Protein AF-0000000078821076 (afdb_homodimer)

Nearest PDB structures (foldseek):
  8dqh-assembly1_D  TM=4.931E-01  e=3.077E+00  Methanomethylophilus alvi
  8dqi-assembly1_D  TM=4.908E-01  e=4.251E+00  Methanomethylophilus alvi
  8dqh-assembly1_D  TM=4.932E-01  e=3.364E+00  Methanomethylophilus alvi
  8dqi-assembly1_D  TM=4.909E-01  e=4.639E+00  Methanomethylophilus alvi
  8wko-assembly1_A  TM=3.991E-01  e=3.364E+00  Lactiplantibacillus plantarum JDM1

Organism: Methanosarcina acetivorans (strain ATCC 35395 / DSM 2834 / JCM 12185 / C2A) (NCBI:txid188937)

InterPro domains:
  IPR003748 Protein of unknown function DUF169 [PF02596] (22-231)
  IPR003748 Protein of unknown function DUF169 [PTHR37954] (4-239)

Foldseek 3Di:
DPEPPFDDPVRLQVQLVLQVLLCVLLVAPWFWKFKAFAFPPYDDDPPAAADDAAEAPLAVRQCCRHVQDKHKYACVSHPDNCLCQQSQRAHHDPCQQQLNCCCPVVVVDPDSVVSNVQSVPFQGDHHNRGGMMIIGGSNNDPGQGQKIKDKDAPVSVVLLQQLLCVPPHDGADEDDDLPSQCRGQQHRVCSPPVGKGWAQHHPVSVVNHPRDNRIIMMMHGSVCSVSSSVSSCVRRVPPPPD/DPEPPFDDPVRLQVQLVLQVLLCVLLVDPWFWKFKAFAFPPYDDDPPAAADDAAEAPLAVRQCCRHVQDKHKYACVSHPDNCLCQQSQRAHHDPCQQQLNCCCPPVVVDPDSVVSNVQSVPFQGDHHNRGGMMIIGGSNNDPGQGQKIKDKDAPVSVVLLQQLLCVPPHDGADEDDDLPSQCRGQQHRVCSPPVGKGWAQHHPVSVVNHPRDNRIIMMMHGSVCSVSSSVSSCVRRNPDPPD

Solvent-accessible surface area (backbone atoms only — not comparable to full-atom values): 23347 Å² total; per-residue (Å²): 109,61,68,65,80,75,65,49,72,67,56,36,52,51,48,16,50,50,32,48,47,50,35,62,69,59,61,49,91,50,43,44,26,25,29,28,69,39,41,59,62,40,78,77,65,84,90,58,45,67,58,89,68,71,38,34,64,50,35,51,53,47,47,21,21,71,69,58,46,64,28,28,43,40,59,91,35,37,68,35,47,58,46,37,10,15,51,3,38,30,65,58,45,67,50,56,61,58,7,45,42,47,23,70,72,67,40,50,24,76,34,52,67,14,25,24,48,26,52,72,64,52,46,58,36,60,60,55,43,15,58,32,40,37,42,16,18,27,54,69,33,93,63,69,47,48,25,34,35,40,73,41,30,24,43,50,47,20,50,49,42,33,8,60,29,10,71,65,27,43,66,48,62,31,54,40,41,34,49,64,18,65,34,13,26,23,37,21,34,6,61,74,69,66,39,58,12,38,31,43,33,20,69,65,49,48,72,65,34,82,63,48,55,38,27,31,37,36,5,35,23,42,90,48,43,68,57,30,52,54,17,36,41,50,64,57,59,53,68,72,84,117,111,60,67,65,81,73,66,47,71,67,57,37,53,51,48,16,51,50,32,48,47,50,34,61,70,58,63,50,93,50,44,44,26,26,30,27,68,40,39,58,62,39,77,78,64,84,91,59,45,67,58,90,68,70,38,33,64,49,36,50,54,47,46,20,21,71,70,58,45,65,29,27,41,39,57,89,34,37,67,35,48,59,45,37,10,15,52,3,39,30,65,58,47,66,51,54,61,58,8,46,41,48,23,72,73,66,40,51,24,75,34,52,67,13,25,24,48,26,52,73,64,52,46,59,35,61,61,53,42,16,61,34,40,36,42,17,19,26,53,70,34,91,61,70,47,48,24,35,37,40,75,40,30,25,44,49,48,21,50,50,42,34,8,61,28,10,70,67,28,43,65,50,63,31,54,39,42,34,49,64,19,65,34,13,25,24,38,20,34,7,61,73,69,66,38,57,11,38,32,42,34,18,69,64,50,49,72,64,33,84,62,49,55,37,28,30,36,36,4,35,23,42,91,48,44,67,59,31,51,56,17,36,40,48,64,60,63,68,50,68,89,121

Sequence (484 aa):
MITMEKASPRQIKEINEYGKEIIELLKLETSPVAVALVPKGAEIPEGIQRIKEKMKHCQMMDRVRRTKEEFYAVLEDQTCKGGAAAMGLGHMPPKLASGEFYFDKLKHFKTLEASKKTLDRVPMVEAESTVATLYAPLESASFMPDVIVIIGTPEQLMLLTQAALYNEGGRIEAEFAGKQSLCSDAVAEPYLTGKMGITVGCTGSRAYTEIQESELTVGIPAKTLKDLVEGLRAIVGKAPAHMITMEKASPRQIKEINEYGKEIIELLKLETSPVAVALVPKGAEIPEGIQRIKEKMKHCQMMDRVRRTKEEFYAVLEDQTCKGGAAAMGLGHMPPKLASGEFYFDKLKHFKTLEASKKTLDRVPMVEAESTVATLYAPLESASFMPDVIVIIGTPEQLMLLTQAALYNEGGRIEAEFAGKQSLCSDAVAEPYLTGKMGITVGCTGSRAYTEIQESELTVGIPAKTLKDLVEGLRAIVGKAPAH

pLDDT: mean 94.94, std 11.8, range [25.14, 99.0]

Structure (mmCIF, N/CA/C/O backbone):
data_AF-0000000078821076-model_v1
#
loop_
_entity.id
_entity.type
_entity.pdbx_description
1 polymer 'DUF169 domain-containing protein'
#
loop_
_atom_site.group_PDB
_atom_site.id
_atom_site.type_symbol
_atom_site.label_atom_id
_atom_site.label_alt_id
_atom_site.label_comp_id
_atom_site.label_asym_id
_atom_site.label_entity_id
_atom_site.label_seq_id
_atom_site.pdbx_PDB_ins_code
_atom_site.Cartn_x
_atom_site.Cartn_y
_atom_site.Cartn_z
_atom_site.occupancy
_atom_site.B_iso_or_equiv
_atom_site.auth_seq_id
_atom_site.auth_comp_id
_atom_site.auth_asym_id
_atom_site.auth_atom_id
_atom_site.pdbx_PDB_model_num
ATOM 1 N N . MET A 1 1 ? 3.275 -27.422 -29.875 1 32.31 1 MET A N 1
ATOM 2 C CA . MET A 1 1 ? 3.617 -27.359 -28.453 1 32.31 1 MET A CA 1
ATOM 3 C C . MET A 1 1 ? 4.434 -26.125 -28.125 1 32.31 1 MET A C 1
ATOM 5 O O . MET A 1 1 ? 5.48 -25.891 -28.734 1 32.31 1 MET A O 1
ATOM 9 N N . ILE A 1 2 ? 3.869 -24.922 -27.969 1 41.19 2 ILE A N 1
ATOM 10 C CA . ILE A 1 2 ? 4.621 -23.703 -27.719 1 41.19 2 ILE A CA 1
ATOM 11 C C . ILE A 1 2 ? 5.613 -23.922 -26.578 1 41.19 2 ILE A C 1
ATOM 13 O O . ILE A 1 2 ? 5.219 -24.266 -25.469 1 41.19 2 ILE A O 1
ATOM 17 N N . THR A 1 3 ? 6.715 -24.453 -26.969 1 43.16 3 THR A N 1
ATOM 18 C CA . THR A 1 3 ? 7.77 -24.766 -26 1 43.16 3 THR A CA 1
ATOM 19 C C . THR A 1 3 ? 8.164 -23.5 -25.219 1 43.16 3 THR A C 1
ATOM 21 O O . THR A 1 3 ? 8.422 -22.453 -25.812 1 43.16 3 THR A O 1
ATOM 24 N N . MET A 1 4 ? 7.582 -23.375 -24.031 1 51.78 4 MET A N 1
ATOM 25 C CA . MET A 1 4 ? 8.125 -22.328 -23.172 1 51.78 4 MET A CA 1
ATOM 26 C C . MET A 1 4 ? 9.648 -22.359 -23.188 1 51.78 4 MET A C 1
ATOM 28 O O . MET A 1 4 ? 10.25 -23.422 -23.219 1 51.78 4 MET A O 1
ATOM 32 N N . GLU A 1 5 ? 10.227 -21.406 -23.672 1 55.16 5 GLU A N 1
ATOM 33 C CA . GLU A 1 5 ? 11.688 -21.344 -23.625 1 55.16 5 GLU A CA 1
ATOM 34 C C . GLU A 1 5 ? 12.219 -21.844 -22.281 1 55.16 5 GLU A C 1
ATOM 36 O O . GLU A 1 5 ? 11.766 -21.406 -21.234 1 55.16 5 GLU A O 1
ATOM 41 N N . LYS A 1 6 ? 12.727 -23.031 -22.297 1 67.38 6 LYS A N 1
ATOM 42 C CA . LYS A 1 6 ? 13.352 -23.625 -21.109 1 67.38 6 LYS A CA 1
ATOM 43 C C . LYS A 1 6 ? 14.5 -22.75 -20.609 1 67.38 6 LYS A C 1
ATOM 45 O O . LYS A 1 6 ? 15.367 -22.344 -21.375 1 67.38 6 LYS A O 1
ATOM 50 N N . ALA A 1 7 ? 14.281 -22.281 -19.406 1 79 7 ALA A N 1
ATOM 51 C CA . ALA A 1 7 ? 15.359 -21.516 -18.781 1 79 7 ALA A CA 1
ATOM 52 C C . ALA A 1 7 ? 16.641 -22.328 -18.719 1 79 7 ALA A C 1
ATOM 54 O O . ALA A 1 7 ? 16.625 -23.531 -18.438 1 79 7 ALA A O 1
ATOM 55 N N . SER A 1 8 ? 17.781 -21.734 -19.125 1 88.31 8 SER A N 1
ATOM 56 C CA . SE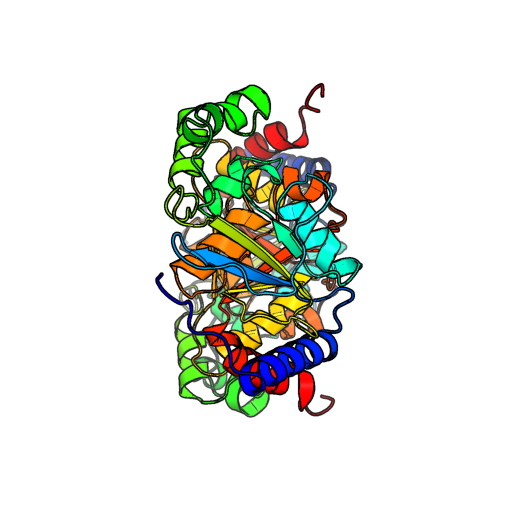R A 1 8 ? 19.094 -22.375 -19.016 1 88.31 8 SER A CA 1
ATOM 57 C C . SER A 1 8 ? 19.5 -22.562 -17.562 1 88.31 8 SER A C 1
ATOM 59 O O . SER A 1 8 ? 19 -21.844 -16.688 1 88.31 8 SER A O 1
ATOM 61 N N . PRO A 1 9 ? 20.281 -23.531 -17.328 1 91.88 9 PRO A N 1
ATOM 62 C CA . PRO A 1 9 ? 20.812 -23.703 -15.969 1 91.88 9 PRO A CA 1
ATOM 63 C C . PRO A 1 9 ? 21.453 -22.422 -15.422 1 91.88 9 PRO A C 1
ATOM 65 O O . PRO A 1 9 ? 21.359 -22.141 -14.227 1 91.88 9 PRO A O 1
ATOM 68 N N . ARG A 1 10 ? 22.078 -21.703 -16.25 1 93.69 10 ARG A N 1
ATOM 69 C CA . ARG A 1 10 ? 22.719 -20.453 -15.836 1 93.69 10 ARG A CA 1
ATOM 70 C C . ARG A 1 10 ? 21.672 -19.438 -15.391 1 93.69 10 ARG A C 1
ATOM 72 O O . ARG A 1 10 ? 21.875 -18.734 -14.391 1 93.69 10 ARG A O 1
ATOM 79 N N . GLN A 1 11 ? 20.609 -19.312 -16.094 1 95.06 11 GLN A N 1
ATOM 80 C CA . GLN A 1 11 ? 19.547 -18.375 -15.742 1 95.06 11 GLN A CA 1
ATOM 81 C C . GLN A 1 11 ? 18.906 -18.766 -14.406 1 95.06 11 GLN A C 1
ATOM 83 O O . GLN A 1 11 ? 18.609 -17.891 -13.586 1 95.06 11 GLN A O 1
ATOM 88 N N . ILE A 1 12 ? 18.719 -20.047 -14.227 1 96.56 12 ILE A N 1
ATOM 89 C CA . ILE A 1 12 ? 18.125 -20.547 -12.992 1 96.56 12 ILE A CA 1
ATOM 90 C C . ILE A 1 12 ? 19.047 -20.234 -11.812 1 96.56 12 ILE A C 1
ATOM 92 O O . ILE A 1 12 ? 18.578 -19.781 -10.766 1 96.56 12 ILE A O 1
ATOM 96 N N . LYS A 1 13 ? 20.312 -20.469 -11.984 1 97.31 13 LYS A N 1
ATOM 97 C CA . LYS A 1 13 ? 21.281 -20.156 -10.938 1 97.31 13 LYS A CA 1
ATOM 98 C C . LYS A 1 13 ? 21.266 -18.672 -10.594 1 97.31 13 LYS A C 1
ATOM 100 O O . LYS A 1 13 ? 21.359 -18.297 -9.422 1 97.31 13 LYS A O 1
ATOM 105 N N . GLU A 1 14 ? 21.188 -17.891 -11.562 1 97.75 14 GLU A N 1
ATOM 106 C CA . GLU A 1 14 ? 21.172 -16.453 -11.367 1 97.75 14 GLU A CA 1
ATOM 107 C C . GLU A 1 14 ? 19.953 -16.016 -10.555 1 97.75 14 GLU A C 1
ATOM 109 O O . GLU A 1 14 ? 20.078 -15.219 -9.617 1 97.75 14 GLU A O 1
ATOM 114 N N . ILE A 1 15 ? 18.781 -16.516 -10.844 1 97.88 15 ILE A N 1
ATOM 115 C CA . ILE A 1 15 ? 17.578 -16.094 -10.141 1 97.88 15 ILE A CA 1
ATOM 116 C C . ILE A 1 15 ? 17.609 -16.625 -8.703 1 97.88 15 ILE A C 1
ATOM 118 O O . ILE A 1 15 ? 17.125 -15.961 -7.781 1 97.88 15 ILE A O 1
ATOM 122 N N . ASN A 1 16 ? 18.188 -17.812 -8.57 1 98.81 16 ASN A N 1
ATOM 123 C CA . ASN A 1 16 ? 18.344 -18.344 -7.223 1 98.81 16 ASN A CA 1
ATOM 124 C C . ASN A 1 16 ? 19.25 -17.453 -6.371 1 98.81 16 ASN A C 1
ATOM 126 O O . ASN A 1 16 ? 18.969 -17.234 -5.191 1 98.81 16 ASN A O 1
ATOM 130 N N . GLU A 1 17 ? 20.266 -16.969 -6.977 1 98.62 17 GLU A N 1
ATOM 131 C CA . GLU A 1 17 ? 21.172 -16.047 -6.273 1 98.62 17 GLU A CA 1
ATOM 132 C C . GLU A 1 17 ? 20.469 -14.75 -5.914 1 98.62 17 GLU A C 1
ATOM 134 O O . GLU A 1 17 ? 20.672 -14.211 -4.82 1 98.62 17 GLU A O 1
ATOM 139 N N . TYR A 1 18 ? 19.641 -14.273 -6.832 1 98.69 18 TYR A N 1
ATOM 140 C CA . TYR A 1 18 ? 18.844 -13.094 -6.512 1 98.69 18 TYR A CA 1
ATOM 141 C C . TYR A 1 18 ? 17.938 -13.367 -5.316 1 98.69 18 TYR A C 1
ATOM 143 O O . TYR A 1 18 ? 17.781 -12.516 -4.441 1 98.69 18 TYR A O 1
ATOM 151 N N . GLY A 1 19 ? 17.312 -14.547 -5.324 1 98.81 19 GLY A N 1
ATOM 152 C CA . GLY A 1 19 ? 16.469 -14.922 -4.199 1 98.81 19 GLY A CA 1
ATOM 153 C C . GLY A 1 19 ? 17.203 -14.883 -2.871 1 98.81 19 GLY A C 1
ATOM 154 O O . GLY A 1 19 ? 16.703 -14.344 -1.888 1 98.81 19 GLY A O 1
ATOM 155 N N . LYS A 1 20 ? 18.438 -15.43 -2.855 1 98.75 20 LYS A N 1
ATOM 156 C CA . LYS A 1 20 ? 19.25 -15.43 -1.646 1 98.75 20 LYS A CA 1
ATOM 157 C C . LYS A 1 20 ? 19.578 -14.008 -1.209 1 98.75 20 LYS A C 1
ATOM 159 O O . LYS A 1 20 ? 19.516 -13.688 -0.021 1 98.75 20 LYS A O 1
ATOM 164 N N . GLU A 1 21 ? 19.922 -13.203 -2.111 1 98.31 21 GLU A N 1
ATOM 165 C CA . GLU A 1 21 ? 20.281 -11.82 -1.806 1 98.31 21 GLU A CA 1
ATOM 166 C C . GLU A 1 21 ? 19.078 -11.047 -1.259 1 98.31 21 GLU A C 1
ATOM 168 O O . GLU A 1 21 ? 19.219 -10.266 -0.315 1 98.31 21 GLU A O 1
ATOM 173 N N . ILE A 1 22 ? 17.938 -11.219 -1.861 1 98.81 22 ILE A N 1
ATOM 174 C CA . ILE A 1 22 ? 16.734 -10.531 -1.419 1 98.81 22 ILE A CA 1
ATOM 175 C C . ILE A 1 22 ? 16.422 -10.906 0.032 1 98.81 22 ILE A C 1
ATOM 177 O O . ILE A 1 22 ? 16.125 -10.031 0.851 1 98.81 22 ILE A O 1
ATOM 181 N N . ILE A 1 23 ? 16.516 -12.18 0.327 1 98.81 23 ILE A N 1
ATOM 182 C CA . ILE A 1 23 ? 16.281 -12.656 1.685 1 98.81 23 ILE A CA 1
ATOM 183 C C . ILE A 1 23 ? 17.234 -11.969 2.652 1 98.81 23 ILE A C 1
ATOM 185 O O . ILE A 1 23 ? 16.828 -11.484 3.709 1 98.81 23 ILE A O 1
ATOM 189 N N . GLU A 1 24 ? 18.469 -11.922 2.268 1 98.38 24 GLU A N 1
ATOM 190 C CA . GLU A 1 24 ? 19.5 -11.352 3.123 1 98.38 24 GLU A CA 1
ATOM 191 C C . GLU A 1 24 ? 19.328 -9.844 3.279 1 98.38 24 GLU A C 1
ATOM 193 O O . GLU A 1 24 ? 19.297 -9.328 4.398 1 98.38 24 GLU A O 1
ATOM 198 N N . LEU A 1 25 ? 19.156 -9.133 2.178 1 98.44 25 LEU A N 1
ATOM 199 C CA . LEU A 1 25 ? 19.109 -7.672 2.18 1 98.44 25 LEU A CA 1
ATOM 200 C C . LEU A 1 25 ? 17.844 -7.172 2.887 1 98.44 25 LEU A C 1
ATOM 202 O O . LEU A 1 25 ? 17.891 -6.164 3.596 1 98.44 25 LEU A O 1
ATOM 206 N N . LEU A 1 26 ? 16.766 -7.887 2.77 1 98.62 26 LEU A N 1
ATOM 207 C CA . LEU A 1 26 ? 15.508 -7.445 3.363 1 98.62 26 LEU A CA 1
ATOM 208 C C . LEU A 1 26 ? 15.281 -8.117 4.711 1 98.62 26 LEU A C 1
ATOM 210 O O . LEU A 1 26 ? 14.297 -7.816 5.398 1 98.62 26 LEU A O 1
ATOM 214 N N . LYS A 1 27 ? 16.172 -9.055 5.051 1 98.38 27 LYS A N 1
ATOM 215 C CA . LYS A 1 27 ? 16.016 -9.82 6.285 1 98.38 27 LYS A CA 1
ATOM 216 C C . LYS A 1 27 ? 14.641 -10.477 6.359 1 98.38 27 LYS A C 1
ATOM 218 O O . LYS A 1 27 ? 13.945 -10.359 7.371 1 98.38 27 LYS A O 1
ATOM 223 N N . LEU A 1 28 ? 14.312 -11.133 5.305 1 98.69 28 LEU A N 1
ATOM 224 C CA . LEU A 1 28 ? 13.016 -11.789 5.238 1 98.69 28 LEU A CA 1
ATOM 225 C C . LEU A 1 28 ? 12.969 -13.008 6.156 1 98.69 28 LEU A C 1
ATOM 227 O O . LEU A 1 28 ? 13.945 -13.758 6.246 1 98.69 28 LEU A O 1
ATOM 231 N N . GLU A 1 29 ? 11.82 -13.203 6.82 1 97.94 29 GLU A N 1
ATOM 232 C CA . GLU A 1 29 ? 11.633 -14.375 7.672 1 97.94 29 GLU A CA 1
ATOM 233 C C . GLU A 1 29 ? 11.203 -15.594 6.855 1 97.94 29 GLU A C 1
ATOM 235 O O . GLU A 1 29 ? 11.445 -16.734 7.258 1 97.94 29 GLU A O 1
ATOM 240 N N . THR A 1 30 ? 10.539 -15.391 5.758 1 98.62 30 THR A N 1
ATOM 241 C CA . THR A 1 30 ? 10.094 -16.453 4.859 1 98.62 30 THR A CA 1
ATOM 242 C C . THR A 1 30 ? 10.586 -16.188 3.438 1 98.62 30 THR A C 1
ATOM 244 O O . THR A 1 30 ? 11.016 -15.078 3.113 1 98.62 30 THR A O 1
ATOM 247 N N . SER A 1 31 ? 10.531 -17.125 2.592 1 98.94 31 SER A N 1
ATOM 248 C CA . SER A 1 31 ? 11.117 -17.062 1.259 1 98.94 31 SER A CA 1
ATOM 249 C C . SER A 1 31 ? 10.266 -16.219 0.313 1 98.94 31 SER A C 1
ATOM 251 O O . SER A 1 31 ? 9.039 -16.281 0.362 1 98.94 31 SER A O 1
ATOM 253 N N . PRO A 1 32 ? 10.93 -15.398 -0.557 1 98.94 32 PRO A N 1
ATOM 254 C CA . PRO A 1 32 ? 10.188 -15.016 -1.762 1 98.94 32 PRO A CA 1
ATOM 255 C C . PRO A 1 32 ? 9.727 -16.219 -2.58 1 98.94 32 PRO A C 1
ATOM 257 O O . PRO A 1 32 ? 10.445 -17.219 -2.666 1 98.94 32 PRO A O 1
ATOM 26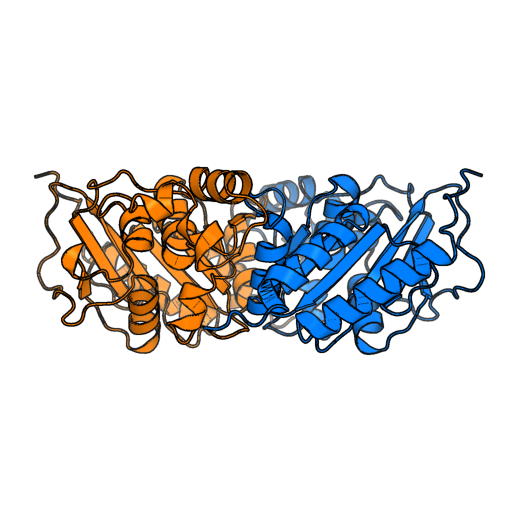0 N N . VAL A 1 33 ? 8.586 -16.156 -3.156 1 99 33 VAL A N 1
ATOM 261 C CA . VAL A 1 33 ? 8.039 -17.312 -3.861 1 99 33 VAL A CA 1
ATOM 262 C C . VAL A 1 33 ? 8.055 -17.047 -5.367 1 99 33 VAL A C 1
ATOM 264 O O . VAL A 1 33 ? 7.531 -16.031 -5.832 1 99 33 VAL A O 1
ATOM 267 N N . ALA A 1 34 ? 8.688 -17.906 -6.121 1 98.88 34 ALA A N 1
ATOM 268 C CA . ALA A 1 34 ? 8.625 -17.938 -7.582 1 98.88 34 ALA A CA 1
ATOM 269 C C . ALA A 1 34 ? 7.312 -18.547 -8.062 1 98.88 34 ALA A C 1
ATOM 271 O O . ALA A 1 34 ? 6.949 -19.656 -7.668 1 98.88 34 ALA A O 1
ATOM 272 N N . VAL A 1 35 ? 6.613 -17.859 -8.898 1 98.94 35 VAL A N 1
ATOM 273 C CA . VAL A 1 35 ? 5.359 -18.344 -9.477 1 98.94 35 VAL A CA 1
ATOM 274 C C . VAL A 1 35 ? 5.453 -18.312 -11 1 98.94 35 VAL A C 1
ATOM 276 O O . VAL A 1 35 ? 5.906 -17.328 -11.586 1 98.94 35 VAL A O 1
ATOM 279 N N . ALA A 1 36 ? 5.094 -19.344 -11.633 1 98.81 36 ALA A N 1
ATOM 280 C CA . ALA A 1 36 ? 4.973 -19.375 -13.094 1 98.81 36 ALA A CA 1
ATOM 281 C C . ALA A 1 36 ? 3.586 -19.859 -13.508 1 98.81 36 ALA A C 1
ATOM 283 O O . ALA A 1 36 ? 3.021 -20.766 -12.898 1 98.81 36 ALA A O 1
ATOM 284 N N . LEU A 1 37 ? 3.008 -19.234 -14.492 1 98.81 37 LEU A N 1
ATOM 285 C CA . LEU A 1 37 ? 1.773 -19.656 -15.141 1 98.81 37 LEU A CA 1
ATOM 286 C C . LEU A 1 37 ? 2.07 -20.406 -16.438 1 98.81 37 LEU A C 1
ATOM 288 O O . LEU A 1 37 ? 2.449 -19.797 -17.438 1 98.81 37 LEU A O 1
ATOM 292 N N . VAL A 1 38 ? 1.886 -21.703 -16.438 1 98.5 38 VAL A N 1
ATOM 293 C CA . VAL A 1 38 ? 2.176 -22.5 -17.609 1 98.5 38 VAL A CA 1
ATOM 294 C C . VAL A 1 38 ? 1.095 -22.281 -18.672 1 98.5 38 VAL A C 1
ATOM 296 O O . VAL A 1 38 ? -0.073 -22.609 -18.453 1 98.5 38 VAL A O 1
ATOM 299 N N . PRO A 1 39 ? 1.432 -21.766 -19.797 1 97.94 39 PRO A N 1
ATOM 300 C CA . PRO A 1 39 ? 0.399 -21.453 -20.781 1 97.94 39 PRO A CA 1
ATOM 301 C C . PRO A 1 39 ? -0.178 -22.703 -21.453 1 97.94 39 PRO A C 1
ATOM 303 O O . PRO A 1 39 ? 0.487 -23.734 -21.5 1 97.94 39 PRO A O 1
ATOM 306 N N . LYS A 1 40 ? -1.387 -22.531 -21.891 1 96.81 40 LYS A N 1
ATOM 307 C CA . LYS A 1 40 ? -2.025 -23.594 -22.672 1 96.81 40 LYS A CA 1
ATOM 308 C C . LYS A 1 40 ? -1.129 -24.047 -23.828 1 96.81 40 LYS A C 1
ATOM 310 O O . LYS A 1 40 ? -0.574 -23.219 -24.547 1 96.81 40 LYS A O 1
ATOM 315 N N . GLY A 1 41 ? -0.962 -25.359 -23.922 1 95.31 41 GLY A N 1
ATOM 316 C CA . GLY A 1 41 ? -0.131 -25.922 -24.984 1 95.31 41 GLY A CA 1
ATOM 317 C C . GLY A 1 41 ? 1.3 -26.172 -24.547 1 95.31 41 GLY A C 1
ATOM 318 O O . GLY A 1 41 ? 2.051 -26.875 -25.219 1 95.31 41 GLY A O 1
ATOM 319 N N . ALA A 1 42 ? 1.706 -25.625 -23.391 1 95.44 42 ALA A N 1
ATOM 320 C CA . ALA A 1 42 ? 3.057 -25.844 -22.875 1 95.44 42 ALA A CA 1
ATOM 321 C C . ALA A 1 42 ? 3.096 -27.047 -21.922 1 95.44 42 ALA A C 1
ATOM 323 O O . ALA A 1 42 ? 2.066 -27.438 -21.375 1 95.44 42 ALA A O 1
ATOM 324 N N . GLU A 1 43 ? 4.289 -27.578 -21.828 1 94.19 43 GLU A N 1
ATOM 325 C CA . GLU A 1 43 ? 4.477 -28.703 -20.906 1 94.19 43 GLU A CA 1
ATOM 326 C C . GLU A 1 43 ? 4.934 -28.219 -19.531 1 94.19 43 GLU A C 1
ATOM 328 O O . GLU A 1 43 ? 5.688 -27.25 -19.422 1 94.19 43 GLU A O 1
ATOM 333 N N . ILE A 1 44 ? 4.484 -28.875 -18.562 1 95.12 44 ILE A N 1
ATOM 334 C CA . ILE A 1 44 ? 4.988 -28.656 -17.219 1 95.12 44 ILE A CA 1
ATOM 335 C C . ILE A 1 44 ? 6.418 -29.188 -17.109 1 95.12 44 ILE A C 1
ATOM 337 O O . ILE A 1 44 ? 6.707 -30.312 -17.531 1 95.12 44 ILE A O 1
ATOM 341 N N . PRO A 1 45 ? 7.277 -28.406 -16.594 1 93 45 PRO A N 1
ATOM 342 C CA . PRO A 1 45 ? 8.664 -28.875 -16.5 1 93 45 PRO A CA 1
ATOM 343 C C . PRO A 1 45 ? 8.789 -30.203 -15.766 1 93 45 PRO A C 1
ATOM 345 O O . PRO A 1 45 ? 8.078 -30.453 -14.789 1 93 45 PRO A O 1
ATOM 348 N N . GLU A 1 46 ? 9.734 -30.984 -16.266 1 91.75 46 GLU A N 1
ATOM 349 C CA . GLU A 1 46 ? 9.961 -32.281 -15.672 1 91.75 46 GLU A CA 1
ATOM 350 C C . GLU A 1 46 ? 10.531 -32.156 -14.258 1 91.75 46 GLU A C 1
ATOM 352 O O . GLU A 1 46 ? 11.25 -31.203 -13.961 1 91.75 46 GLU A O 1
ATOM 357 N N . GLY A 1 47 ? 10.156 -33.062 -13.391 1 94.38 47 GLY A N 1
ATOM 358 C CA . GLY A 1 47 ? 10.773 -33.125 -12.07 1 94.38 47 GLY A CA 1
ATOM 359 C C . GLY A 1 47 ? 9.953 -32.406 -11.008 1 94.38 47 GLY A C 1
ATOM 360 O O . GLY A 1 47 ? 10.18 -32.625 -9.812 1 94.38 47 GLY A O 1
ATOM 361 N N . ILE A 1 48 ? 9.086 -31.516 -11.43 1 97.06 48 ILE A N 1
ATOM 362 C CA . ILE A 1 48 ? 8.227 -30.844 -10.461 1 97.06 48 ILE A CA 1
ATOM 363 C C . ILE A 1 48 ? 6.984 -31.688 -10.195 1 97.06 48 ILE A C 1
ATOM 365 O O . ILE A 1 48 ? 6.277 -32.062 -11.133 1 97.06 48 ILE A O 1
ATOM 369 N N . GLN A 1 49 ? 6.703 -31.969 -9 1 98.06 49 GLN A N 1
ATOM 370 C CA . GLN A 1 49 ? 5.582 -32.844 -8.641 1 98.06 49 GLN A CA 1
ATOM 371 C C . GLN A 1 49 ? 4.301 -32.031 -8.477 1 98.06 49 GLN A C 1
ATOM 373 O O . GLN A 1 49 ? 4.332 -30.875 -8.008 1 98.06 49 GLN A O 1
ATOM 378 N N . ARG A 1 50 ? 3.238 -32.625 -8.797 1 98.62 50 ARG A N 1
ATOM 379 C CA . ARG A 1 50 ? 1.929 -32.031 -8.539 1 98.62 50 ARG A CA 1
ATOM 380 C C . ARG A 1 50 ? 1.628 -32 -7.047 1 98.62 50 ARG A C 1
ATOM 382 O O . ARG A 1 50 ? 1.975 -32.938 -6.316 1 98.62 50 ARG A O 1
ATOM 389 N N . ILE A 1 51 ? 1.033 -30.969 -6.59 1 98.69 51 ILE A N 1
ATOM 390 C CA . ILE A 1 51 ? 0.65 -30.875 -5.188 1 98.69 51 ILE A CA 1
ATOM 391 C C . ILE A 1 51 ? -0.264 -32.062 -4.824 1 98.69 51 ILE A C 1
ATOM 393 O O . ILE A 1 51 ? -1.085 -32.469 -5.637 1 98.69 51 ILE A O 1
ATOM 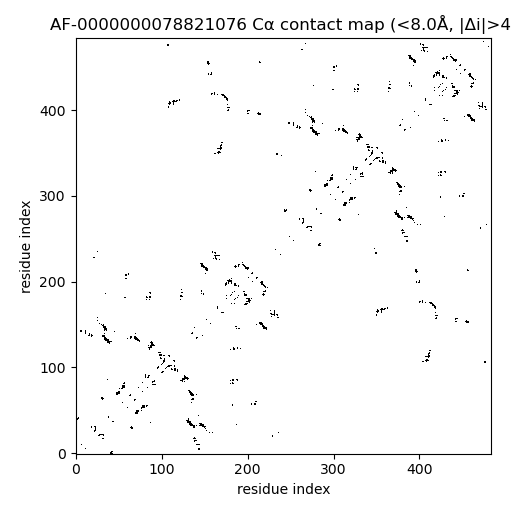397 N N . LYS A 1 52 ? -0.171 -32.5 -3.641 1 97.44 52 LYS A N 1
ATOM 398 C CA . LYS A 1 52 ? -0.929 -33.656 -3.227 1 97.44 52 LYS A CA 1
ATOM 399 C C . LYS A 1 52 ? -2.277 -33.281 -2.631 1 97.44 52 LYS A C 1
ATOM 401 O O . LYS A 1 52 ? -3.252 -34 -2.738 1 97.44 52 LYS A O 1
ATOM 406 N N . GLU A 1 53 ? -2.309 -32.156 -1.961 1 97.81 53 GLU A N 1
ATOM 407 C CA . GLU A 1 53 ? -3.527 -31.672 -1.31 1 97.81 53 GLU A CA 1
ATOM 408 C C . GLU A 1 53 ? -4.145 -30.5 -2.068 1 97.81 53 GLU A C 1
ATOM 410 O O . GLU A 1 53 ? -3.426 -29.656 -2.611 1 97.81 53 GLU A O 1
ATOM 415 N N . LYS A 1 54 ? -5.469 -30.5 -2.109 1 98.56 54 LYS A N 1
ATOM 416 C CA . LYS A 1 54 ? -6.164 -29.344 -2.674 1 98.56 54 LYS A CA 1
ATOM 417 C C . LYS A 1 54 ? -6.117 -28.156 -1.718 1 98.56 54 LYS A C 1
ATOM 419 O O . LYS A 1 54 ? -6.25 -28.312 -0.503 1 98.56 54 LYS A O 1
ATOM 424 N N . MET A 1 55 ? -5.867 -27.016 -2.277 1 98.19 55 MET A N 1
ATOM 425 C CA . MET A 1 55 ? -5.828 -25.797 -1.457 1 98.19 55 MET A CA 1
ATOM 426 C C . MET A 1 55 ? -6.016 -24.562 -2.314 1 98.19 55 MET A C 1
ATOM 428 O O . MET A 1 55 ? -6.062 -24.641 -3.541 1 98.19 55 MET A O 1
ATOM 432 N N . LYS A 1 56 ? -6.223 -23.438 -1.654 1 98.75 56 LYS A N 1
ATOM 433 C CA . LYS A 1 56 ? -6.297 -22.141 -2.33 1 98.75 56 LYS A CA 1
ATOM 434 C C . LYS A 1 56 ? -4.922 -21.688 -2.805 1 98.75 56 LYS A C 1
ATOM 436 O O . LYS A 1 56 ? -3.908 -22 -2.18 1 98.75 56 LYS A O 1
ATOM 441 N N . HIS A 1 57 ? -4.852 -20.938 -3.881 1 98.88 57 HIS A N 1
ATOM 442 C CA . HIS A 1 57 ? -3.602 -20.344 -4.348 1 98.88 57 HIS A CA 1
ATOM 443 C C . HIS A 1 57 ? -2.859 -19.656 -3.213 1 98.88 57 HIS A C 1
ATOM 445 O O . HIS A 1 57 ? -1.65 -19.844 -3.053 1 98.88 57 HIS A O 1
ATOM 451 N N . CYS A 1 58 ? -3.607 -18.812 -2.418 1 98.88 58 CYS A N 1
ATOM 452 C CA . CYS A 1 58 ? -2.943 -18.062 -1.354 1 98.88 58 CYS A CA 1
ATOM 453 C C . CYS A 1 58 ? -2.367 -19 -0.304 1 98.88 58 CYS A C 1
ATOM 455 O O . CYS A 1 58 ? -1.337 -18.703 0.303 1 98.88 58 CYS A O 1
ATOM 457 N N . GLN A 1 59 ? -2.984 -20.125 -0.07 1 98.88 59 GLN A N 1
ATOM 458 C CA . GLN A 1 59 ? -2.441 -21.141 0.83 1 98.88 59 GLN A CA 1
ATOM 459 C C . GLN A 1 59 ? -1.178 -21.766 0.251 1 98.88 59 GLN A C 1
ATOM 461 O O . GLN A 1 59 ? -0.23 -22.062 0.984 1 98.88 59 GLN A O 1
ATOM 466 N N . MET A 1 60 ? -1.199 -22.016 -1.043 1 98.88 60 MET A N 1
ATOM 467 C CA . MET A 1 60 ? -0.014 -22.578 -1.686 1 98.88 60 MET A CA 1
ATOM 468 C C . MET A 1 60 ? 1.17 -21.625 -1.57 1 98.88 60 MET A C 1
ATOM 470 O O . MET A 1 60 ? 2.283 -22.047 -1.252 1 98.88 60 MET A O 1
ATOM 474 N N . MET A 1 61 ? 0.874 -20.344 -1.827 1 98.75 61 MET A N 1
ATOM 475 C CA . MET A 1 61 ? 1.899 -19.312 -1.672 1 98.75 61 MET A CA 1
ATOM 476 C C . MET A 1 61 ? 2.459 -19.312 -0.253 1 98.75 61 MET A C 1
ATOM 478 O O . MET A 1 61 ? 3.676 -19.297 -0.062 1 98.75 61 MET A O 1
ATOM 482 N N . ASP A 1 62 ? 1.549 -19.328 0.729 1 98.81 62 ASP A N 1
ATOM 483 C CA . ASP A 1 62 ? 1.929 -19.312 2.139 1 98.81 62 ASP A CA 1
ATOM 484 C C . ASP A 1 62 ? 2.727 -20.547 2.514 1 98.81 62 ASP A C 1
ATOM 486 O O . ASP A 1 62 ? 3.713 -20.469 3.246 1 98.81 62 ASP A O 1
ATOM 490 N N . ARG A 1 63 ? 2.295 -21.672 2.043 1 98.69 63 ARG A N 1
ATOM 491 C CA . ARG A 1 63 ? 2.994 -22.922 2.307 1 98.69 63 ARG A CA 1
ATOM 492 C C . ARG A 1 63 ? 4.422 -22.891 1.773 1 98.69 63 ARG A C 1
ATOM 494 O O . ARG A 1 63 ? 5.371 -23.172 2.502 1 98.69 63 ARG A O 1
ATOM 501 N N . VAL A 1 64 ? 4.609 -22.484 0.572 1 98.88 64 VAL A N 1
ATOM 502 C CA . VAL A 1 64 ? 5.914 -22.484 -0.084 1 98.88 64 VAL A CA 1
ATOM 503 C C . VAL A 1 64 ? 6.859 -21.531 0.632 1 98.88 64 VAL A C 1
ATOM 505 O O . VAL A 1 64 ? 8.016 -21.859 0.893 1 98.88 64 VAL A O 1
ATOM 508 N N . ARG A 1 65 ? 6.34 -20.297 0.968 1 98.88 65 ARG A N 1
ATOM 509 C CA . ARG A 1 65 ? 7.23 -19.328 1.583 1 98.88 65 ARG A CA 1
ATOM 510 C C . ARG A 1 65 ? 7.746 -19.828 2.928 1 98.88 65 ARG A C 1
ATOM 512 O O . ARG A 1 65 ? 8.828 -19.422 3.369 1 98.88 65 ARG A O 1
ATOM 519 N N . ARG A 1 66 ? 7.008 -20.703 3.598 1 98.69 66 ARG A N 1
ATOM 520 C CA . ARG A 1 66 ? 7.348 -21.156 4.941 1 98.69 66 ARG A CA 1
ATOM 521 C C . ARG A 1 66 ? 8.109 -22.484 4.895 1 98.69 66 ARG A C 1
ATOM 523 O O . ARG A 1 66 ? 9.031 -22.703 5.68 1 98.69 66 ARG A O 1
ATOM 530 N N . THR A 1 67 ? 7.73 -23.375 3.982 1 98.5 67 THR A N 1
ATOM 531 C CA . THR A 1 67 ? 8.242 -24.734 4.02 1 98.5 67 THR A CA 1
ATOM 532 C C . THR A 1 67 ? 9.312 -24.938 2.949 1 98.5 67 THR A C 1
ATOM 534 O O . THR A 1 67 ? 10.039 -25.938 2.975 1 98.5 67 THR A O 1
ATOM 537 N N . LYS A 1 68 ? 9.344 -24.125 1.928 1 98.62 68 LYS A N 1
ATOM 538 C CA . LYS A 1 68 ? 10.336 -24.125 0.854 1 98.62 68 LYS A CA 1
ATOM 539 C C . LYS A 1 68 ? 10.125 -25.312 -0.083 1 98.62 68 LYS A C 1
ATOM 541 O O . LYS A 1 68 ? 11.086 -25.828 -0.658 1 98.62 68 LYS A O 1
ATOM 546 N N . GLU A 1 69 ? 8.891 -25.75 -0.161 1 98.56 69 GLU A N 1
ATOM 547 C CA . GLU A 1 69 ? 8.531 -26.812 -1.103 1 98.56 69 GLU A CA 1
ATOM 548 C C . GLU A 1 69 ? 8.414 -26.266 -2.523 1 98.56 69 GLU A C 1
ATOM 550 O O . GLU A 1 69 ? 8.281 -25.047 -2.721 1 98.56 69 GLU A O 1
ATOM 555 N N . GLU A 1 70 ? 8.547 -27.109 -3.447 1 98.69 70 GLU A N 1
ATOM 556 C CA . GLU A 1 70 ? 8.297 -26.844 -4.859 1 98.69 70 GLU A CA 1
ATOM 557 C C . GLU A 1 70 ? 7.242 -2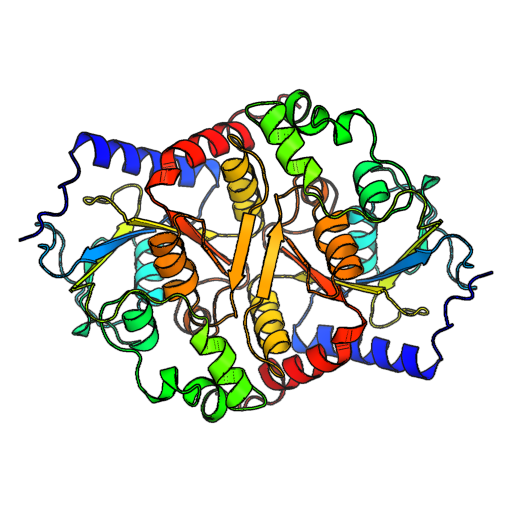7.797 -5.43 1 98.69 70 GLU A C 1
ATOM 559 O O . GLU A 1 70 ? 7.301 -29 -5.199 1 98.69 70 GLU A O 1
ATOM 564 N N . PHE A 1 71 ? 6.254 -27.297 -6.137 1 98.88 71 PHE A N 1
ATOM 565 C CA . PHE A 1 71 ? 5.227 -28.125 -6.758 1 98.88 71 PHE A CA 1
ATOM 566 C C . PHE A 1 71 ? 4.453 -27.344 -7.805 1 98.88 71 PHE A C 1
ATOM 568 O O . PHE A 1 71 ? 4.648 -26.125 -7.941 1 98.88 71 PHE A O 1
ATOM 575 N N . TYR A 1 72 ? 3.684 -28.016 -8.57 1 98.75 72 TYR A N 1
ATOM 576 C CA . TYR A 1 72 ? 2.713 -27.359 -9.438 1 98.75 72 TYR A CA 1
ATOM 577 C C . TYR A 1 72 ? 1.289 -27.75 -9.062 1 98.75 72 TYR A C 1
ATOM 579 O O . TYR A 1 72 ? 1.078 -28.719 -8.328 1 98.75 72 TYR A O 1
ATOM 587 N N . ALA A 1 73 ? 0.365 -26.969 -9.469 1 98.88 73 ALA A N 1
ATOM 588 C CA . ALA A 1 73 ? -1.061 -27.219 -9.266 1 98.88 73 ALA A CA 1
ATOM 589 C C . ALA A 1 73 ? -1.852 -26.938 -10.547 1 98.88 73 ALA A C 1
ATOM 591 O O . ALA A 1 73 ? -1.499 -26.047 -11.32 1 98.88 73 ALA A O 1
ATOM 592 N N . VAL A 1 74 ? -2.883 -27.719 -10.797 1 98.62 74 VAL A N 1
ATOM 593 C CA . VAL A 1 74 ? -3.824 -27.5 -11.891 1 98.62 74 VAL A CA 1
ATOM 594 C C . VAL A 1 74 ? -5.172 -27.062 -11.336 1 98.62 74 VAL A C 1
ATOM 596 O O . VAL A 1 74 ? -5.336 -26.922 -10.117 1 98.62 74 VAL A O 1
ATOM 599 N N . LEU A 1 75 ? -6.086 -26.734 -12.203 1 98.75 75 LEU A N 1
ATOM 600 C CA . LEU A 1 75 ? -7.379 -26.203 -11.805 1 98.75 75 LEU A CA 1
ATOM 601 C C . LEU A 1 75 ? -8.039 -27.078 -10.75 1 98.75 75 LEU A C 1
ATOM 603 O O . LEU A 1 75 ? -8.594 -26.578 -9.766 1 98.75 75 LEU A O 1
ATOM 607 N N . GLU A 1 76 ? -7.957 -28.406 -10.906 1 98.5 76 GLU A N 1
ATOM 608 C CA . GLU A 1 76 ? -8.609 -29.359 -10.023 1 98.5 76 GLU A CA 1
ATOM 609 C C . GLU A 1 76 ? -8.055 -29.266 -8.602 1 98.5 76 GLU A C 1
ATOM 611 O O . GLU A 1 76 ? -8.734 -29.641 -7.641 1 98.5 76 GLU A O 1
ATOM 616 N N . ASP A 1 77 ? -6.84 -28.812 -8.445 1 98.81 77 ASP A N 1
ATOM 617 C CA . ASP A 1 77 ? -6.18 -28.734 -7.145 1 98.81 77 ASP A CA 1
ATOM 618 C C . ASP A 1 77 ? -6.555 -27.453 -6.41 1 98.81 77 ASP A C 1
ATOM 620 O O . ASP A 1 77 ? -6.293 -27.312 -5.215 1 98.81 77 ASP A O 1
ATOM 624 N N . GLN A 1 78 ? -7.125 -26.5 -7.137 1 98.75 78 GLN A N 1
ATOM 625 C CA . GLN A 1 78 ? -7.461 -25.188 -6.578 1 98.75 78 GLN A CA 1
ATOM 626 C C . GLN A 1 78 ? -8.844 -25.203 -5.934 1 98.75 78 GLN A C 1
ATOM 628 O O . GLN A 1 78 ? -9.852 -25.391 -6.617 1 98.75 78 GLN A O 1
ATOM 633 N N . THR A 1 79 ? -8.852 -24.875 -4.629 1 98.62 79 THR A N 1
ATOM 634 C CA . THR A 1 79 ? -10.141 -24.891 -3.941 1 98.62 79 THR A CA 1
ATOM 635 C C . THR A 1 79 ? -10.828 -23.531 -4.027 1 98.62 79 THR A C 1
ATOM 637 O O . THR A 1 79 ? -12.031 -23.438 -3.793 1 98.62 79 THR A O 1
ATOM 640 N N . CYS A 1 80 ? -10.125 -22.5 -4.277 1 98.25 80 CYS A N 1
ATOM 641 C CA . CYS A 1 80 ? -10.711 -21.203 -4.598 1 98.25 80 CYS A CA 1
ATOM 642 C C . CYS A 1 80 ? -10.742 -20.969 -6.105 1 98.25 80 CYS A C 1
ATOM 644 O O . CYS A 1 80 ? -9.711 -20.672 -6.711 1 98.25 80 CYS A O 1
ATOM 646 N N . LYS A 1 81 ? -11.945 -21.031 -6.66 1 97.88 81 LYS A N 1
ATOM 647 C CA . LYS A 1 81 ? -12.07 -20.953 -8.109 1 97.88 81 LYS A CA 1
ATOM 648 C C . LYS A 1 81 ? -11.953 -19.516 -8.594 1 97.88 81 LYS A C 1
ATOM 650 O O . LYS A 1 81 ? -11.562 -19.266 -9.742 1 97.88 81 LYS A O 1
ATOM 655 N N . GLY A 1 82 ? -12.312 -18.531 -7.711 1 97.38 82 GLY A N 1
ATOM 656 C CA . GLY A 1 82 ? -12.055 -17.141 -8.062 1 97.38 82 GLY A CA 1
ATOM 657 C C . GLY A 1 82 ? -10.578 -16.844 -8.258 1 97.38 82 GLY A C 1
ATOM 658 O O . GLY A 1 82 ? -10.195 -16.219 -9.242 1 97.38 82 GLY A O 1
ATOM 659 N N . GLY A 1 83 ? -9.758 -17.312 -7.281 1 98.38 83 GLY A N 1
ATOM 660 C CA . GLY A 1 83 ? -8.32 -17.156 -7.41 1 98.38 83 GLY A CA 1
ATOM 661 C C . GLY A 1 83 ? -7.742 -17.875 -8.609 1 98.38 83 GLY A C 1
ATOM 662 O O . GLY A 1 83 ? -6.879 -17.344 -9.312 1 98.38 83 GLY A O 1
ATOM 663 N N . ALA A 1 84 ? -8.203 -19.094 -8.859 1 98.75 84 ALA A N 1
ATOM 664 C CA . ALA A 1 84 ? -7.758 -19.875 -10.016 1 98.75 84 ALA A CA 1
ATOM 665 C C . ALA A 1 84 ? -8.086 -19.141 -11.32 1 98.75 84 ALA A C 1
ATOM 667 O O . ALA A 1 84 ? -7.262 -19.078 -12.227 1 98.75 84 ALA A O 1
ATOM 668 N N . ALA A 1 85 ? -9.281 -18.594 -11.367 1 98.69 85 ALA A N 1
ATOM 669 C CA . ALA A 1 85 ? -9.719 -17.859 -12.555 1 98.69 85 ALA A CA 1
ATOM 670 C C . ALA A 1 85 ? -8.852 -16.625 -12.789 1 98.69 85 ALA A C 1
ATOM 672 O O . ALA A 1 85 ? -8.508 -16.312 -13.93 1 98.69 85 ALA A O 1
ATOM 673 N N . ALA A 1 86 ? -8.508 -15.922 -11.719 1 98.69 86 ALA A N 1
ATOM 674 C CA . ALA A 1 86 ? -7.672 -14.727 -11.844 1 98.69 86 ALA A CA 1
ATOM 675 C C . ALA A 1 86 ? -6.348 -15.047 -12.523 1 98.69 86 ALA A C 1
ATOM 677 O O . ALA A 1 86 ? -5.77 -14.195 -13.211 1 98.69 86 ALA A O 1
ATOM 678 N N . MET A 1 87 ? -5.891 -16.328 -12.367 1 98.88 87 MET A N 1
ATOM 679 C CA . MET A 1 87 ? -4.59 -16.734 -12.898 1 98.88 87 MET A CA 1
ATOM 680 C C . MET A 1 87 ? -4.758 -17.5 -14.211 1 98.88 87 MET A C 1
ATOM 682 O O . MET A 1 87 ? -3.812 -18.125 -14.688 1 98.88 87 MET A O 1
ATOM 686 N N . GLY A 1 88 ? -5.949 -17.547 -14.727 1 98.81 88 GLY A N 1
ATOM 687 C CA . GLY A 1 88 ? -6.199 -18.031 -16.078 1 98.81 88 GLY A CA 1
ATOM 688 C C . GLY A 1 88 ? -6.434 -19.531 -16.125 1 98.81 88 GLY A C 1
ATOM 689 O O . GLY A 1 88 ? -6.484 -20.109 -17.219 1 98.81 88 GLY A O 1
ATOM 690 N N . LEU A 1 89 ? -6.551 -20.188 -15.008 1 98.75 89 LEU A N 1
ATOM 691 C CA . LEU A 1 89 ? -6.711 -21.641 -14.992 1 98.75 89 LEU A CA 1
ATOM 692 C C . LEU A 1 89 ? -8.117 -22.031 -15.43 1 98.75 89 LEU A C 1
ATOM 694 O O . LEU A 1 89 ? -8.328 -23.125 -15.945 1 98.75 89 LEU A O 1
ATOM 698 N N . GLY A 1 90 ? -9.047 -21.156 -15.242 1 98.31 90 GLY A N 1
ATOM 699 C CA . GLY A 1 90 ? -10.445 -21.422 -15.562 1 98.31 90 GLY A CA 1
ATOM 700 C C . GLY A 1 90 ? -11.281 -20.156 -15.594 1 98.31 90 GLY A C 1
ATOM 701 O O . GLY A 1 90 ? -10.75 -19.047 -15.641 1 98.31 90 GLY A O 1
ATOM 702 N N . HIS A 1 91 ? -12.609 -20.375 -15.609 1 97.62 91 HIS A N 1
ATOM 703 C CA . HIS A 1 91 ? -13.547 -19.25 -15.633 1 97.62 91 HIS A CA 1
ATOM 704 C C . HIS A 1 91 ? -13.93 -18.812 -14.227 1 97.62 91 HIS A C 1
ATOM 706 O O . HIS A 1 91 ? -14.039 -19.656 -13.32 1 97.62 91 HIS A O 1
ATOM 712 N N . MET A 1 92 ? -14.125 -17.5 -14.109 1 96.12 92 MET A N 1
ATOM 713 C CA . MET A 1 92 ? -14.68 -17 -12.844 1 96.12 92 MET A CA 1
ATOM 714 C C . MET A 1 92 ? -16.062 -17.594 -12.594 1 96.12 92 MET A C 1
ATOM 716 O O . MET A 1 92 ? -16.922 -17.578 -13.477 1 96.12 92 MET A O 1
ATOM 720 N N . PRO A 1 93 ? -16.266 -18.172 -11.414 1 95.75 93 PRO A N 1
ATOM 721 C CA . PRO A 1 93 ? -17.609 -18.641 -11.109 1 95.75 93 PRO A CA 1
ATOM 722 C C . PRO A 1 93 ? -18.672 -17.562 -11.289 1 95.75 93 PRO A C 1
ATOM 724 O O . PRO A 1 93 ? -18.438 -16.406 -10.961 1 95.75 93 PRO A O 1
ATOM 727 N N . PRO A 1 94 ? -19.859 -17.891 -11.727 1 94.75 94 PRO A N 1
ATOM 728 C CA . PRO A 1 94 ? -20.875 -16.891 -12.055 1 94.75 94 PRO A CA 1
ATOM 729 C C . PRO A 1 94 ? -21.234 -16 -10.875 1 94.75 94 PRO A C 1
ATOM 731 O O . PRO A 1 94 ? -21.375 -14.781 -11.047 1 94.75 94 PRO A O 1
ATOM 734 N N . LYS A 1 95 ? -21.344 -16.531 -9.672 1 92.94 95 LYS A N 1
ATOM 735 C CA . LYS A 1 95 ? -21.734 -15.734 -8.508 1 92.94 95 LYS A CA 1
ATOM 736 C C . LYS A 1 95 ? -20.641 -14.734 -8.141 1 92.94 95 LYS A C 1
ATOM 738 O O . LYS A 1 95 ? -20.922 -13.656 -7.613 1 92.94 95 LYS A O 1
ATOM 743 N N . LEU A 1 96 ? -19.422 -15.102 -8.406 1 92.62 96 LEU A N 1
ATOM 744 C CA . LEU A 1 96 ? -18.312 -14.172 -8.203 1 92.62 96 LEU A CA 1
ATOM 745 C C . LEU A 1 96 ? -18.297 -13.102 -9.289 1 92.62 96 LEU A C 1
ATOM 747 O O . LEU A 1 96 ? -18.156 -11.914 -9 1 92.62 96 LEU A O 1
ATOM 751 N N . ALA A 1 97 ? -18.5 -13.516 -10.484 1 92.75 97 ALA A N 1
ATOM 752 C CA . ALA A 1 97 ? -18.438 -12.625 -11.641 1 92.75 97 ALA A CA 1
ATOM 753 C C . ALA A 1 97 ? -19.531 -11.57 -11.57 1 92.75 97 ALA A C 1
ATOM 755 O O . ALA A 1 97 ? -19.328 -10.422 -11.977 1 92.75 97 ALA A O 1
ATOM 756 N N . SER A 1 98 ? -20.641 -11.922 -11.047 1 93.56 98 SER A N 1
ATOM 757 C CA . SER A 1 98 ? -21.781 -11.008 -11 1 93.56 98 SER A CA 1
ATOM 758 C C . SER A 1 98 ? -21.688 -10.07 -9.797 1 93.56 98 SER A C 1
ATOM 760 O O . SER A 1 98 ? -22.453 -9.102 -9.703 1 93.56 98 SER A O 1
ATOM 762 N N . GLY A 1 99 ? -20.766 -10.391 -8.859 1 94.31 99 GLY A N 1
ATOM 763 C CA . GLY A 1 99 ? -20.641 -9.609 -7.637 1 94.31 99 GLY A CA 1
ATOM 764 C C . GLY A 1 99 ? -21.516 -10.133 -6.512 1 94.31 99 GLY A C 1
ATOM 765 O O . GLY A 1 99 ? -21.422 -9.664 -5.375 1 94.31 99 GLY A O 1
ATOM 766 N N . GLU A 1 100 ? -22.328 -11.148 -6.754 1 94.31 100 GLU A N 1
ATOM 767 C CA . GLU A 1 100 ? -23.297 -11.641 -5.785 1 94.31 100 GLU A CA 1
ATOM 768 C C . GLU A 1 100 ? -22.609 -12.234 -4.559 1 94.31 100 GLU A C 1
ATOM 770 O O . GLU A 1 100 ? -23.109 -12.117 -3.441 1 94.31 100 GLU A O 1
ATOM 775 N N . PHE A 1 101 ? -21.562 -12.859 -4.77 1 91.62 101 PHE A N 1
ATOM 776 C CA . PHE A 1 101 ? -20.859 -13.484 -3.652 1 91.62 101 PHE A CA 1
ATOM 777 C C . PHE A 1 101 ? -20.453 -12.438 -2.619 1 91.62 101 PHE A C 1
ATOM 779 O O . PHE A 1 101 ? -20.766 -12.578 -1.433 1 91.62 101 PHE A O 1
ATOM 786 N N . TYR A 1 102 ? -19.844 -11.344 -2.99 1 91.56 102 TYR A N 1
ATOM 787 C CA . TYR A 1 102 ? -19.328 -10.336 -2.074 1 91.56 102 TYR A CA 1
ATOM 788 C C . TYR A 1 102 ? -20.453 -9.477 -1.514 1 91.56 102 TYR A C 1
ATOM 790 O O . TYR A 1 102 ? -20.359 -8.961 -0.398 1 91.56 102 TYR A O 1
ATOM 798 N N . PHE A 1 103 ? -21.547 -9.336 -2.285 1 93.69 103 PHE A N 1
ATOM 799 C CA . PHE A 1 103 ? -22.688 -8.523 -1.858 1 93.69 103 PHE A CA 1
ATOM 800 C C . PHE A 1 103 ? -23.594 -9.305 -0.913 1 93.69 103 PHE A C 1
ATOM 802 O O . PHE A 1 103 ? -23.875 -8.852 0.2 1 93.69 103 PHE A O 1
ATOM 809 N N . ASP A 1 104 ? -23.922 -10.539 -1.246 1 89.5 104 ASP A N 1
ATOM 810 C CA . ASP A 1 104 ? -24.953 -11.305 -0.536 1 89.5 104 ASP A CA 1
ATOM 811 C C . ASP A 1 104 ? -24.328 -12.18 0.549 1 89.5 104 ASP A C 1
ATOM 813 O O . ASP A 1 104 ? -24.875 -12.297 1.648 1 89.5 104 ASP A O 1
ATOM 817 N N . LYS A 1 105 ? -23.266 -12.773 0.223 1 85.44 105 LYS A N 1
ATOM 818 C CA . LYS A 1 105 ? -22.672 -13.719 1.162 1 85.44 105 LYS A CA 1
ATOM 819 C C . LYS A 1 105 ? -21.781 -13.016 2.174 1 85.44 105 LYS A C 1
ATOM 821 O O . LYS A 1 105 ? -21.984 -13.133 3.383 1 85.44 105 LYS A O 1
ATOM 826 N N . LEU A 1 106 ? -20.875 -12.117 1.712 1 87.88 106 LEU A N 1
ATOM 827 C CA . LEU A 1 106 ? -19.922 -11.5 2.621 1 87.88 106 LEU A CA 1
ATOM 828 C C . LEU A 1 106 ? -20.422 -10.156 3.119 1 87.88 106 LEU A C 1
ATOM 830 O O . LEU A 1 106 ? -19.922 -9.617 4.105 1 87.88 106 LEU A O 1
ATOM 834 N N . LYS A 1 107 ? -21.391 -9.539 2.385 1 92.5 107 LYS A N 1
ATOM 835 C CA . LYS A 1 107 ? -21.984 -8.242 2.723 1 92.5 107 LYS A CA 1
ATOM 836 C C . LYS A 1 107 ? -20.906 -7.156 2.793 1 92.5 107 LYS A C 1
ATOM 838 O O . LYS A 1 107 ? -20.922 -6.324 3.699 1 92.5 107 LYS A O 1
ATOM 843 N N . HIS A 1 108 ? -20.031 -7.223 1.805 1 95.19 108 HIS A N 1
ATOM 844 C CA . HIS A 1 108 ? -18.906 -6.297 1.779 1 95.19 108 HIS A CA 1
ATOM 845 C C . HIS A 1 108 ? -19.219 -5.062 0.945 1 95.19 108 HIS A C 1
ATOM 847 O O . HIS A 1 108 ? -18.391 -4.164 0.803 1 95.19 108 HIS A O 1
ATOM 853 N N . PHE A 1 109 ? -20.469 -5.051 0.392 1 97.94 109 PHE A N 1
ATOM 854 C CA . PHE A 1 109 ? -20.875 -3.9 -0.409 1 97.94 109 PHE A CA 1
ATOM 855 C C . PHE A 1 109 ? -22.312 -3.504 -0.099 1 97.94 109 PHE A C 1
ATOM 857 O O . PHE A 1 109 ? -23.141 -4.359 0.212 1 97.94 109 PHE A O 1
ATOM 864 N N . LYS A 1 110 ? -22.531 -2.252 -0.261 1 97.12 110 LYS A N 1
ATOM 865 C CA . LYS A 1 110 ? -23.859 -1.714 -0.002 1 97.12 110 LYS A CA 1
ATOM 866 C C . LYS A 1 110 ? -24.844 -2.127 -1.097 1 97.12 110 LYS A C 1
ATOM 868 O O . LYS A 1 110 ? -26.047 -2.287 -0.839 1 97.12 110 LYS A O 1
ATOM 873 N N . THR A 1 111 ? -24.375 -2.289 -2.359 1 97.5 111 THR A N 1
ATOM 874 C CA . THR A 1 111 ? -25.219 -2.654 -3.49 1 97.5 111 THR A CA 1
ATOM 875 C C . THR A 1 111 ? -24.516 -3.682 -4.375 1 97.5 111 THR A C 1
ATOM 877 O O . THR A 1 111 ? -23.297 -3.803 -4.348 1 97.5 111 THR A O 1
ATOM 880 N N . LEU A 1 112 ? -25.297 -4.359 -5.137 1 97.44 112 LEU A N 1
ATOM 881 C CA . LEU A 1 112 ? -24.766 -5.297 -6.121 1 97.44 112 LEU A CA 1
ATOM 882 C C . LEU A 1 112 ? -23.938 -4.566 -7.18 1 97.44 112 LEU A C 1
ATOM 884 O O . LEU A 1 112 ? -22.922 -5.086 -7.652 1 97.44 112 LEU A O 1
ATOM 888 N N . GLU A 1 113 ? -24.406 -3.396 -7.543 1 97.69 113 GLU A N 1
ATOM 889 C CA . GLU A 1 113 ? -23.703 -2.586 -8.531 1 97.69 113 GLU A CA 1
ATOM 890 C C . GLU A 1 113 ? -22.281 -2.25 -8.062 1 97.69 113 GLU A C 1
ATOM 892 O O . GLU A 1 113 ? -21.328 -2.324 -8.844 1 97.69 113 GLU A O 1
ATOM 897 N N . ALA A 1 114 ? -22.094 -1.863 -6.789 1 97.88 114 ALA A N 1
ATOM 898 C CA . ALA A 1 114 ? -20.781 -1.578 -6.223 1 97.88 114 ALA A CA 1
ATOM 899 C C . ALA A 1 114 ? -19.891 -2.814 -6.258 1 97.88 114 ALA A C 1
ATOM 901 O O . ALA A 1 114 ? -18.703 -2.727 -6.609 1 97.88 114 ALA A O 1
ATOM 902 N N . SER A 1 115 ? -20.484 -3.906 -5.902 1 97.5 115 SER A N 1
ATOM 903 C CA . SER A 1 115 ? -19.75 -5.172 -5.934 1 97.5 115 SER A CA 1
ATOM 904 C C . SER A 1 115 ? -19.281 -5.508 -7.348 1 97.5 115 SER A C 1
ATOM 906 O O . SER A 1 115 ? -18.109 -5.816 -7.562 1 97.5 115 SER A O 1
ATOM 908 N N . LYS A 1 116 ? -20.156 -5.418 -8.297 1 97.31 116 LYS A N 1
ATOM 909 C CA . LYS A 1 116 ? -19.844 -5.73 -9.688 1 97.31 116 LYS A CA 1
ATOM 910 C C . LYS A 1 116 ? -18.766 -4.789 -10.234 1 97.31 116 LYS A C 1
ATOM 912 O O . LYS A 1 116 ? -17.875 -5.219 -10.969 1 97.31 116 LYS A O 1
ATOM 917 N N . LYS A 1 117 ? -18.906 -3.541 -9.93 1 97.56 117 LYS A N 1
ATOM 918 C CA . LYS A 1 117 ? -17.922 -2.553 -10.352 1 97.56 117 LYS A CA 1
ATOM 919 C C . LYS A 1 117 ? -16.516 -2.951 -9.898 1 97.56 117 LYS A C 1
ATOM 921 O O . LYS A 1 117 ? -15.539 -2.764 -10.625 1 97.56 117 LYS A O 1
ATOM 926 N N . THR A 1 118 ? -16.375 -3.467 -8.672 1 97.69 118 THR A N 1
ATOM 927 C CA . THR A 1 118 ? -15.102 -3.914 -8.109 1 97.69 118 THR A CA 1
ATOM 928 C C . THR A 1 118 ? -14.578 -5.137 -8.859 1 97.69 118 THR A C 1
ATOM 930 O O . THR A 1 118 ? -13.422 -5.176 -9.273 1 97.69 118 THR A O 1
ATOM 933 N N . LEU A 1 119 ? -15.445 -6.074 -9.109 1 95.88 119 LEU A N 1
ATOM 934 C CA . LEU A 1 119 ? -15.039 -7.336 -9.719 1 95.88 119 LEU A CA 1
ATOM 935 C C . LEU A 1 119 ? -14.695 -7.145 -11.195 1 95.88 119 LEU A C 1
ATOM 937 O O . LEU A 1 119 ? -13.812 -7.82 -11.727 1 95.88 119 LEU A O 1
ATOM 941 N N . ASP A 1 120 ? -15.375 -6.172 -11.852 1 96.12 120 ASP A N 1
ATOM 942 C CA . ASP A 1 120 ? -15.109 -5.871 -13.258 1 96.12 120 ASP A CA 1
ATOM 943 C C . ASP A 1 120 ? -13.695 -5.332 -13.453 1 96.12 120 ASP A C 1
ATOM 945 O O . ASP A 1 120 ? -13.164 -5.355 -14.562 1 96.12 120 ASP A O 1
ATOM 949 N N . ARG A 1 121 ? -13.102 -4.891 -12.383 1 96.69 121 ARG A N 1
ATOM 950 C CA . ARG A 1 121 ? -11.805 -4.227 -12.508 1 96.69 121 ARG A CA 1
ATOM 951 C C . ARG A 1 121 ? -10.68 -5.117 -11.977 1 96.69 121 ARG A C 1
ATOM 953 O O . ARG A 1 121 ? -9.516 -4.711 -11.969 1 96.69 121 ARG A O 1
ATOM 960 N N . VAL A 1 122 ? -11.023 -6.27 -11.562 1 96.56 122 VAL A N 1
ATOM 961 C CA . VAL A 1 122 ? -10.023 -7.203 -11.07 1 96.56 122 VAL A CA 1
ATOM 962 C C . VAL A 1 122 ? -9.141 -7.672 -12.219 1 96.56 122 VAL A C 1
ATOM 964 O O . VAL A 1 122 ? -9.641 -8.117 -13.258 1 96.56 122 VAL A O 1
ATOM 967 N N . PRO A 1 123 ? -7.766 -7.52 -12.109 1 98 123 PRO A N 1
ATOM 968 C CA . PRO A 1 123 ? -6.906 -8.109 -13.133 1 98 123 PRO A CA 1
ATOM 969 C C . PRO A 1 123 ? -7.141 -9.609 -13.312 1 98 123 PRO A C 1
ATOM 971 O O . PRO A 1 123 ? -7.148 -10.359 -12.328 1 98 123 PRO A O 1
ATOM 974 N N . MET A 1 124 ? -7.352 -9.977 -14.484 1 98.31 124 MET A N 1
ATOM 975 C CA . MET A 1 124 ? -7.668 -11.367 -14.797 1 98.31 124 MET A CA 1
ATOM 976 C C . MET A 1 124 ? -6.891 -11.844 -16.016 1 98.31 124 MET A C 1
ATOM 978 O O . MET A 1 124 ? -6.953 -11.211 -17.078 1 98.31 124 MET A O 1
ATOM 982 N N . VAL A 1 125 ? -6.188 -12.938 -15.805 1 98.81 125 VAL A N 1
ATOM 983 C CA . VAL A 1 125 ? -5.594 -13.602 -16.953 1 98.81 125 VAL A CA 1
ATOM 984 C C . VAL A 1 125 ? -6.68 -14.312 -17.766 1 98.81 125 VAL A C 1
ATOM 986 O O . VAL A 1 125 ? -7.664 -14.797 -17.203 1 98.81 125 VAL A O 1
ATOM 989 N N . GLU A 1 126 ? -6.504 -14.383 -19.094 1 98.62 126 GLU A N 1
ATOM 990 C CA . GLU A 1 126 ? -7.523 -14.977 -19.953 1 98.62 126 GLU A CA 1
ATOM 991 C C . GLU A 1 126 ? -7.879 -16.391 -19.5 1 98.62 126 GLU A C 1
ATOM 993 O O . GLU A 1 126 ? -6.992 -17.219 -19.266 1 98.62 126 GLU A O 1
ATOM 998 N N . ALA A 1 127 ? -9.172 -16.641 -19.406 1 98.62 127 ALA A N 1
ATOM 999 C CA . ALA A 1 127 ? -9.648 -17.922 -18.922 1 98.62 127 ALA A CA 1
ATOM 1000 C C . ALA A 1 127 ? -9.109 -19.078 -19.766 1 98.62 127 ALA A C 1
ATOM 1002 O O . ALA A 1 127 ? -9.07 -18.969 -21 1 98.62 127 ALA A O 1
ATOM 1003 N N . GLU A 1 128 ? -8.633 -20.094 -19.109 1 98.5 128 GLU A N 1
ATOM 1004 C CA . GLU A 1 128 ? -8.18 -21.359 -19.688 1 98.5 128 GLU A CA 1
ATOM 1005 C C . GLU A 1 128 ? -6.918 -21.156 -20.531 1 98.5 128 GLU A C 1
ATOM 1007 O O . GLU A 1 128 ? -6.586 -21.984 -21.375 1 98.5 128 GLU A O 1
ATOM 1012 N N . SER A 1 129 ? -6.277 -20.047 -20.344 1 98.75 129 SER A N 1
ATOM 1013 C CA . SER A 1 129 ? -5.012 -19.812 -21.031 1 98.75 129 SER A CA 1
ATOM 1014 C C . SER A 1 129 ? -3.84 -20.375 -20.234 1 98.75 129 SER A C 1
ATOM 1016 O O . SER A 1 129 ? -2.73 -20.5 -20.766 1 98.75 129 SER A O 1
ATOM 1018 N N . THR A 1 130 ? -4.035 -20.766 -18.984 1 98.69 130 THR A N 1
ATOM 1019 C CA . THR A 1 130 ? -3.055 -21.375 -18.094 1 98.69 130 THR A CA 1
ATOM 1020 C C . THR A 1 130 ? -3.447 -22.812 -17.75 1 98.69 130 THR A C 1
ATOM 1022 O O . THR A 1 130 ? -4.602 -23.078 -17.406 1 98.69 130 THR A O 1
ATOM 1025 N N . VAL A 1 131 ? -2.514 -23.734 -17.828 1 98.38 131 VAL A N 1
ATOM 1026 C CA . VAL A 1 131 ? -2.883 -25.125 -17.594 1 98.38 131 VAL A CA 1
ATOM 1027 C C . VAL A 1 131 ? -2.371 -25.562 -16.219 1 98.38 131 VAL A C 1
ATOM 1029 O O . VAL A 1 131 ? -2.828 -26.578 -15.672 1 98.38 131 VAL A O 1
ATOM 1032 N N . ALA A 1 132 ? -1.361 -24.797 -15.688 1 98.75 132 ALA A N 1
ATOM 1033 C CA . ALA A 1 132 ? -0.816 -25.094 -14.367 1 98.75 132 ALA A CA 1
ATOM 1034 C C . ALA A 1 132 ? -0.106 -23.875 -13.781 1 98.75 132 ALA A C 1
ATOM 1036 O O . ALA A 1 132 ? 0.366 -23.016 -14.516 1 98.75 132 ALA A O 1
ATOM 1037 N N . THR A 1 133 ? -0.118 -23.797 -12.461 1 98.88 133 THR A N 1
ATOM 1038 C CA . THR A 1 133 ? 0.717 -22.859 -11.727 1 98.88 133 THR A CA 1
ATOM 1039 C C . THR A 1 133 ? 1.871 -23.578 -11.039 1 98.88 133 THR A C 1
ATOM 1041 O O . THR A 1 133 ? 1.688 -24.656 -10.484 1 98.88 133 THR A O 1
ATOM 1044 N N . LEU A 1 134 ? 3.025 -23.031 -11.141 1 98.88 134 LEU A N 1
ATOM 1045 C CA . LEU A 1 134 ? 4.203 -23.562 -10.461 1 98.88 134 LEU A CA 1
ATOM 1046 C C . LEU A 1 134 ? 4.59 -22.672 -9.273 1 98.88 134 LEU A C 1
ATOM 1048 O O . LEU A 1 134 ? 4.5 -21.453 -9.359 1 98.88 134 LEU A O 1
ATOM 1052 N N . TYR A 1 135 ? 5.016 -23.328 -8.188 1 98.88 135 TYR A N 1
ATOM 1053 C CA . TYR A 1 135 ? 5.441 -22.625 -6.977 1 98.88 135 TYR A CA 1
ATOM 1054 C C . TYR A 1 135 ? 6.773 -23.172 -6.473 1 98.88 135 TYR A C 1
ATOM 1056 O O . TYR A 1 135 ? 6.988 -24.391 -6.453 1 98.88 135 TYR A O 1
ATOM 1064 N N . ALA A 1 136 ? 7.637 -22.281 -6.051 1 98.94 136 ALA A N 1
ATOM 1065 C CA . ALA A 1 136 ? 8.898 -22.641 -5.406 1 98.94 136 ALA A CA 1
ATOM 1066 C C . ALA A 1 136 ? 9.484 -21.453 -4.648 1 98.94 136 ALA A C 1
ATOM 1068 O O . ALA A 1 136 ? 9.203 -20.297 -4.973 1 98.94 136 ALA A O 1
ATOM 1069 N N . PRO A 1 137 ? 10.25 -21.734 -3.582 1 98.94 137 PRO A N 1
ATOM 1070 C CA . PRO A 1 137 ? 11.078 -20.625 -3.104 1 98.94 137 PRO A CA 1
ATOM 1071 C C . PRO A 1 137 ? 12.031 -20.094 -4.172 1 98.94 137 PRO A C 1
ATOM 1073 O O . PRO A 1 137 ? 12.633 -20.891 -4.91 1 98.94 137 PRO A O 1
ATOM 1076 N N . LEU A 1 138 ? 12.156 -18.797 -4.25 1 98.94 138 LEU A N 1
ATOM 1077 C CA . LEU A 1 138 ? 12.969 -18.203 -5.305 1 98.94 138 LEU A CA 1
ATOM 1078 C C . LEU A 1 138 ? 14.414 -18.672 -5.219 1 98.94 138 LEU A C 1
ATOM 1080 O O . LEU A 1 138 ? 15.07 -18.875 -6.242 1 98.94 138 LEU A O 1
ATOM 1084 N N . GLU A 1 139 ? 14.914 -18.844 -4.016 1 98.88 139 GLU A N 1
ATOM 1085 C CA . GLU A 1 139 ? 16.328 -19.125 -3.787 1 98.88 139 GLU A CA 1
ATOM 1086 C C . GLU A 1 139 ? 16.672 -20.562 -4.184 1 98.88 139 GLU A C 1
ATOM 1088 O O . GLU A 1 139 ? 17.828 -20.953 -4.18 1 98.88 139 GLU A O 1
ATOM 1093 N N . SER A 1 140 ? 15.656 -21.375 -4.617 1 98.62 140 SER A N 1
ATOM 1094 C CA . SER A 1 140 ? 15.938 -22.75 -5.004 1 98.62 140 SER A CA 1
ATOM 1095 C C . SER A 1 140 ? 14.984 -23.234 -6.09 1 98.62 140 SER A C 1
ATOM 1097 O O . SER A 1 140 ? 14.812 -24.438 -6.293 1 98.62 140 SER A O 1
ATOM 1099 N N . ALA A 1 141 ? 14.32 -22.359 -6.766 1 98.44 141 ALA A N 1
ATOM 1100 C CA . ALA A 1 141 ? 13.383 -22.719 -7.832 1 98.44 141 ALA A CA 1
ATOM 1101 C C . ALA A 1 141 ? 14.102 -23.422 -8.969 1 98.44 141 ALA A C 1
ATOM 1103 O O . ALA A 1 141 ? 15.211 -23.047 -9.344 1 98.44 141 ALA A O 1
ATOM 1104 N N . SER A 1 142 ? 13.477 -24.406 -9.594 1 97.69 142 SER A N 1
ATOM 1105 C CA . SER A 1 142 ? 14.062 -25.141 -10.711 1 97.69 142 SER A CA 1
ATOM 1106 C C . SER A 1 142 ? 13.469 -24.703 -12.039 1 97.69 142 SER A C 1
ATOM 1108 O O . SER A 1 142 ? 13.703 -25.328 -13.07 1 97.69 142 SER A O 1
ATOM 1110 N N . PHE A 1 143 ? 12.648 -23.75 -12.078 1 97.19 143 PHE A N 1
ATOM 1111 C CA . PHE A 1 143 ? 12.008 -23.188 -13.266 1 97.19 143 PHE A CA 1
ATOM 1112 C C . PHE A 1 143 ? 12.148 -21.672 -13.289 1 97.19 143 PHE A C 1
ATOM 1114 O O . PHE A 1 143 ? 12.492 -21.062 -12.273 1 97.19 143 PHE A O 1
ATOM 1121 N N . MET A 1 144 ? 11.945 -21.094 -14.477 1 97.38 144 MET A N 1
ATOM 1122 C CA . MET A 1 144 ? 11.914 -19.625 -14.586 1 97.38 144 MET A CA 1
ATOM 1123 C C . MET A 1 144 ? 10.547 -19.078 -14.18 1 97.38 144 MET A C 1
ATOM 1125 O O . MET A 1 144 ? 9.531 -19.453 -14.773 1 97.38 144 MET A O 1
ATOM 1129 N N . PRO A 1 145 ? 10.547 -18.266 -13.195 1 98.56 145 PRO A N 1
ATOM 1130 C CA . PRO A 1 145 ? 9.266 -17.688 -12.797 1 98.56 145 PRO A CA 1
ATOM 1131 C C . PRO A 1 145 ? 8.797 -16.578 -13.742 1 98.56 145 PRO A C 1
ATOM 1133 O O . PRO A 1 145 ? 9.602 -16 -14.477 1 98.56 145 PRO A O 1
ATOM 1136 N N . ASP A 1 146 ? 7.48 -16.344 -13.734 1 98.62 146 ASP A N 1
ATOM 1137 C CA . ASP A 1 146 ? 6.898 -15.164 -14.359 1 98.62 146 ASP A CA 1
ATOM 1138 C C . ASP A 1 146 ? 6.832 -14 -13.367 1 98.62 146 ASP A C 1
ATOM 1140 O O . ASP A 1 146 ? 7.043 -12.844 -13.75 1 98.62 146 ASP A O 1
ATOM 1144 N N . VAL A 1 147 ? 6.516 -14.328 -12.117 1 98.88 147 VAL A N 1
ATOM 1145 C CA . VAL A 1 147 ? 6.312 -13.359 -11.039 1 98.88 147 VAL A CA 1
ATOM 1146 C C . VAL A 1 147 ? 6.973 -13.859 -9.758 1 98.88 147 VAL A C 1
ATOM 1148 O O . VAL A 1 147 ? 6.965 -15.062 -9.477 1 98.88 147 VAL A O 1
ATOM 1151 N N . ILE A 1 148 ? 7.578 -12.984 -9 1 98.94 148 ILE A N 1
ATOM 1152 C CA . ILE A 1 148 ? 8.07 -13.25 -7.648 1 98.94 148 ILE A CA 1
ATOM 1153 C C . ILE A 1 148 ? 7.16 -12.57 -6.625 1 98.94 148 ILE A C 1
ATOM 1155 O O . ILE A 1 148 ? 6.867 -11.375 -6.738 1 98.94 148 ILE A O 1
ATOM 1159 N N . VAL A 1 149 ? 6.691 -13.32 -5.664 1 98.94 149 VAL A N 1
ATOM 1160 C CA . VAL A 1 149 ? 5.809 -12.766 -4.641 1 98.94 149 VAL A CA 1
ATOM 1161 C C . VAL A 1 149 ? 6.535 -12.719 -3.299 1 98.94 149 VAL A C 1
ATOM 1163 O O . VAL A 1 149 ? 7.094 -13.727 -2.85 1 98.94 149 VAL A O 1
ATOM 1166 N N . ILE A 1 150 ? 6.574 -11.562 -2.709 1 98.94 150 ILE A N 1
ATOM 1167 C CA . ILE A 1 150 ? 7.16 -11.367 -1.386 1 98.94 150 ILE A CA 1
ATOM 1168 C C . ILE A 1 150 ? 6.074 -10.922 -0.406 1 98.94 150 ILE A C 1
ATOM 1170 O O . ILE A 1 150 ? 5.273 -10.039 -0.714 1 98.94 150 ILE A O 1
ATOM 1174 N N . ILE A 1 151 ? 5.953 -11.594 0.662 1 98.88 151 ILE A N 1
ATOM 1175 C CA . ILE A 1 151 ? 5.121 -11.195 1.792 1 98.88 151 ILE A CA 1
ATOM 1176 C C . ILE A 1 151 ? 6 -10.688 2.93 1 98.88 151 ILE A C 1
ATOM 1178 O O . ILE A 1 151 ? 6.859 -11.414 3.436 1 98.88 151 ILE A O 1
ATOM 1182 N N . GLY A 1 152 ? 5.887 -9.438 3.277 1 98.69 152 GLY A N 1
ATOM 1183 C CA . GLY A 1 152 ? 6.754 -8.828 4.27 1 98.69 152 GLY A CA 1
ATOM 1184 C C . GLY A 1 152 ? 6.152 -7.582 4.898 1 98.69 152 GLY A C 1
ATOM 1185 O O . GLY A 1 152 ? 4.973 -7.289 4.703 1 98.69 152 GLY A O 1
ATOM 1186 N N . THR A 1 153 ? 6.914 -6.867 5.707 1 98.81 153 THR A N 1
ATOM 1187 C CA . THR A 1 153 ? 6.457 -5.703 6.453 1 98.81 153 THR A CA 1
ATOM 1188 C C . THR A 1 153 ? 6.453 -4.461 5.57 1 98.81 153 THR A C 1
ATOM 1190 O O . THR A 1 153 ? 7.137 -4.418 4.547 1 98.81 153 THR A O 1
ATOM 1193 N N . PRO A 1 154 ? 5.719 -3.43 5.996 1 98.75 154 PRO A N 1
ATOM 1194 C CA . PRO A 1 154 ? 5.75 -2.143 5.297 1 98.75 154 PRO A CA 1
ATOM 1195 C C . PRO A 1 154 ? 7.156 -1.562 5.191 1 98.75 154 PRO A C 1
ATOM 1197 O O . PRO A 1 154 ? 7.504 -0.954 4.176 1 98.75 154 PRO A O 1
ATOM 1200 N N . GLU A 1 155 ? 7.984 -1.746 6.184 1 98.75 155 GLU A N 1
ATOM 1201 C CA . GLU A 1 155 ? 9.352 -1.252 6.086 1 98.75 155 GLU A CA 1
ATOM 1202 C C . GLU A 1 155 ? 10.117 -1.962 4.973 1 98.75 155 GLU A C 1
ATOM 1204 O O . GLU A 1 155 ? 10.844 -1.324 4.207 1 98.75 155 GLU A O 1
ATOM 1209 N N . GLN A 1 156 ? 9.992 -3.268 4.898 1 98.75 156 GLN A N 1
ATOM 1210 C CA . GLN A 1 156 ? 10.633 -4.023 3.828 1 98.75 156 GLN A CA 1
ATOM 1211 C C . GLN A 1 156 ? 10.133 -3.578 2.459 1 98.75 156 GLN A C 1
ATOM 1213 O O . GLN A 1 156 ? 10.906 -3.486 1.505 1 98.75 156 GLN A O 1
ATOM 1218 N N . LEU A 1 157 ? 8.844 -3.283 2.373 1 98.62 157 LEU A N 1
ATOM 1219 C CA . LEU A 1 157 ? 8.289 -2.805 1.113 1 98.62 157 LEU A CA 1
ATOM 1220 C C . LEU A 1 157 ? 8.805 -1.407 0.788 1 98.62 157 LEU A C 1
ATOM 1222 O O . LEU A 1 157 ? 8.969 -1.059 -0.384 1 98.62 157 LEU A O 1
ATOM 1226 N N . MET A 1 158 ? 8.984 -0.579 1.817 1 98.56 158 MET A N 1
ATOM 1227 C CA . MET A 1 158 ? 9.617 0.715 1.563 1 98.56 158 MET A CA 1
ATOM 1228 C C . MET A 1 158 ? 10.961 0.539 0.871 1 98.56 158 MET A C 1
ATOM 1230 O O . MET A 1 158 ? 11.234 1.189 -0.139 1 98.56 158 MET A O 1
ATOM 1234 N N . LEU A 1 159 ? 11.773 -0.377 1.37 1 98.44 159 LEU A N 1
ATOM 1235 C CA . LEU A 1 159 ? 13.078 -0.638 0.78 1 98.44 159 LEU A CA 1
ATOM 1236 C C . LEU A 1 159 ? 12.938 -1.177 -0.64 1 98.44 159 LEU A C 1
ATOM 1238 O O . LEU A 1 159 ? 13.68 -0.772 -1.538 1 98.44 159 LEU A O 1
ATOM 1242 N N . LEU A 1 160 ? 11.969 -2.043 -0.857 1 98.62 160 LEU A N 1
ATOM 1243 C CA . LEU A 1 160 ? 11.695 -2.574 -2.189 1 98.62 160 LEU A CA 1
ATOM 1244 C C . LEU A 1 160 ? 11.289 -1.461 -3.146 1 98.62 160 LEU A C 1
ATOM 1246 O O . LEU A 1 160 ? 11.719 -1.439 -4.301 1 98.62 160 LEU A O 1
ATOM 1250 N N . THR A 1 161 ? 10.422 -0.58 -2.645 1 98.44 161 THR A N 1
ATOM 1251 C CA . THR A 1 161 ? 9.961 0.554 -3.438 1 98.44 161 THR A CA 1
ATOM 1252 C C . THR A 1 161 ? 11.133 1.436 -3.859 1 98.44 161 THR A C 1
ATOM 1254 O O . THR A 1 161 ? 11.273 1.771 -5.035 1 98.44 161 THR A O 1
ATOM 1257 N N . GLN A 1 162 ? 11.977 1.773 -2.906 1 98.25 162 GLN A N 1
ATOM 1258 C CA . GLN A 1 162 ? 13.141 2.604 -3.188 1 98.25 162 GLN A CA 1
ATOM 1259 C C . GLN A 1 162 ? 14.102 1.899 -4.145 1 98.25 162 GLN A C 1
ATOM 1261 O O . GLN A 1 162 ? 14.648 2.525 -5.055 1 98.25 162 GLN A O 1
ATOM 1266 N N . ALA A 1 163 ? 14.258 0.606 -3.98 1 98.44 163 ALA A N 1
ATOM 1267 C CA . ALA A 1 163 ? 15.109 -0.186 -4.867 1 98.44 163 ALA A CA 1
ATOM 1268 C C . ALA A 1 163 ? 14.562 -0.198 -6.289 1 98.44 163 ALA A C 1
ATOM 1270 O O . ALA A 1 163 ? 15.312 -0.046 -7.254 1 98.44 163 ALA A O 1
ATOM 1271 N N . ALA A 1 164 ? 13.266 -0.357 -6.406 1 98.56 164 ALA A N 1
ATOM 1272 C CA . ALA A 1 164 ? 12.625 -0.443 -7.715 1 98.56 164 ALA A CA 1
ATOM 1273 C C . ALA A 1 164 ? 12.766 0.867 -8.484 1 98.56 164 ALA A C 1
ATOM 1275 O O . ALA A 1 164 ? 12.781 0.872 -9.719 1 98.56 164 ALA A O 1
ATOM 1276 N N . LEU A 1 165 ? 12.891 1.964 -7.781 1 98.38 165 LEU A N 1
ATOM 1277 C CA . LEU A 1 165 ? 12.938 3.279 -8.406 1 98.38 165 LEU A CA 1
ATOM 1278 C C . LEU A 1 165 ? 14.375 3.756 -8.578 1 98.38 165 LEU A C 1
ATOM 1280 O O . LEU A 1 165 ? 14.617 4.828 -9.133 1 98.38 165 LEU A O 1
ATOM 1284 N N . TYR A 1 166 ? 15.328 2.955 -8.133 1 98.38 166 TYR A N 1
ATOM 1285 C CA . TYR A 1 166 ? 16.734 3.336 -8.086 1 98.38 166 TYR A CA 1
ATOM 1286 C C . TYR A 1 166 ? 17.25 3.695 -9.477 1 98.38 166 TYR A C 1
ATOM 1288 O O . TYR A 1 166 ? 17.922 4.719 -9.656 1 98.38 166 TYR A O 1
ATOM 1296 N N . ASN A 1 167 ? 16.906 2.9 -10.461 1 98 167 ASN A N 1
ATOM 1297 C CA . ASN A 1 167 ? 17.5 3.047 -11.789 1 98 167 ASN A CA 1
ATOM 1298 C C . ASN A 1 167 ? 16.797 4.129 -12.602 1 98 167 ASN A C 1
ATOM 1300 O O . ASN A 1 167 ? 17.453 4.973 -13.219 1 98 167 ASN A O 1
ATOM 1304 N N . GLU A 1 168 ? 15.453 4.152 -12.539 1 97.69 168 GLU A N 1
ATOM 1305 C CA . GLU A 1 168 ? 14.742 4.98 -13.508 1 97.69 168 GLU A CA 1
ATOM 1306 C C . GLU A 1 168 ? 13.93 6.07 -12.812 1 97.69 168 GLU A C 1
ATOM 1308 O O . GLU A 1 168 ? 13.43 6.992 -13.469 1 97.69 168 GLU A O 1
ATOM 1313 N N . GLY A 1 169 ? 13.82 6.02 -11.586 1 98.12 169 GLY A N 1
ATOM 1314 C CA . GLY A 1 169 ? 13.008 6.98 -10.859 1 98.12 169 GLY A CA 1
ATOM 1315 C C . GLY A 1 169 ? 11.523 6.824 -11.125 1 98.12 169 GLY A C 1
ATOM 1316 O O . GLY A 1 169 ? 11.078 5.781 -11.609 1 98.12 169 GLY A O 1
ATOM 1317 N N . GLY A 1 170 ? 10.781 7.828 -10.664 1 97.75 170 GLY A N 1
ATOM 1318 C CA . GLY A 1 170 ? 9.336 7.801 -10.797 1 97.75 170 GLY A CA 1
ATOM 1319 C C . GLY A 1 170 ? 8.625 7.488 -9.5 1 97.75 170 GLY A C 1
ATOM 1320 O O . GLY A 1 170 ? 9.055 7.918 -8.43 1 97.75 170 GLY A O 1
ATOM 1321 N N . ARG A 1 171 ? 7.484 6.895 -9.609 1 98 171 ARG A N 1
ATOM 1322 C CA . ARG A 1 171 ? 6.676 6.457 -8.477 1 98 171 ARG A CA 1
ATOM 1323 C C . ARG A 1 171 ? 6.133 5.051 -8.703 1 98 171 ARG A C 1
ATOM 1325 O O . ARG A 1 171 ? 5.957 4.621 -9.844 1 98 171 ARG A O 1
ATOM 1332 N N . ILE A 1 172 ? 5.902 4.293 -7.641 1 98.31 172 ILE A N 1
ATOM 1333 C CA . ILE A 1 172 ? 5.184 3.027 -7.707 1 98.31 172 ILE A CA 1
ATOM 1334 C C . ILE A 1 172 ? 3.68 3.285 -7.691 1 98.31 172 ILE A C 1
ATOM 1336 O O . ILE A 1 172 ? 3.184 4.051 -6.863 1 98.31 172 ILE A O 1
ATOM 1340 N N . GLU A 1 173 ? 3.014 2.697 -8.641 1 97.62 173 GLU A N 1
ATOM 1341 C CA . GLU A 1 173 ? 1.555 2.732 -8.68 1 97.62 173 GLU A CA 1
ATOM 1342 C C . GLU A 1 173 ? 0.958 1.392 -8.266 1 97.62 173 GLU A C 1
ATOM 1344 O O . GLU A 1 173 ? 1.337 0.345 -8.797 1 97.62 173 GLU A O 1
ATOM 1349 N N . ALA A 1 174 ? 0.139 1.437 -7.32 1 97.25 174 ALA A N 1
ATOM 1350 C CA . ALA A 1 174 ? -0.535 0.236 -6.832 1 97.25 174 ALA A CA 1
ATOM 1351 C C . ALA A 1 174 ? -2.051 0.392 -6.898 1 97.25 174 ALA A C 1
ATOM 1353 O O . ALA A 1 174 ? -2.572 1.504 -6.777 1 97.25 174 ALA A O 1
ATOM 1354 N N . GLU A 1 175 ? -2.729 -0.688 -7.16 1 97.62 175 GLU A N 1
ATOM 1355 C CA . GLU A 1 175 ? -4.188 -0.736 -7.156 1 97.62 175 GLU A CA 1
ATOM 1356 C C . GLU A 1 175 ? -4.699 -2.021 -6.512 1 97.62 175 GLU A C 1
ATOM 1358 O O . GLU A 1 175 ? -4.242 -3.115 -6.852 1 97.62 175 GLU A O 1
ATOM 1363 N N . PHE A 1 176 ? -5.602 -1.883 -5.605 1 98.38 176 PHE A N 1
ATOM 1364 C CA . PHE A 1 176 ? -6.129 -3.051 -4.91 1 98.38 176 PHE A CA 1
ATOM 1365 C C . PHE A 1 176 ? -7.504 -2.758 -4.32 1 98.38 176 PHE A C 1
ATOM 1367 O O . PHE A 1 176 ? -7.91 -1.598 -4.23 1 98.38 176 PHE A O 1
ATOM 1374 N N . ALA A 1 177 ? -8.227 -3.814 -3.889 1 98.12 177 ALA A N 1
ATOM 1375 C CA . ALA A 1 177 ? -9.57 -3.658 -3.326 1 98.12 177 ALA A CA 1
ATOM 1376 C C . ALA A 1 177 ? -9.695 -4.406 -2.002 1 98.12 177 ALA A C 1
ATOM 1378 O O . ALA A 1 177 ? -10.766 -4.418 -1.389 1 98.12 177 ALA A O 1
ATOM 1379 N N . GLY A 1 178 ? -8.594 -4.98 -1.563 1 97.19 178 GLY A N 1
ATOM 1380 C CA . GLY A 1 178 ? -8.727 -5.863 -0.418 1 97.19 178 GLY A CA 1
ATOM 1381 C C . GLY A 1 178 ? -9.492 -7.137 -0.733 1 97.19 178 GLY A C 1
ATOM 1382 O O . GLY A 1 178 ? -10.164 -7.695 0.138 1 97.19 178 GLY A O 1
ATOM 1383 N N . LYS A 1 179 ? -9.602 -7.441 -1.914 1 96.06 179 LYS A N 1
ATOM 1384 C CA . LYS A 1 179 ? -10.234 -8.617 -2.51 1 96.06 179 LYS A CA 1
ATOM 1385 C C . LYS A 1 179 ? -9.367 -9.195 -3.627 1 96.06 179 LYS A C 1
ATOM 1387 O O . LYS A 1 179 ? -8.703 -8.453 -4.352 1 96.06 179 LYS A O 1
ATOM 1392 N N . GLN A 1 180 ? -9.383 -10.523 -3.76 1 96.12 180 GLN A N 1
ATOM 1393 C CA . GLN A 1 180 ? -8.594 -11.172 -4.805 1 96.12 180 GLN A CA 1
ATOM 1394 C C . GLN A 1 180 ? -7.168 -10.633 -4.824 1 96.12 180 GLN A C 1
ATOM 1396 O O . GLN A 1 180 ? -6.68 -10.18 -5.863 1 96.12 180 GLN A O 1
ATOM 1401 N N . SER A 1 181 ? -6.52 -10.789 -3.678 1 97.88 181 SER A N 1
ATOM 1402 C CA . SER A 1 181 ? -5.273 -10.07 -3.438 1 97.88 181 SER A CA 1
ATOM 1403 C C . SER A 1 181 ? -4.07 -10.875 -3.918 1 97.88 181 SER A C 1
ATOM 1405 O O . SER A 1 181 ? -3.477 -10.562 -4.949 1 97.88 181 SER A O 1
ATOM 1407 N N . LEU A 1 182 ? -3.789 -12.023 -3.355 1 98.75 182 LEU A N 1
ATOM 1408 C CA . LEU A 1 182 ? -2.568 -12.75 -3.688 1 98.75 182 LEU A CA 1
ATOM 1409 C C . LEU A 1 182 ? -2.633 -13.305 -5.105 1 98.75 182 LEU A C 1
ATOM 1411 O O . LEU A 1 182 ? -1.601 -13.477 -5.758 1 98.75 182 LEU A O 1
ATOM 1415 N N . CYS A 1 183 ? -3.854 -13.594 -5.586 1 98.88 183 CYS A N 1
ATOM 1416 C CA . CYS A 1 183 ? -4.016 -14.188 -6.906 1 98.88 183 CYS A CA 1
ATOM 1417 C C . CYS A 1 183 ? -4.035 -13.117 -7.992 1 98.88 183 CYS A C 1
ATOM 1419 O O . CYS A 1 183 ? -3.252 -13.18 -8.945 1 98.88 183 CYS A O 1
ATOM 1421 N N . SER A 1 184 ? -4.883 -12.125 -7.828 1 98.69 184 SER A N 1
ATOM 1422 C CA . SER A 1 184 ? -5.035 -11.117 -8.867 1 98.69 184 SER A CA 1
ATOM 1423 C C . SER A 1 184 ? -4.004 -10 -8.711 1 98.69 184 SER A C 1
ATOM 1425 O O . SER A 1 184 ? -3.17 -9.789 -9.594 1 98.69 184 SER A O 1
ATOM 1427 N N . ASP A 1 185 ? -3.982 -9.375 -7.586 1 98.75 185 ASP A N 1
ATOM 1428 C CA . ASP A 1 185 ? -3.129 -8.211 -7.402 1 98.75 185 ASP A CA 1
ATOM 1429 C C . ASP A 1 185 ? -1.651 -8.594 -7.449 1 98.75 185 ASP A C 1
ATOM 1431 O O . ASP A 1 185 ? -0.835 -7.879 -8.031 1 98.75 185 ASP A O 1
ATOM 1435 N N . ALA A 1 186 ? -1.31 -9.742 -6.867 1 98.88 186 ALA A N 1
ATOM 1436 C CA . ALA A 1 186 ? 0.104 -10.055 -6.672 1 98.88 186 ALA A CA 1
ATOM 1437 C C . ALA A 1 186 ? 0.635 -10.93 -7.805 1 98.88 186 ALA A C 1
ATOM 1439 O O . ALA A 1 186 ? 1.849 -11.031 -7.996 1 98.88 186 ALA A O 1
ATOM 1440 N N . VAL A 1 187 ? -0.281 -11.609 -8.562 1 98.94 187 VAL A N 1
ATOM 1441 C CA . VAL A 1 187 ? 0.232 -12.492 -9.602 1 98.94 187 VAL A CA 1
ATOM 1442 C C . VAL A 1 187 ? -0.293 -12.047 -10.961 1 98.94 187 VAL A C 1
ATOM 1444 O O . VAL A 1 187 ? 0.488 -11.727 -11.859 1 98.94 187 VAL A O 1
ATOM 1447 N N . ALA A 1 188 ? -1.609 -11.945 -11.109 1 98.94 188 ALA A N 1
ATOM 1448 C CA . ALA A 1 188 ? -2.172 -11.625 -12.422 1 98.94 188 ALA A CA 1
ATOM 1449 C C . ALA A 1 188 ? -1.729 -10.234 -12.883 1 98.94 188 ALA A C 1
ATOM 1451 O O . ALA A 1 188 ? -1.317 -10.062 -14.031 1 98.94 188 ALA A O 1
ATOM 1452 N N . GLU A 1 189 ? -1.774 -9.25 -12.016 1 98.81 189 GLU A N 1
ATOM 1453 C CA . GLU A 1 189 ? -1.446 -7.875 -12.383 1 98.81 189 GLU A CA 1
ATOM 1454 C C . GLU A 1 189 ? -0.003 -7.758 -12.859 1 98.81 189 GLU A C 1
ATOM 1456 O O . GLU A 1 189 ? 0.248 -7.305 -13.984 1 98.81 189 GLU A O 1
ATOM 1461 N N . PRO A 1 190 ? 0.962 -8.18 -12.055 1 98.81 190 PRO A N 1
ATOM 1462 C CA . PRO A 1 190 ? 2.332 -8.055 -12.562 1 98.81 190 PRO A CA 1
ATOM 1463 C C . PRO A 1 190 ? 2.58 -8.914 -13.797 1 98.81 190 PRO A C 1
ATOM 1465 O O . PRO A 1 190 ? 3.377 -8.547 -14.664 1 98.81 190 PRO 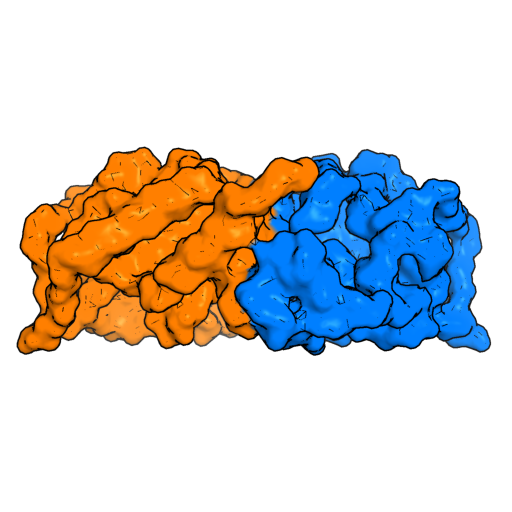A O 1
ATOM 1468 N N . TYR A 1 191 ? 1.939 -10.078 -13.891 1 98.81 191 TYR A N 1
ATOM 1469 C CA . TYR A 1 191 ? 2.057 -10.945 -15.062 1 98.81 191 TYR A CA 1
ATOM 1470 C C . TYR A 1 191 ? 1.579 -10.227 -16.312 1 98.81 191 TYR A C 1
ATOM 1472 O O . TYR A 1 191 ? 2.227 -10.305 -17.359 1 98.81 191 TYR A O 1
ATOM 1480 N N . LEU A 1 192 ? 0.482 -9.492 -16.219 1 98.75 192 LEU A N 1
ATOM 1481 C CA . LEU A 1 192 ? -0.177 -8.859 -17.359 1 98.75 192 LEU A CA 1
ATOM 1482 C C . LEU A 1 192 ? 0.494 -7.539 -17.719 1 98.75 192 LEU A C 1
ATOM 1484 O O . LEU A 1 192 ? 0.615 -7.195 -18.891 1 98.75 192 LEU A O 1
ATOM 1488 N N . THR A 1 193 ? 0.964 -6.789 -16.734 1 98.25 193 THR A N 1
ATOM 1489 C CA . THR A 1 193 ? 1.312 -5.391 -16.984 1 98.25 193 THR A CA 1
ATOM 1490 C C . THR A 1 193 ? 2.828 -5.207 -16.984 1 98.25 193 THR A C 1
ATOM 1492 O O . THR A 1 193 ? 3.332 -4.188 -17.469 1 98.25 193 THR A O 1
ATOM 1495 N N . GLY A 1 194 ? 3.561 -6.152 -16.375 1 98.06 194 GLY A N 1
ATOM 1496 C CA . GLY A 1 194 ? 4.996 -5.977 -16.203 1 98.06 194 GLY A CA 1
ATOM 1497 C C . GLY A 1 194 ? 5.355 -4.969 -15.133 1 98.06 194 GLY A C 1
ATOM 1498 O O . GLY A 1 194 ? 6.5 -4.516 -15.055 1 98.06 194 GLY A O 1
ATOM 1499 N N . LYS A 1 195 ? 4.383 -4.586 -14.336 1 97.81 195 LYS A N 1
ATOM 1500 C CA . LYS A 1 195 ? 4.59 -3.693 -13.203 1 97.81 195 LYS A CA 1
ATOM 1501 C C . LYS A 1 195 ? 4.387 -4.426 -11.883 1 97.81 195 LYS A C 1
ATOM 1503 O O . LYS A 1 195 ? 3.752 -5.484 -11.844 1 97.81 195 LYS A O 1
ATOM 1508 N N . MET A 1 196 ? 4.902 -3.879 -10.852 1 98.25 196 MET A N 1
ATOM 1509 C CA . MET A 1 196 ? 4.719 -4.48 -9.531 1 98.25 196 MET A CA 1
ATOM 1510 C C . MET A 1 196 ? 3.252 -4.438 -9.109 1 98.25 196 MET A C 1
ATOM 1512 O O . MET A 1 196 ? 2.561 -3.447 -9.352 1 98.25 196 MET A O 1
ATOM 1516 N N . GLY A 1 197 ? 2.787 -5.52 -8.539 1 98.56 197 GLY A N 1
ATOM 1517 C CA . GLY A 1 197 ? 1.509 -5.547 -7.844 1 98.56 197 GLY A CA 1
ATOM 1518 C C . GLY A 1 197 ? 1.647 -5.5 -6.336 1 98.56 197 GLY A C 1
ATOM 1519 O O . GLY A 1 197 ? 2.379 -6.301 -5.746 1 98.56 197 GLY A O 1
ATOM 1520 N N . ILE A 1 198 ? 1.034 -4.543 -5.699 1 98.62 198 ILE A N 1
ATOM 1521 C CA . ILE A 1 198 ? 1.087 -4.406 -4.246 1 98.62 198 ILE A CA 1
ATOM 1522 C C . ILE A 1 198 ? -0.322 -4.508 -3.668 1 98.62 198 ILE A C 1
ATOM 1524 O O . ILE A 1 198 ? -1.269 -3.941 -4.219 1 98.62 198 ILE A O 1
ATOM 1528 N N . THR A 1 199 ? -0.446 -5.27 -2.574 1 98.5 199 THR A N 1
ATOM 1529 C CA . THR A 1 199 ? -1.768 -5.434 -1.98 1 98.5 199 THR A CA 1
ATOM 1530 C C . THR A 1 199 ? -1.66 -5.641 -0.472 1 98.5 199 THR A C 1
ATOM 1532 O O . THR A 1 199 ? -0.662 -6.176 0.017 1 98.5 199 THR A O 1
ATOM 1535 N N . VAL A 1 200 ? -2.693 -5.273 0.165 1 98.25 200 VAL A N 1
ATOM 1536 C CA . VAL A 1 200 ? -2.775 -5.387 1.617 1 98.25 200 VAL A CA 1
ATOM 1537 C C . VAL A 1 200 ? -3.439 -6.711 1.994 1 98.25 200 VAL A C 1
ATOM 1539 O O . VAL A 1 200 ? -3.773 -6.934 3.16 1 98.25 200 VAL A O 1
ATOM 1542 N N . GLY A 1 201 ? -3.639 -7.609 1.051 1 97.56 201 GLY A N 1
ATOM 1543 C CA . GLY A 1 201 ? -4.328 -8.867 1.302 1 97.56 201 GLY A CA 1
ATOM 1544 C C . GLY A 1 201 ? -5.836 -8.742 1.203 1 97.56 201 GLY A C 1
ATOM 1545 O O . GLY A 1 201 ? -6.359 -7.684 0.858 1 97.56 201 GLY A O 1
ATOM 1546 N N . CYS A 1 202 ? -6.512 -9.812 1.391 1 97.75 202 CYS A N 1
ATOM 1547 C CA . CYS A 1 202 ? -7.969 -9.859 1.436 1 97.75 202 CYS A CA 1
ATOM 1548 C C . CYS A 1 202 ? -8.453 -10.719 2.596 1 97.75 202 CYS A C 1
ATOM 1550 O O . CYS A 1 202 ? -7.656 -11.398 3.248 1 97.75 202 CYS A O 1
ATOM 1552 N N . THR A 1 203 ? -9.727 -10.641 2.867 1 95.5 203 THR A N 1
ATOM 1553 C CA . THR A 1 203 ? -10.289 -11.391 3.984 1 95.5 203 THR A CA 1
ATOM 1554 C C . THR A 1 203 ? -10 -12.875 3.84 1 95.5 203 THR A C 1
ATOM 1556 O O . THR A 1 203 ? -9.641 -13.547 4.812 1 95.5 203 THR A O 1
ATOM 1559 N N . GLY A 1 204 ? -10.109 -13.406 2.652 1 95.69 204 GLY A N 1
ATOM 1560 C CA . GLY A 1 204 ? -9.836 -14.82 2.41 1 95.69 204 GLY A CA 1
ATOM 1561 C C . GLY A 1 204 ? -8.391 -15.195 2.658 1 95.69 204 GLY A C 1
ATOM 1562 O O . GLY A 1 204 ? -8.109 -16.156 3.385 1 95.69 204 GLY A O 1
ATOM 1563 N N . SER A 1 205 ? -7.453 -14.469 2.039 1 97.19 205 SER A N 1
ATOM 1564 C CA . SER A 1 205 ? -6.047 -14.805 2.227 1 97.19 205 SER A CA 1
ATOM 1565 C C . SER A 1 205 ? -5.645 -14.711 3.695 1 97.19 205 SER A C 1
ATOM 1567 O O . SER A 1 205 ? -4.84 -15.508 4.176 1 97.19 205 SER A O 1
ATOM 1569 N N . ARG A 1 206 ? -6.176 -13.758 4.434 1 97.31 206 ARG A N 1
ATOM 1570 C CA . ARG A 1 206 ? -5.785 -13.625 5.832 1 97.31 206 ARG A CA 1
ATOM 1571 C C . ARG A 1 206 ? -6.477 -14.68 6.695 1 97.31 206 ARG A C 1
ATOM 1573 O O . ARG A 1 206 ? -5.926 -15.125 7.707 1 97.31 206 ARG A O 1
ATOM 1580 N N . ALA A 1 207 ? -7.652 -15.141 6.324 1 97.06 207 ALA A N 1
ATOM 1581 C CA . ALA A 1 207 ? -8.375 -16.156 7.086 1 97.06 207 ALA A CA 1
ATOM 1582 C C . ALA A 1 207 ? -7.738 -17.531 6.906 1 97.06 207 ALA A C 1
ATOM 1584 O O . ALA A 1 207 ? -7.754 -18.359 7.824 1 97.06 207 ALA A O 1
ATOM 1585 N N . TYR A 1 208 ? -7.07 -17.766 5.723 1 98.06 208 TYR A N 1
ATOM 1586 C CA . TYR A 1 208 ? -6.711 -19.141 5.383 1 98.06 208 TYR A CA 1
ATOM 1587 C C . TYR A 1 208 ? -5.199 -19.312 5.34 1 98.06 208 TYR A C 1
ATOM 1589 O O . TYR A 1 208 ? -4.699 -20.375 4.922 1 98.06 208 TYR A O 1
ATOM 1597 N N . THR A 1 209 ? -4.469 -18.328 5.648 1 98.5 209 THR A N 1
ATOM 1598 C CA . THR A 1 209 ? -3.014 -18.406 5.645 1 98.5 209 THR A CA 1
ATOM 1599 C C . THR A 1 209 ? -2.443 -17.906 6.973 1 98.5 209 THR A C 1
ATOM 1601 O O . THR A 1 209 ? -3.195 -17.531 7.875 1 98.5 209 THR A O 1
ATOM 1604 N N . GLU A 1 210 ? -1.141 -17.953 7.105 1 98.44 210 GLU A N 1
ATOM 1605 C CA . GLU A 1 210 ? -0.445 -17.469 8.297 1 98.44 210 GLU A CA 1
ATOM 1606 C C . GLU A 1 210 ? 0.085 -16.062 8.086 1 98.44 210 GLU A C 1
ATOM 1608 O O . GLU A 1 210 ? 0.999 -15.617 8.789 1 98.44 210 GLU A O 1
ATOM 1613 N N . ILE A 1 211 ? -0.442 -15.398 7.047 1 98.31 211 ILE A N 1
ATOM 1614 C CA . ILE A 1 211 ? -0.058 -14.008 6.84 1 98.31 211 ILE A CA 1
ATOM 1615 C C . ILE A 1 211 ? -0.429 -13.18 8.07 1 98.31 211 ILE A C 1
ATOM 1617 O O . ILE A 1 211 ? -1.574 -13.219 8.523 1 98.31 211 ILE A O 1
ATOM 1621 N N . GLN A 1 212 ? 0.542 -12.453 8.602 1 98.38 212 GLN A N 1
ATOM 1622 C CA . GLN A 1 212 ? 0.361 -11.688 9.828 1 98.38 212 GLN A CA 1
ATOM 1623 C C . GLN A 1 212 ? -0.329 -10.352 9.555 1 98.38 212 GLN A C 1
ATOM 1625 O O . GLN A 1 212 ? -0.343 -9.883 8.414 1 98.38 212 GLN A O 1
ATOM 1630 N N . GLU A 1 213 ? -0.891 -9.789 10.617 1 98.31 213 GLU A N 1
ATOM 1631 C CA . GLU A 1 213 ? -1.532 -8.484 10.516 1 98.31 213 GLU A CA 1
ATOM 1632 C C . GLU A 1 213 ? -0.543 -7.418 10.055 1 98.31 213 GLU A C 1
ATOM 1634 O O . GLU A 1 213 ? -0.937 -6.426 9.438 1 98.31 213 GLU A O 1
ATOM 1639 N N . SER A 1 214 ? 0.777 -7.746 10.227 1 98.62 214 SER A N 1
ATOM 1640 C CA . SER A 1 214 ? 1.856 -6.797 9.969 1 98.62 214 SER A CA 1
ATOM 1641 C C . SER A 1 214 ? 2.383 -6.934 8.547 1 98.62 214 SER A C 1
ATOM 1643 O O . SER A 1 214 ? 3.332 -6.246 8.164 1 98.62 214 SER A O 1
ATOM 1645 N N . GLU A 1 215 ? 1.764 -7.797 7.777 1 98.75 215 GLU A N 1
ATOM 1646 C CA . GLU A 1 215 ? 2.369 -8.125 6.492 1 98.75 215 GLU A CA 1
ATOM 1647 C C . GLU A 1 215 ? 1.491 -7.66 5.332 1 98.75 215 GLU A C 1
ATOM 1649 O O . GLU A 1 215 ? 0.262 -7.703 5.422 1 98.75 215 GLU A O 1
ATOM 1654 N N . LEU A 1 216 ? 2.096 -7.172 4.262 1 98.38 216 LEU A N 1
ATOM 1655 C CA . LEU A 1 216 ? 1.458 -6.992 2.963 1 98.38 216 LEU A CA 1
ATOM 1656 C C . LEU A 1 216 ? 2.172 -7.805 1.89 1 98.38 216 LEU A C 1
ATOM 1658 O O . LEU A 1 216 ? 3.139 -8.516 2.182 1 98.38 216 LEU A O 1
ATOM 1662 N N . THR A 1 217 ? 1.639 -7.828 0.678 1 98.75 217 THR A N 1
ATOM 1663 C CA . THR A 1 217 ? 2.143 -8.688 -0.386 1 98.75 217 THR A CA 1
ATOM 1664 C C . THR A 1 217 ? 2.527 -7.863 -1.612 1 98.75 217 THR A C 1
ATOM 1666 O O . THR A 1 217 ? 1.804 -6.945 -1.999 1 98.75 217 THR A O 1
ATOM 1669 N N . VAL A 1 218 ? 3.672 -8.188 -2.225 1 98.81 218 VAL A N 1
ATOM 1670 C CA . VAL A 1 218 ? 4.105 -7.555 -3.467 1 98.81 218 VAL A CA 1
ATOM 1671 C C . VAL A 1 218 ? 4.422 -8.625 -4.508 1 98.81 218 VAL A C 1
ATOM 1673 O O . VAL A 1 218 ? 5.059 -9.633 -4.195 1 98.81 218 VAL A O 1
ATOM 1676 N N . GLY A 1 219 ? 3.877 -8.469 -5.684 1 98.88 219 GLY A N 1
ATOM 1677 C CA . GLY A 1 219 ? 4.25 -9.227 -6.863 1 98.88 219 GLY A CA 1
ATOM 1678 C C . GLY A 1 219 ? 5.219 -8.492 -7.77 1 98.88 219 GLY A C 1
ATOM 1679 O O . GLY A 1 219 ? 4.969 -7.348 -8.148 1 98.88 219 GLY A O 1
ATOM 1680 N N . ILE A 1 220 ? 6.27 -9.133 -8.117 1 98.88 220 ILE A N 1
ATOM 1681 C CA . ILE A 1 220 ? 7.352 -8.539 -8.898 1 98.88 220 ILE A CA 1
ATOM 1682 C C . ILE A 1 220 ? 7.523 -9.297 -10.211 1 98.88 220 ILE A C 1
ATOM 1684 O O . ILE A 1 220 ? 7.77 -10.508 -10.211 1 98.88 220 ILE A O 1
ATOM 1688 N N . PRO A 1 221 ? 7.406 -8.57 -11.359 1 98.75 221 PRO A N 1
ATOM 1689 C CA . PRO A 1 221 ? 7.715 -9.266 -12.617 1 98.75 221 PRO A CA 1
ATOM 1690 C C . PRO A 1 221 ? 9.148 -9.797 -12.656 1 98.75 221 PRO A C 1
ATOM 1692 O O . PRO A 1 221 ? 10.094 -9.055 -12.367 1 98.75 221 PRO A O 1
ATOM 1695 N N . ALA A 1 222 ? 9.289 -11.008 -13.031 1 98.25 222 ALA A N 1
ATOM 1696 C CA . ALA A 1 222 ? 10.602 -11.648 -13.023 1 98.25 222 ALA A CA 1
ATOM 1697 C C . ALA A 1 222 ? 11.594 -10.852 -13.867 1 98.25 222 ALA A C 1
ATOM 1699 O O . ALA A 1 222 ? 12.781 -10.766 -13.523 1 98.25 222 ALA A O 1
ATOM 1700 N N . LYS A 1 223 ? 11.172 -10.234 -14.93 1 97.44 223 LYS A N 1
ATOM 1701 C CA . LYS A 1 223 ? 12.039 -9.516 -15.859 1 97.44 223 LYS A CA 1
ATOM 1702 C C . LYS A 1 223 ? 12.672 -8.297 -15.195 1 97.44 223 LYS A C 1
ATOM 1704 O O . LYS A 1 223 ? 13.648 -7.742 -15.711 1 97.44 223 LYS A O 1
ATOM 1709 N N . THR A 1 224 ? 12.125 -7.859 -14.07 1 98.19 224 THR A N 1
ATOM 1710 C CA . THR A 1 224 ? 12.641 -6.664 -13.414 1 98.19 224 THR A CA 1
ATOM 1711 C C . THR A 1 224 ? 13.531 -7.043 -12.234 1 98.19 224 THR A C 1
ATOM 1713 O O . THR A 1 224 ? 14.078 -6.168 -11.555 1 98.19 224 THR A O 1
ATOM 1716 N N . LEU A 1 225 ? 13.711 -8.281 -12.016 1 98.19 225 LEU A N 1
ATOM 1717 C CA . LEU A 1 225 ? 14.367 -8.781 -10.812 1 98.19 225 LEU A CA 1
ATOM 1718 C C . LEU A 1 225 ? 15.812 -8.289 -10.742 1 98.19 225 LEU A C 1
ATOM 1720 O O . LEU A 1 225 ? 16.281 -7.883 -9.68 1 98.19 225 LEU A O 1
ATOM 1724 N N . LYS A 1 226 ? 16.547 -8.375 -11.836 1 97.75 226 LYS A N 1
ATOM 1725 C CA . LYS A 1 226 ? 17.938 -7.957 -11.867 1 97.75 226 LYS A CA 1
ATOM 1726 C C . LYS A 1 226 ? 18.094 -6.508 -11.406 1 97.75 226 LYS A C 1
ATOM 1728 O O . LYS A 1 226 ? 18.906 -6.207 -10.539 1 97.75 226 LYS A O 1
ATOM 1733 N N . ASP A 1 227 ? 17.281 -5.668 -12.008 1 98.06 227 ASP A N 1
ATOM 1734 C CA . ASP A 1 227 ? 17.328 -4.25 -11.656 1 98.06 227 ASP A CA 1
ATOM 1735 C C . ASP A 1 227 ? 16.922 -4.031 -10.203 1 98.06 227 ASP A C 1
ATOM 1737 O O . ASP A 1 227 ? 17.484 -3.176 -9.516 1 98.06 227 ASP A O 1
ATOM 1741 N N . LEU A 1 228 ? 15.945 -4.773 -9.766 1 98.56 228 LEU A N 1
ATOM 1742 C CA . LEU A 1 228 ? 15.492 -4.652 -8.383 1 98.56 228 LEU A CA 1
ATOM 1743 C C . LEU A 1 228 ? 16.625 -4.988 -7.414 1 98.56 228 LEU A C 1
ATOM 1745 O O . LEU A 1 228 ? 16.844 -4.27 -6.434 1 98.56 228 LEU A O 1
ATOM 1749 N N . VAL A 1 229 ? 17.297 -6.055 -7.668 1 98.38 229 VAL A N 1
ATOM 1750 C CA . VAL A 1 229 ? 18.375 -6.488 -6.777 1 98.38 229 VAL A CA 1
ATOM 1751 C C . VAL A 1 229 ? 19.516 -5.473 -6.801 1 98.38 229 VAL A C 1
ATOM 1753 O O . VAL A 1 229 ? 20.109 -5.172 -5.762 1 98.38 229 VAL A O 1
ATOM 1756 N N . GLU A 1 230 ? 19.844 -4.938 -7.957 1 97.94 230 GLU A N 1
ATOM 1757 C CA . GLU A 1 230 ? 20.812 -3.85 -8.023 1 97.94 230 GLU A CA 1
ATOM 1758 C C . GLU A 1 230 ? 20.406 -2.686 -7.129 1 97.94 230 GLU A C 1
ATOM 1760 O O . GLU A 1 230 ? 21.219 -2.156 -6.375 1 97.94 230 GLU A O 1
ATOM 1765 N N . GLY A 1 231 ? 19.156 -2.316 -7.227 1 98.25 231 GLY A N 1
ATOM 1766 C CA . GLY A 1 231 ? 18.641 -1.26 -6.375 1 98.25 231 GLY A CA 1
ATOM 1767 C C . GLY A 1 231 ? 18.719 -1.594 -4.898 1 98.25 231 GLY A C 1
ATOM 1768 O O . GLY A 1 231 ? 19.094 -0.747 -4.082 1 98.25 231 GLY A O 1
ATOM 1769 N N . LEU A 1 232 ? 18.359 -2.801 -4.559 1 98.38 232 LEU A N 1
ATOM 1770 C CA . LEU A 1 232 ? 18.406 -3.219 -3.162 1 98.38 232 LEU A CA 1
ATOM 1771 C C . LEU A 1 232 ? 19.828 -3.143 -2.611 1 98.38 232 LEU A C 1
ATOM 1773 O O . LEU A 1 232 ? 20.031 -2.725 -1.471 1 98.38 232 LEU A O 1
ATOM 1777 N N . ARG A 1 233 ? 20.812 -3.527 -3.398 1 97.31 233 ARG A N 1
ATOM 1778 C CA . ARG A 1 233 ? 22.219 -3.422 -2.998 1 97.31 233 ARG A CA 1
ATOM 1779 C C . ARG A 1 233 ? 22.594 -1.977 -2.68 1 97.31 233 ARG A C 1
ATOM 1781 O O . ARG A 1 233 ? 23.281 -1.71 -1.691 1 97.31 233 ARG A O 1
ATOM 1788 N N . ALA A 1 234 ? 22.062 -1.14 -3.475 1 96.25 234 ALA A N 1
ATOM 1789 C CA . ALA A 1 234 ? 22.406 0.274 -3.316 1 96.25 234 ALA A CA 1
ATOM 1790 C C . ALA A 1 234 ? 21.688 0.87 -2.104 1 96.25 234 ALA A C 1
ATOM 1792 O O . ALA A 1 234 ? 22.281 1.653 -1.355 1 96.25 234 ALA A O 1
ATOM 1793 N N . ILE A 1 235 ? 20.469 0.491 -1.886 1 96.06 235 ILE A N 1
ATOM 1794 C CA . ILE A 1 235 ? 19.625 1.097 -0.871 1 96.06 235 ILE A CA 1
ATOM 1795 C C . ILE A 1 235 ? 19.969 0.535 0.504 1 96.06 235 ILE A C 1
ATOM 1797 O O . ILE A 1 235 ? 19.984 1.268 1.496 1 96.06 235 ILE A O 1
ATOM 1801 N N . VAL A 1 236 ? 20.188 -0.74 0.585 1 93.12 236 VAL A N 1
ATOM 1802 C CA . VAL A 1 236 ? 20.328 -1.453 1.85 1 93.12 236 VAL A CA 1
ATOM 1803 C C . VAL A 1 236 ? 21.797 -1.808 2.078 1 93.12 236 VAL A C 1
ATOM 1805 O O . VAL A 1 236 ? 22.266 -1.825 3.219 1 93.12 236 VAL A O 1
ATOM 1808 N N . GLY A 1 237 ? 22.344 -2.477 1.052 1 72.12 237 GLY A N 1
ATOM 1809 C CA . GLY A 1 237 ? 23.641 -3.115 1.156 1 72.12 237 GLY A CA 1
ATOM 1810 C C . GLY A 1 237 ? 24.75 -2.17 1.608 1 72.12 237 GLY A C 1
ATOM 1811 O O . GLY A 1 237 ? 25.703 -2.59 2.246 1 72.12 237 GLY A O 1
ATOM 1812 N N . LYS A 1 238 ? 25.047 -1.001 0.734 1 57.16 238 LYS A N 1
ATOM 1813 C CA . LYS A 1 238 ? 26.234 -0.252 1.102 1 57.16 238 LYS A CA 1
ATOM 1814 C C . LYS A 1 238 ? 26.016 0.534 2.393 1 57.16 238 LYS A C 1
ATOM 1816 O O . LYS A 1 238 ? 25.031 1.253 2.527 1 57.16 238 LYS A O 1
ATOM 1821 N N . ALA A 1 239 ? 26.031 -0.063 3.619 1 43.38 239 ALA A N 1
ATOM 1822 C CA . ALA A 1 239 ? 25.938 0.8 4.793 1 43.38 239 ALA A CA 1
ATOM 1823 C C . ALA A 1 239 ? 26.297 2.242 4.445 1 43.38 239 ALA A C 1
ATOM 1825 O O . ALA A 1 239 ? 27.406 2.516 3.975 1 43.38 239 ALA A O 1
ATOM 1826 N N . PRO A 1 240 ? 25.359 3.221 4.109 1 34.72 240 PRO A N 1
ATOM 1827 C CA . PRO A 1 240 ? 25.953 4.555 4.137 1 34.72 240 PRO A CA 1
ATOM 1828 C C . PRO A 1 240 ? 26.812 4.793 5.379 1 34.72 240 PRO A C 1
ATOM 1830 O O . PRO A 1 240 ? 26.562 4.199 6.43 1 34.72 240 PRO A O 1
ATOM 1833 N N . ALA A 1 241 ? 28.141 5.109 5.172 1 30.88 241 ALA A N 1
ATOM 1834 C CA . ALA A 1 241 ? 29 5.734 6.184 1 30.88 241 ALA A CA 1
ATOM 1835 C C . ALA A 1 241 ? 28.25 6.852 6.91 1 30.88 241 ALA A C 1
ATOM 1837 O O . ALA A 1 241 ? 28.031 7.922 6.344 1 30.88 241 ALA A O 1
ATOM 1838 N N . HIS A 1 242 ? 26.766 6.641 7.234 1 27.36 242 HIS A N 1
ATOM 1839 C CA . HIS A 1 242 ? 26.75 7.789 8.133 1 27.36 242 HIS A CA 1
ATOM 1840 C C . HIS A 1 242 ? 27.859 7.691 9.172 1 27.36 242 HIS A C 1
ATOM 1842 O O . HIS A 1 242 ? 28.156 6.602 9.664 1 27.36 242 HIS A O 1
ATOM 1848 N N . MET B 1 1 ? -10.188 38.562 4.227 1 31.8 1 MET B N 1
ATOM 1849 C CA . MET B 1 1 ? -9.867 37.469 5.133 1 31.8 1 MET B CA 1
ATOM 1850 C C . MET B 1 1 ? -10.664 36.219 4.785 1 31.8 1 MET B C 1
ATOM 1852 O O . MET B 1 1 ? -11.898 36.281 4.73 1 31.8 1 MET B O 1
ATOM 1856 N N . ILE B 1 2 ? -10.312 35.438 3.777 1 40.59 2 ILE B N 1
ATOM 1857 C CA . ILE B 1 2 ? -11.086 34.281 3.373 1 40.59 2 ILE B CA 1
ATOM 1858 C C . ILE B 1 2 ? -11.398 33.406 4.594 1 40.59 2 ILE B C 1
ATOM 1860 O O . ILE B 1 2 ? -10.484 32.938 5.277 1 40.59 2 ILE B O 1
ATOM 1864 N N . THR B 1 3 ? -12.414 33.812 5.262 1 42.47 3 THR B N 1
ATOM 1865 C CA . THR B 1 3 ? -12.844 33.125 6.469 1 42.47 3 THR B CA 1
ATOM 1866 C C . THR B 1 3 ? -13.086 31.625 6.184 1 42.47 3 THR B C 1
ATOM 1868 O O . THR B 1 3 ? -13.789 31.281 5.227 1 42.47 3 THR B O 1
ATOM 1871 N N . MET B 1 4 ? -12.078 30.812 6.477 1 51.09 4 MET B N 1
ATOM 1872 C CA . MET B 1 4 ? -12.383 29.391 6.449 1 51.09 4 MET B CA 1
ATOM 1873 C C . MET B 1 4 ? -13.703 29.109 7.145 1 51.09 4 MET B C 1
ATOM 1875 O O . MET B 1 4 ? -14.031 29.734 8.148 1 51.09 4 MET B O 1
ATOM 1879 N N . GLU B 1 5 ? -14.617 28.719 6.457 1 54.78 5 GLU B N 1
ATOM 1880 C CA . GLU B 1 5 ? -15.883 28.344 7.09 1 54.78 5 GLU B CA 1
ATOM 1881 C C . GLU B 1 5 ? -15.648 27.625 8.414 1 54.78 5 GLU B C 1
ATOM 1883 O O . GLU B 1 5 ? -14.875 26.656 8.477 1 54.78 5 GLU B O 1
ATOM 1888 N N . LYS B 1 6 ? -15.797 28.312 9.5 1 66.56 6 LYS B N 1
ATOM 1889 C CA . LYS B 1 6 ? -15.695 27.734 10.844 1 66.56 6 LYS B CA 1
ATOM 1890 C C . LYS B 1 6 ? -16.656 26.562 11.008 1 66.56 6 LYS B C 1
ATOM 1892 O O . LYS B 1 6 ? -17.844 26.672 10.703 1 66.56 6 LYS B O 1
ATOM 1897 N N . ALA B 1 7 ? -16.047 25.453 11.227 1 78.31 7 ALA B N 1
ATOM 1898 C CA . ALA B 1 7 ? -16.875 24.281 11.516 1 78.31 7 ALA B CA 1
ATOM 1899 C C . ALA B 1 7 ? -17.797 24.531 12.703 1 78.31 7 ALA B C 1
ATOM 1901 O O . ALA B 1 7 ? -17.391 25.141 13.695 1 78.31 7 ALA B O 1
ATOM 1902 N N . SER B 1 8 ? -19.094 24.188 12.57 1 87.88 8 SER B N 1
ATOM 1903 C CA . SER B 1 8 ? -20.031 24.281 13.672 1 87.88 8 SER B CA 1
ATOM 1904 C C . SER B 1 8 ? -19.703 23.281 14.781 1 87.88 8 SER B C 1
ATOM 1906 O O . SER B 1 8 ? -19.016 22.297 14.539 1 87.88 8 SER B O 1
ATOM 1908 N N . PRO B 1 9 ? -20.078 23.609 15.945 1 91.56 9 PRO B N 1
ATOM 1909 C CA . PRO B 1 9 ? -19.891 22.656 17.047 1 91.56 9 PRO B CA 1
ATOM 1910 C C . PRO B 1 9 ? -20.469 21.281 16.734 1 91.56 9 PRO B C 1
ATOM 1912 O O . PRO B 1 9 ? -19.906 20.266 17.141 1 91.56 9 PRO B O 1
ATOM 1915 N N . ARG B 1 10 ? -21.547 21.25 16.047 1 93.5 10 ARG B N 1
ATOM 1916 C CA . ARG B 1 10 ? -22.156 19.984 15.68 1 93.5 10 ARG B CA 1
ATOM 1917 C C . ARG B 1 10 ? -21.266 19.188 14.734 1 93.5 10 ARG B C 1
ATOM 1919 O O . ARG B 1 10 ? -21.141 17.969 14.867 1 93.5 10 ARG B O 1
ATOM 1926 N N . GLN B 1 11 ? -20.688 19.812 13.789 1 95 11 GLN B N 1
ATOM 1927 C CA . GLN B 1 11 ? -19.781 19.156 12.844 1 95 11 GLN B CA 1
ATOM 1928 C C . GLN B 1 11 ? -18.562 18.594 13.555 1 95 11 GLN B C 1
ATOM 1930 O O . GLN B 1 11 ? -18.109 17.484 13.25 1 95 11 GLN B O 1
ATOM 1935 N N . ILE B 1 12 ? -18.047 19.375 14.5 1 96.5 12 ILE B N 1
ATOM 1936 C CA . ILE B 1 12 ? -16.875 18.953 15.25 1 96.5 12 ILE B CA 1
ATOM 1937 C C . ILE B 1 12 ? -17.203 17.734 16.094 1 96.5 12 ILE B C 1
ATOM 1939 O O . ILE B 1 12 ? -16.438 16.766 16.125 1 96.5 12 ILE B O 1
ATOM 1943 N N . LYS B 1 13 ? -18.344 17.75 16.734 1 97.19 13 LYS B N 1
ATOM 1944 C CA . LYS B 1 13 ? -18.781 16.594 17.516 1 97.19 13 LYS B CA 1
ATOM 1945 C C . LYS B 1 13 ? -18.922 15.352 16.641 1 97.19 13 LYS B C 1
ATOM 1947 O O . LYS B 1 13 ? -18.562 14.25 17.062 1 97.19 13 LYS B O 1
ATOM 1952 N N . GLU B 1 14 ? -19.453 15.523 15.523 1 97.69 14 GLU B N 1
ATOM 1953 C CA . GLU B 1 14 ? -19.641 14.414 14.602 1 97.69 14 GLU B CA 1
ATOM 1954 C C . GLU B 1 14 ? -18.312 13.789 14.188 1 97.69 14 GLU B C 1
ATOM 1956 O O . GLU B 1 14 ? -18.172 12.57 14.188 1 97.69 14 GLU B O 1
ATOM 1961 N N . ILE B 1 15 ? -17.328 14.578 13.852 1 97.75 15 ILE B N 1
ATOM 1962 C CA . ILE B 1 15 ? -16.047 14.039 13.398 1 97.75 15 ILE B CA 1
ATOM 1963 C C . ILE B 1 15 ? -15.32 13.375 14.57 1 97.75 15 ILE B C 1
ATOM 1965 O O . ILE B 1 15 ? -14.625 12.375 14.391 1 97.75 15 ILE B O 1
ATOM 1969 N N . ASN B 1 16 ? -15.5 13.961 15.758 1 98.81 16 ASN B N 1
ATOM 1970 C CA . ASN B 1 16 ? -14.922 13.336 16.938 1 98.81 16 ASN B CA 1
ATOM 1971 C C . ASN B 1 16 ? -15.516 11.945 17.172 1 98.81 16 ASN B C 1
ATOM 1973 O O . ASN B 1 16 ? -14.789 11.016 17.531 1 98.81 16 ASN B O 1
ATOM 1977 N N . GLU B 1 17 ? -16.781 11.828 16.953 1 98.62 17 GLU B N 1
ATOM 1978 C CA . GLU B 1 17 ? -17.438 10.531 17.094 1 98.62 17 GLU B CA 1
ATOM 1979 C C . GLU B 1 17 ? -16.938 9.539 16.062 1 98.62 17 GLU B C 1
ATOM 1981 O O . GLU B 1 17 ? -16.734 8.359 16.359 1 98.62 17 GLU B O 1
ATOM 1986 N N . TYR B 1 18 ? -16.734 10.031 14.844 1 98.69 18 TYR B N 1
ATOM 1987 C CA . TYR B 1 18 ? -16.141 9.18 13.828 1 98.69 18 TYR B CA 1
ATOM 1988 C C . TYR B 1 18 ? -14.75 8.703 14.266 1 98.69 18 TYR B C 1
ATOM 1990 O O . TYR B 1 18 ? -14.398 7.539 14.078 1 98.69 18 TYR B O 1
ATOM 1998 N N . GLY B 1 19 ? -13.969 9.641 14.82 1 98.81 19 GLY B N 1
ATOM 1999 C CA . GLY B 1 19 ? -12.656 9.266 15.328 1 98.81 19 GLY B CA 1
ATOM 2000 C C . GLY B 1 19 ? -12.711 8.148 16.359 1 98.81 19 GLY B C 1
ATOM 2001 O O . GLY B 1 19 ? -11.938 7.188 16.281 1 98.81 19 GLY B O 1
ATOM 2002 N N . LYS B 1 20 ? -13.664 8.25 17.297 1 98.69 20 LYS B N 1
ATOM 2003 C CA . LYS B 1 20 ? -13.836 7.227 18.328 1 98.69 20 LYS B CA 1
ATOM 2004 C C . LYS B 1 20 ? -14.219 5.887 17.703 1 98.69 20 LYS B C 1
ATOM 2006 O O . LYS B 1 20 ? -13.695 4.84 18.094 1 98.69 20 LYS B O 1
ATOM 2011 N N . GLU B 1 21 ? -15.078 5.906 16.797 1 98.19 21 GLU B N 1
ATOM 2012 C CA . GLU B 1 21 ? -15.539 4.68 16.141 1 98.19 21 GLU B CA 1
ATOM 2013 C C . GLU B 1 21 ? -14.406 4.02 15.352 1 98.19 21 GLU B C 1
ATOM 2015 O O . GLU B 1 21 ? -14.258 2.797 15.375 1 98.19 21 GLU B O 1
ATOM 2020 N N . ILE B 1 22 ? -13.648 4.805 14.641 1 98.75 22 ILE B N 1
ATOM 2021 C CA . ILE B 1 22 ? -12.539 4.281 13.852 1 98.75 22 ILE B CA 1
ATOM 2022 C C . ILE B 1 22 ? -11.547 3.562 14.773 1 98.75 22 ILE B C 1
ATOM 2024 O O . ILE B 1 22 ? -11.094 2.457 14.461 1 98.75 22 ILE B O 1
ATOM 2028 N N . ILE B 1 23 ? -11.227 4.191 15.875 1 98.81 23 ILE B N 1
ATOM 2029 C CA . ILE B 1 23 ? -10.305 3.6 16.844 1 98.81 23 ILE B CA 1
ATOM 2030 C C . ILE B 1 23 ? -10.852 2.256 17.328 1 98.81 23 ILE B C 1
ATOM 2032 O O . ILE B 1 23 ? -10.125 1.263 17.359 1 98.81 23 ILE B O 1
ATOM 2036 N N . GLU B 1 24 ? -12.109 2.25 17.625 1 98.19 24 GLU B N 1
ATOM 2037 C CA . GLU B 1 24 ? -12.75 1.045 18.156 1 98.19 24 GLU B CA 1
ATOM 2038 C C . GLU B 1 24 ? -12.828 -0.045 17.094 1 98.19 24 GLU B C 1
ATOM 2040 O O . GLU B 1 24 ? -12.406 -1.18 17.328 1 98.19 24 GLU B O 1
ATOM 2045 N N . LEU B 1 25 ? -13.32 0.284 15.914 1 98.38 25 LEU B N 1
ATOM 2046 C CA . LEU B 1 25 ? -13.578 -0.692 14.859 1 98.38 25 LEU B CA 1
ATOM 2047 C C . LEU B 1 25 ? -12.266 -1.272 14.328 1 98.38 25 LEU B C 1
ATOM 2049 O O . LEU B 1 25 ? -12.195 -2.465 14.023 1 98.38 25 LEU B O 1
ATOM 2053 N N . LEU B 1 26 ? -11.234 -0.489 14.273 1 98.56 26 LEU B N 1
ATOM 2054 C CA . LEU B 1 26 ? -9.961 -0.946 13.727 1 98.56 26 LEU B CA 1
ATOM 2055 C C . LEU B 1 26 ? -9.023 -1.401 14.836 1 98.56 26 LEU B C 1
ATOM 2057 O O . LEU B 1 26 ? -7.918 -1.886 14.562 1 98.56 26 LEU B O 1
ATOM 2061 N N . LYS B 1 27 ? -9.453 -1.187 16.078 1 98.31 27 LYS B N 1
ATOM 2062 C CA . LYS B 1 27 ? -8.617 -1.514 17.219 1 98.31 27 LYS B CA 1
ATOM 2063 C C . LYS B 1 27 ? -7.254 -0.842 17.125 1 98.31 27 LYS B C 1
ATOM 2065 O O . LYS B 1 27 ? -6.219 -1.495 17.281 1 98.31 27 LYS B O 1
ATOM 2070 N N . LEU B 1 28 ? -7.297 0.408 16.859 1 98.62 28 LEU B N 1
ATOM 2071 C CA . LEU B 1 28 ? -6.059 1.166 16.719 1 98.62 28 LEU B CA 1
ATOM 2072 C C . LEU B 1 28 ? -5.359 1.341 18.062 1 98.62 28 LEU B C 1
ATOM 2074 O O . LEU B 1 28 ? -6.016 1.582 19.078 1 98.62 28 LEU B O 1
ATOM 2078 N N . GLU B 1 29 ? -4.023 1.243 18.047 1 97.88 29 GLU B N 1
ATOM 2079 C CA . GLU B 1 29 ? -3.238 1.469 19.25 1 97.88 29 GLU B CA 1
ATOM 2080 C C . GLU B 1 29 ? -2.99 2.957 19.484 1 97.88 29 GLU B C 1
ATOM 2082 O O . GLU B 1 29 ? -2.789 3.391 20.609 1 97.88 29 GLU B O 1
ATOM 2087 N N . THR B 1 30 ? -2.951 3.73 18.438 1 98.62 30 THR B N 1
ATOM 2088 C CA . THR B 1 30 ? -2.75 5.172 18.5 1 98.62 30 THR B CA 1
ATOM 2089 C C . THR B 1 30 ? -3.863 5.91 17.766 1 98.62 30 THR B C 1
ATOM 2091 O O . THR B 1 30 ? -4.617 5.301 17 1 98.62 30 THR B O 1
ATOM 2094 N N . SER B 1 31 ? -3.996 7.148 17.938 1 98.88 31 SER B N 1
ATOM 2095 C CA . SER B 1 31 ? -5.117 7.934 17.422 1 98.88 31 SER B CA 1
ATOM 2096 C C . SER B 1 31 ? -4.969 8.211 15.938 1 98.88 31 SER B C 1
ATOM 2098 O O . SER B 1 31 ? -3.865 8.461 15.453 1 98.88 31 SER B O 1
ATOM 2100 N N . PRO B 1 32 ? -6.102 8.141 15.172 1 98.94 32 PRO B N 1
ATOM 2101 C CA . PRO B 1 32 ? -6.07 8.891 13.914 1 98.94 32 PRO B CA 1
ATOM 2102 C C . PRO B 1 32 ? -5.793 10.383 14.117 1 98.94 32 PRO B C 1
ATOM 2104 O O . PRO B 1 32 ? -6.25 10.969 15.102 1 98.94 32 PRO B O 1
ATOM 2107 N N . VAL B 1 33 ? -5.066 10.969 13.242 1 99 33 VAL B N 1
ATOM 2108 C CA . VAL B 1 33 ? -4.672 12.367 13.43 1 99 33 VAL B CA 1
ATOM 2109 C C . VAL B 1 33 ? -5.41 13.25 12.43 1 99 33 VAL B C 1
ATOM 2111 O O . VAL B 1 33 ? -5.371 13 11.227 1 99 33 VAL B O 1
ATOM 2114 N N . ALA B 1 34 ? -6.129 14.234 12.906 1 98.88 34 ALA B N 1
ATOM 2115 C CA . ALA B 1 34 ? -6.727 15.305 12.102 1 98.88 34 ALA B CA 1
ATOM 2116 C C . ALA B 1 34 ? -5.672 16.328 11.68 1 98.88 34 ALA B C 1
ATOM 2118 O O . ALA B 1 34 ? -4.949 16.859 12.523 1 98.88 34 ALA B O 1
ATOM 2119 N N . VAL B 1 35 ? -5.574 16.609 10.43 1 98.94 35 VAL B N 1
ATOM 2120 C CA . VAL B 1 35 ? -4.645 17.594 9.891 1 98.94 35 VAL B CA 1
ATOM 2121 C C . VAL B 1 35 ? -5.414 18.641 9.086 1 98.94 35 VAL B C 1
ATOM 2123 O O . VAL B 1 35 ? -6.27 18.297 8.266 1 98.94 35 VAL B O 1
ATOM 2126 N N . ALA B 1 36 ? -5.18 19.844 9.305 1 98.81 36 ALA B N 1
ATOM 2127 C CA . ALA B 1 36 ? -5.719 20.938 8.484 1 98.81 36 ALA B CA 1
ATOM 2128 C C . ALA B 1 36 ? -4.602 21.844 7.973 1 98.81 36 ALA B C 1
ATOM 2130 O O . ALA B 1 36 ? -3.646 22.125 8.695 1 98.81 36 ALA B O 1
ATOM 2131 N N . LEU B 1 37 ? -4.672 22.25 6.746 1 98.81 37 LEU B N 1
ATOM 2132 C CA . LEU B 1 37 ? -3.803 23.25 6.133 1 98.81 37 LEU B CA 1
ATOM 2133 C C . LEU B 1 37 ? -4.492 24.609 6.086 1 98.81 37 LEU B C 1
ATOM 2135 O O . LEU B 1 37 ? -5.398 24.812 5.277 1 98.81 37 LEU B O 1
ATOM 2139 N N . VAL B 1 38 ? -4.066 25.516 6.922 1 98.5 38 VAL B N 1
ATOM 2140 C CA . VAL B 1 38 ? -4.684 26.828 6.977 1 98.5 38 VAL B CA 1
ATOM 2141 C C . VAL B 1 38 ? -4.258 27.656 5.758 1 98.5 38 VAL B C 1
ATOM 2143 O O . VAL B 1 38 ? -3.074 27.953 5.59 1 98.5 38 VAL B O 1
ATOM 2146 N N . PRO B 1 39 ? -5.148 28.031 4.922 1 97.94 39 PRO B N 1
ATOM 2147 C CA . PRO B 1 39 ? -4.758 28.734 3.695 1 97.94 39 PRO B CA 1
ATOM 2148 C C . PRO B 1 39 ? -4.297 30.172 3.957 1 97.94 39 PRO B C 1
ATOM 2150 O O . PRO B 1 39 ? -4.695 30.766 4.957 1 97.94 39 PRO B O 1
ATOM 2153 N N . LYS B 1 40 ? -3.48 30.625 3.057 1 96.81 40 LYS B N 1
ATOM 2154 C CA . LYS B 1 40 ? -3.061 32.031 3.092 1 96.81 40 LYS B CA 1
ATOM 2155 C C . LYS B 1 40 ? -4.262 32.938 3.182 1 96.81 40 LYS B C 1
ATOM 2157 O O . LYS B 1 40 ? -5.234 32.781 2.439 1 96.81 40 LYS B O 1
ATOM 2162 N N . GLY B 1 41 ? -4.191 33.875 4.137 1 95.31 41 GLY B N 1
ATOM 2163 C CA . GLY B 1 41 ? -5.277 34.812 4.328 1 95.31 41 GLY B CA 1
ATOM 2164 C C . GLY B 1 41 ? -6.273 34.375 5.387 1 95.31 41 GLY B C 1
ATOM 2165 O O . GLY B 1 41 ? -7.086 35.188 5.848 1 95.31 41 GLY B O 1
ATOM 2166 N N . ALA B 1 42 ? -6.223 33.125 5.812 1 95.38 42 ALA B N 1
ATOM 2167 C CA . ALA B 1 42 ? -7.121 32.625 6.852 1 95.38 42 ALA B CA 1
ATOM 2168 C C . ALA B 1 42 ? -6.484 32.75 8.234 1 95.38 42 ALA B C 1
ATOM 2170 O O . ALA B 1 42 ? -5.262 32.844 8.352 1 95.38 42 ALA B O 1
ATOM 2171 N N . GLU B 1 43 ? -7.367 32.812 9.211 1 94.19 43 GLU B N 1
ATOM 2172 C CA . GLU B 1 43 ? -6.895 32.875 10.594 1 94.19 43 GLU B CA 1
ATOM 2173 C C . GLU B 1 43 ? -6.766 31.5 11.211 1 94.19 43 GLU B C 1
ATOM 2175 O O . GLU B 1 43 ? -7.57 30.609 10.914 1 94.19 43 GLU B O 1
ATOM 2180 N N . ILE B 1 44 ? -5.809 31.328 11.984 1 95.12 44 ILE B N 1
ATOM 2181 C CA . ILE B 1 44 ? -5.688 30.125 12.805 1 95.12 44 ILE B CA 1
ATOM 2182 C C . ILE B 1 44 ? -6.773 30.109 13.875 1 95.12 44 ILE B C 1
ATOM 2184 O O . ILE B 1 44 ? -6.98 31.109 14.57 1 95.12 44 ILE B O 1
ATOM 2188 N N . PRO B 1 45 ? -7.449 29.062 14 1 93 45 PRO B N 1
ATOM 2189 C CA . PRO B 1 45 ? -8.516 29.016 15 1 93 45 PRO B CA 1
ATOM 2190 C C . PRO B 1 45 ? -8.023 29.375 16.406 1 93 45 PRO B C 1
ATOM 2192 O O . PRO B 1 45 ? -6.918 28.984 16.781 1 93 45 PRO B O 1
ATOM 2195 N N . GLU B 1 46 ? -8.914 30.062 17.109 1 91.69 46 GLU B N 1
ATOM 2196 C CA . GLU B 1 46 ? -8.57 30.484 18.469 1 91.69 46 GLU B CA 1
ATOM 2197 C C . GLU B 1 46 ? -8.469 29.281 19.391 1 91.69 46 GLU B C 1
ATOM 2199 O O . GLU B 1 46 ? -9.148 28.266 19.188 1 91.69 46 GLU B O 1
ATOM 2204 N N . GLY B 1 47 ? -7.562 29.344 20.344 1 94.44 47 GLY B N 1
ATOM 2205 C CA . GLY B 1 47 ? -7.504 28.312 21.375 1 94.44 47 GLY B CA 1
ATOM 2206 C C . GLY B 1 47 ? -6.457 27.25 21.094 1 94.44 47 GLY B C 1
ATOM 2207 O O . GLY B 1 47 ? -6.082 26.484 21.984 1 94.44 47 GLY B O 1
ATOM 2208 N N . ILE B 1 48 ? -6.066 27.109 19.828 1 97.12 48 ILE B N 1
ATOM 2209 C CA . ILE B 1 48 ? -5.023 26.156 19.5 1 97.12 48 ILE B CA 1
ATOM 2210 C C . ILE B 1 48 ? -3.65 26.797 19.688 1 97.12 48 ILE B C 1
ATOM 2212 O O . ILE B 1 48 ? -3.375 27.859 19.125 1 97.12 48 ILE B O 1
ATOM 2216 N N . GLN B 1 49 ? -2.803 26.172 20.406 1 98.06 49 GLN B N 1
ATOM 2217 C CA . GLN B 1 49 ? -1.487 26.734 20.719 1 98.06 49 GLN B CA 1
ATOM 2218 C C . GLN B 1 49 ? -0.465 26.344 19.641 1 98.06 49 GLN B C 1
ATOM 2220 O O . GLN B 1 49 ? -0.524 25.234 19.094 1 98.06 49 GLN B O 1
ATOM 2225 N N . ARG B 1 50 ? 0.431 27.188 19.422 1 98.62 50 ARG B N 1
ATOM 2226 C CA . ARG B 1 50 ? 1.563 26.875 18.547 1 98.62 50 ARG B CA 1
ATOM 2227 C C . ARG B 1 50 ? 2.488 25.859 19.203 1 98.62 50 ARG B C 1
ATOM 2229 O O . ARG B 1 50 ? 2.705 25.891 20.422 1 98.62 50 ARG B O 1
ATOM 2236 N N . ILE B 1 51 ? 2.992 24.969 18.469 1 98.69 51 ILE B N 1
ATOM 2237 C CA . ILE B 1 51 ? 3.938 23.984 19 1 98.69 51 ILE B CA 1
ATOM 2238 C C . ILE B 1 51 ? 5.133 24.703 19.609 1 98.69 51 ILE B C 1
ATOM 2240 O O . ILE B 1 51 ? 5.57 25.75 19.109 1 98.69 51 ILE B O 1
ATOM 2244 N N . LYS B 1 52 ? 5.672 24.156 20.609 1 97.38 52 LYS B N 1
ATOM 2245 C CA . LYS B 1 52 ? 6.758 24.812 21.344 1 97.38 52 LYS B CA 1
ATOM 2246 C C . LYS B 1 52 ? 8.117 24.406 20.781 1 97.38 52 LYS B C 1
ATOM 2248 O O . LYS B 1 52 ? 9.078 25.172 20.828 1 97.38 52 LYS B O 1
ATOM 2253 N N . GLU B 1 53 ? 8.219 23.172 20.328 1 97.75 53 GLU B N 1
ATOM 2254 C CA . GLU B 1 53 ? 9.477 22.641 19.812 1 97.75 53 GLU B CA 1
ATOM 2255 C C . GLU B 1 53 ? 9.43 22.516 18.297 1 97.75 53 GLU B C 1
ATOM 2257 O O . GLU B 1 53 ? 8.398 22.156 17.719 1 97.75 53 GLU B O 1
ATOM 2262 N N . LYS B 1 54 ? 10.562 22.812 17.672 1 98.56 54 LYS B N 1
ATOM 2263 C CA . LYS B 1 54 ? 10.68 22.578 16.234 1 98.56 54 LYS B CA 1
ATOM 2264 C C . LYS B 1 54 ? 10.82 21.094 15.93 1 98.56 54 LYS B C 1
ATOM 2266 O O . LYS B 1 54 ? 11.516 20.359 16.656 1 98.56 54 LYS B O 1
ATOM 2271 N N . MET B 1 55 ? 10.125 20.656 14.93 1 98.19 55 MET B N 1
ATOM 2272 C CA . MET B 1 55 ? 10.211 19.25 14.539 1 98.19 55 MET B CA 1
ATOM 2273 C C . MET B 1 55 ? 9.734 19.062 13.109 1 98.19 55 MET B C 1
ATOM 2275 O O . MET B 1 55 ? 9.234 20 12.477 1 98.19 55 MET B O 1
ATOM 2279 N N . LYS B 1 56 ? 9.969 17.859 12.594 1 98.75 56 LYS B N 1
ATOM 2280 C CA . LYS B 1 56 ? 9.469 17.484 11.273 1 98.75 56 LYS B CA 1
ATOM 2281 C C . LYS B 1 56 ? 7.961 17.234 11.312 1 98.75 56 LYS B C 1
ATOM 2283 O O . LYS B 1 56 ? 7.422 16.797 12.328 1 98.75 56 LYS B O 1
ATOM 2288 N N . HIS B 1 57 ? 7.27 17.469 10.219 1 98.88 57 HIS B N 1
ATOM 2289 C CA . HIS B 1 57 ? 5.852 17.156 10.109 1 98.88 57 HIS B CA 1
ATOM 2290 C C . HIS B 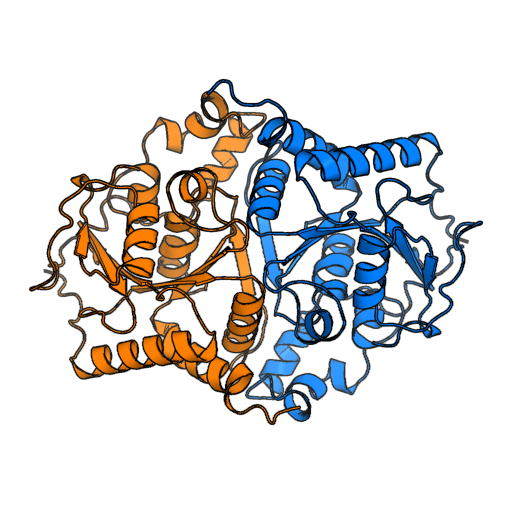1 57 ? 5.574 15.719 10.562 1 98.88 57 HIS B C 1
ATOM 2292 O O . HIS B 1 57 ? 4.625 15.477 11.312 1 98.88 57 HIS B O 1
ATOM 2298 N N . CYS B 1 58 ? 6.402 14.75 10.062 1 98.88 58 CYS B N 1
ATOM 2299 C CA . CYS B 1 58 ? 6.148 13.359 10.414 1 98.88 58 CYS B CA 1
ATOM 2300 C C . CYS B 1 58 ? 6.312 13.133 11.914 1 98.88 58 CYS B C 1
ATOM 2302 O O . CYS B 1 58 ? 5.625 12.297 12.5 1 98.88 58 CYS B O 1
ATOM 2304 N N . GLN B 1 59 ? 7.191 13.844 12.562 1 98.88 59 GLN B N 1
ATOM 2305 C CA . GLN B 1 59 ? 7.328 13.781 14.008 1 98.88 59 GLN B CA 1
ATOM 2306 C C . GLN B 1 59 ? 6.098 14.359 14.703 1 98.88 59 GLN B C 1
ATOM 2308 O O . GLN B 1 59 ? 5.664 13.836 15.734 1 98.88 59 GLN B O 1
ATOM 2313 N N . MET B 1 60 ? 5.582 15.445 14.164 1 98.88 60 MET B N 1
ATOM 2314 C CA . MET B 1 60 ? 4.379 16.031 14.742 1 98.88 60 MET B CA 1
ATOM 2315 C C . MET B 1 60 ? 3.203 15.07 14.656 1 98.88 60 MET B C 1
ATOM 2317 O O . MET B 1 60 ? 2.463 14.898 15.625 1 98.88 60 MET B O 1
ATOM 2321 N N . MET B 1 61 ? 3.084 14.445 13.477 1 98.75 61 MET B N 1
ATOM 2322 C CA . MET B 1 61 ? 2.053 13.43 13.297 1 98.75 61 MET B CA 1
ATOM 2323 C C . MET B 1 61 ? 2.201 12.312 14.32 1 98.75 61 MET B C 1
ATOM 2325 O O . MET B 1 61 ? 1.225 11.914 14.961 1 98.75 61 MET B O 1
ATOM 2329 N N . ASP B 1 62 ? 3.439 11.812 14.453 1 98.81 62 ASP B N 1
ATOM 2330 C CA . ASP B 1 62 ? 3.736 10.719 15.375 1 98.81 62 ASP B CA 1
ATOM 2331 C C . ASP B 1 62 ? 3.467 11.133 16.812 1 98.81 62 ASP B C 1
ATOM 2333 O O . ASP B 1 62 ? 2.918 10.352 17.594 1 98.81 62 ASP B O 1
ATOM 2337 N N . ARG B 1 63 ? 3.861 12.305 17.172 1 98.69 63 ARG B N 1
ATOM 2338 C CA . ARG B 1 63 ? 3.629 12.82 18.531 1 98.69 63 ARG B CA 1
ATOM 2339 C C . ARG B 1 63 ? 2.139 12.875 18.844 1 98.69 63 ARG B C 1
ATOM 2341 O O . ARG B 1 63 ? 1.699 12.367 19.875 1 98.69 63 ARG B O 1
ATOM 2348 N N . VAL B 1 64 ? 1.347 13.414 17.984 1 98.88 64 VAL B N 1
ATOM 2349 C CA . VAL B 1 64 ? -0.08 13.617 18.203 1 98.88 64 VAL B CA 1
ATOM 2350 C C . VAL B 1 64 ? -0.779 12.266 18.344 1 98.88 64 VAL B C 1
ATOM 2352 O O . VAL B 1 64 ? -1.602 12.07 19.234 1 98.88 64 VAL B O 1
ATOM 2355 N N . ARG B 1 65 ? -0.423 11.312 17.422 1 98.88 65 ARG B N 1
ATOM 2356 C CA . ARG B 1 65 ? -1.123 10.031 17.469 1 98.88 65 ARG B CA 1
ATOM 2357 C C . ARG B 1 65 ? -0.866 9.305 18.781 1 98.88 65 ARG B C 1
ATOM 2359 O O . ARG B 1 65 ? -1.688 8.5 19.219 1 98.88 65 ARG B O 1
ATOM 2366 N N . ARG B 1 66 ? 0.255 9.578 19.438 1 98.69 66 ARG B N 1
ATOM 2367 C CA . ARG B 1 66 ? 0.654 8.867 20.656 1 98.69 66 ARG B CA 1
ATOM 2368 C C . ARG B 1 66 ? 0.241 9.641 21.906 1 98.69 66 ARG B C 1
ATOM 2370 O O . ARG B 1 66 ? -0.165 9.039 22.906 1 98.69 66 ARG B O 1
ATOM 2377 N N . THR B 1 67 ? 0.349 10.969 21.875 1 98.44 67 THR B N 1
ATOM 2378 C CA . THR B 1 67 ? 0.199 11.758 23.094 1 98.44 67 THR B CA 1
ATOM 2379 C C . THR B 1 67 ? -1.166 12.438 23.125 1 98.44 67 THR B C 1
ATOM 2381 O O . THR B 1 67 ? -1.584 12.945 24.172 1 98.44 67 THR B O 1
ATOM 2384 N N . LYS B 1 68 ? -1.826 12.594 22 1 98.62 68 LYS B N 1
ATOM 2385 C CA . LYS B 1 68 ? -3.166 13.156 21.859 1 98.62 68 LYS B CA 1
ATOM 2386 C C . LYS B 1 68 ? -3.16 14.664 22.094 1 98.62 68 LYS B C 1
ATOM 2388 O O . LYS B 1 68 ? -4.145 15.227 22.578 1 98.62 68 LYS B O 1
ATOM 2393 N N . GLU B 1 69 ? -2.035 15.273 21.797 1 98.56 69 GLU B N 1
ATOM 2394 C CA . GLU B 1 69 ? -1.927 16.719 21.875 1 98.56 69 GLU B CA 1
ATOM 2395 C C . GLU B 1 69 ? -2.57 17.391 20.656 1 98.56 69 GLU B C 1
ATOM 2397 O O . GLU B 1 69 ? -2.797 16.734 19.641 1 98.56 69 GLU B O 1
ATOM 2402 N N . GLU B 1 70 ? -2.922 18.609 20.812 1 98.69 70 GLU B N 1
ATOM 2403 C CA . GLU B 1 70 ? -3.396 19.469 19.75 1 98.69 70 GLU B CA 1
ATOM 2404 C C . GLU B 1 70 ? -2.539 20.734 19.625 1 98.69 70 GLU B C 1
ATOM 2406 O O . GLU B 1 70 ? -2.234 21.375 20.641 1 98.69 70 GLU B O 1
ATOM 2411 N N . PHE B 1 71 ? -2.084 21.094 18.453 1 98.88 71 PHE B N 1
ATOM 2412 C CA . PHE B 1 71 ? -1.297 22.297 18.234 1 98.88 71 PHE B CA 1
ATOM 2413 C C . PHE B 1 71 ? -1.257 22.672 16.766 1 98.88 71 PHE B C 1
ATOM 2415 O O . PHE B 1 71 ? -1.739 21.906 15.914 1 98.88 71 PHE B O 1
ATOM 2422 N N . TYR B 1 72 ? -0.792 23.828 16.484 1 98.75 72 TYR B N 1
ATOM 2423 C CA . TYR B 1 72 ? -0.476 24.203 15.102 1 98.75 72 TYR B CA 1
ATOM 2424 C C . TYR B 1 72 ? 1.012 24.5 14.945 1 98.75 72 TYR B C 1
ATOM 2426 O O . TYR B 1 72 ? 1.725 24.672 15.938 1 98.75 72 TYR B O 1
ATOM 2434 N N . ALA B 1 73 ? 1.477 24.453 13.766 1 98.88 73 ALA B N 1
ATOM 2435 C CA . ALA B 1 73 ? 2.859 24.766 13.406 1 98.88 73 ALA B CA 1
ATOM 2436 C C . ALA B 1 73 ? 2.92 25.641 12.164 1 98.88 73 ALA B C 1
ATOM 2438 O O . ALA B 1 73 ? 2.08 25.531 11.266 1 98.88 73 ALA B O 1
ATOM 2439 N N . VAL B 1 74 ? 3.85 26.562 12.117 1 98.62 74 VAL B N 1
ATOM 2440 C CA . VAL B 1 74 ? 4.137 27.391 10.945 1 98.62 74 VAL 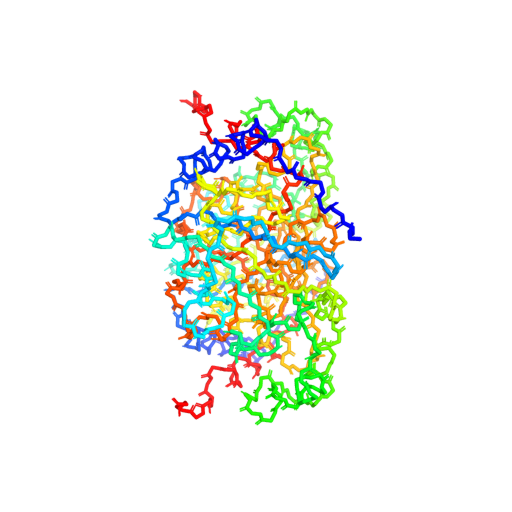B CA 1
ATOM 2441 C C . VAL B 1 74 ? 5.469 26.969 10.328 1 98.62 74 VAL B C 1
ATOM 2443 O O . VAL B 1 74 ? 6.125 26.047 10.82 1 98.62 74 VAL B O 1
ATOM 2446 N N . LEU B 1 75 ? 5.816 27.562 9.211 1 98.75 75 LEU B N 1
ATOM 2447 C CA . LEU B 1 75 ? 7.012 27.172 8.477 1 98.75 75 LEU B CA 1
ATOM 2448 C C . LEU B 1 75 ? 8.234 27.156 9.383 1 98.75 75 LEU B C 1
ATOM 2450 O O . LEU B 1 75 ? 9.055 26.234 9.32 1 98.75 75 LEU B O 1
ATOM 2454 N N . GLU B 1 76 ? 8.367 28.141 10.273 1 98.44 76 GLU B N 1
ATOM 2455 C CA . GLU B 1 76 ? 9.523 28.297 11.148 1 98.44 76 GLU B CA 1
ATOM 2456 C C . GLU B 1 76 ? 9.656 27.125 12.109 1 98.44 76 GLU B C 1
ATOM 2458 O O . GLU B 1 76 ? 10.75 26.828 12.586 1 98.44 76 GLU B O 1
ATOM 2463 N N . ASP B 1 77 ? 8.57 26.438 12.414 1 98.81 77 ASP B N 1
ATOM 2464 C CA . ASP B 1 77 ? 8.555 25.328 13.367 1 98.81 77 ASP B CA 1
ATOM 2465 C C . ASP B 1 77 ? 8.945 24.016 12.688 1 98.81 77 ASP B C 1
ATOM 2467 O O . ASP B 1 77 ? 9.219 23.031 13.367 1 98.81 77 ASP B O 1
ATOM 2471 N N . GLN B 1 78 ? 8.93 24 11.352 1 98.75 78 GLN B N 1
ATOM 2472 C CA . GLN B 1 78 ? 9.203 22.797 10.578 1 98.75 78 GLN B CA 1
ATOM 2473 C C . GLN B 1 78 ? 10.695 22.641 10.328 1 98.75 78 GLN B C 1
ATOM 2475 O O . GLN B 1 78 ? 11.312 23.453 9.641 1 98.75 78 GLN B O 1
ATOM 2480 N N . THR B 1 79 ? 11.234 21.484 10.805 1 98.56 79 THR B N 1
ATOM 2481 C CA . THR B 1 79 ? 12.664 21.281 10.617 1 98.56 79 THR B CA 1
ATOM 2482 C C . THR B 1 79 ? 12.945 20.562 9.297 1 98.56 79 THR B C 1
ATOM 2484 O O . THR B 1 79 ? 14.078 20.578 8.805 1 98.56 79 THR B O 1
ATOM 2487 N N . CYS B 1 80 ? 12 19.891 8.75 1 98.25 80 CYS B N 1
ATOM 2488 C CA . CYS B 1 80 ? 12.102 19.359 7.395 1 98.25 80 CYS B CA 1
ATOM 2489 C C . CYS B 1 80 ? 11.406 20.281 6.398 1 98.25 80 CYS B C 1
ATOM 2491 O O . CYS B 1 80 ? 10.172 20.297 6.312 1 98.25 80 CYS B O 1
ATOM 2493 N N . LYS B 1 81 ? 12.227 20.969 5.602 1 97.88 81 LYS B N 1
ATOM 2494 C CA . LYS B 1 81 ? 11.672 21.953 4.695 1 97.88 81 LYS B CA 1
ATOM 2495 C C . LYS B 1 81 ? 11.047 21.297 3.463 1 97.88 81 LYS B C 1
ATOM 2497 O O . LYS B 1 81 ? 10.156 21.875 2.83 1 97.88 81 LYS B O 1
ATOM 2502 N N . GLY B 1 82 ? 11.555 20.094 3.096 1 97.31 82 GLY B N 1
ATOM 2503 C CA . GLY B 1 82 ? 10.891 19.344 2.037 1 97.31 82 GLY B CA 1
ATOM 2504 C C . GLY B 1 82 ? 9.461 18.984 2.377 1 97.31 82 GLY B C 1
ATOM 2505 O O . GLY B 1 82 ? 8.555 19.188 1.566 1 97.31 82 GLY B O 1
ATOM 2506 N N . GLY B 1 83 ? 9.273 18.438 3.613 1 98.38 83 GLY B N 1
ATOM 2507 C CA . GLY B 1 83 ? 7.926 18.125 4.07 1 98.38 83 GLY B CA 1
ATOM 2508 C C . GLY B 1 83 ? 7.035 19.359 4.188 1 98.38 83 GLY B C 1
ATOM 2509 O O . GLY B 1 83 ? 5.863 19.312 3.811 1 98.38 83 GLY B O 1
ATOM 2510 N N . ALA B 1 84 ? 7.582 20.453 4.707 1 98.75 84 ALA B N 1
ATOM 2511 C CA . ALA B 1 84 ? 6.836 21.703 4.82 1 98.75 84 ALA B CA 1
ATOM 2512 C C . ALA B 1 84 ? 6.391 22.203 3.447 1 98.75 84 ALA B C 1
ATOM 2514 O O . ALA B 1 84 ? 5.25 22.641 3.279 1 98.75 84 ALA B O 1
ATOM 2515 N N . ALA B 1 85 ? 7.301 22.109 2.494 1 98.69 85 ALA B N 1
ATOM 2516 C CA . ALA B 1 85 ? 7 22.547 1.133 1 98.69 85 ALA B CA 1
ATOM 2517 C C . ALA B 1 85 ? 5.883 21.703 0.52 1 98.69 85 ALA B C 1
ATOM 2519 O O . ALA B 1 85 ? 5.008 22.234 -0.171 1 98.69 85 ALA B O 1
ATOM 2520 N N . ALA B 1 86 ? 5.91 20.406 0.756 1 98.69 86 ALA B N 1
ATOM 2521 C CA . ALA B 1 86 ? 4.887 19.516 0.217 1 98.69 86 ALA B CA 1
ATOM 2522 C C . ALA B 1 86 ? 3.492 19.938 0.668 1 98.69 86 ALA B C 1
ATOM 2524 O O . ALA B 1 86 ? 2.51 19.75 -0.05 1 98.69 86 ALA B O 1
ATOM 2525 N N . MET B 1 87 ? 3.422 20.594 1.87 1 98.88 87 MET B N 1
ATOM 2526 C CA . MET B 1 87 ? 2.135 20.969 2.441 1 98.88 87 MET B CA 1
ATOM 2527 C C . MET B 1 87 ? 1.852 22.453 2.199 1 98.88 87 MET B C 1
ATOM 2529 O O . MET B 1 87 ? 0.946 23.031 2.809 1 98.88 87 MET B O 1
ATOM 2533 N N . GLY B 1 88 ? 2.674 23.094 1.414 1 98.81 88 GLY B N 1
ATOM 2534 C CA . GLY B 1 88 ? 2.391 24.438 0.915 1 98.81 88 GLY B CA 1
ATOM 2535 C C . GLY B 1 88 ? 2.879 25.531 1.841 1 98.81 88 GLY B C 1
ATOM 2536 O O . GLY B 1 88 ? 2.562 26.703 1.641 1 98.81 88 GLY B O 1
ATOM 2537 N N . LEU B 1 89 ? 3.617 25.203 2.865 1 98.81 89 LEU B N 1
ATOM 2538 C CA . LEU B 1 89 ? 4.059 26.219 3.83 1 98.81 89 LEU B CA 1
ATOM 2539 C C . LEU B 1 89 ? 5.172 27.078 3.246 1 98.81 89 LEU B C 1
ATOM 2541 O O . LEU B 1 89 ? 5.352 28.219 3.654 1 98.81 89 LEU B O 1
ATOM 2545 N N . GLY B 1 90 ? 5.891 26.547 2.314 1 98.31 90 GLY B N 1
ATOM 2546 C CA . GLY B 1 90 ? 7.02 27.234 1.696 1 98.31 90 GLY B CA 1
ATOM 2547 C C . GLY B 1 90 ? 7.473 26.578 0.403 1 98.31 90 GLY B C 1
ATOM 2548 O O . GLY B 1 90 ? 6.754 25.75 -0.17 1 98.31 90 GLY B O 1
ATOM 2549 N N . HIS B 1 91 ? 8.672 27 -0.038 1 97.62 91 HIS B N 1
ATOM 2550 C CA . HIS B 1 91 ? 9.242 26.453 -1.265 1 97.62 91 HIS B CA 1
ATOM 2551 C C . HIS B 1 91 ? 10.117 25.234 -0.973 1 97.62 91 HIS B C 1
ATOM 2553 O O . HIS B 1 91 ? 10.781 25.172 0.063 1 97.62 91 HIS B O 1
ATOM 2559 N N . MET B 1 92 ? 10.062 24.312 -1.927 1 96.06 92 MET B N 1
ATOM 2560 C CA . MET B 1 92 ? 11.008 23.188 -1.838 1 96.06 92 MET B CA 1
ATOM 2561 C C . MET B 1 92 ? 12.445 23.688 -1.904 1 96.06 92 MET B C 1
ATOM 2563 O O . MET B 1 92 ? 12.789 24.484 -2.777 1 96.06 92 MET B O 1
ATOM 2567 N N . PRO B 1 93 ? 13.273 23.281 -0.943 1 95.69 93 PRO B N 1
ATOM 2568 C CA . PRO B 1 93 ? 14.688 23.672 -1.046 1 95.69 93 PRO B CA 1
ATOM 2569 C C . PRO B 1 93 ? 15.305 23.297 -2.387 1 95.69 93 PRO B C 1
ATOM 2571 O O . PRO B 1 93 ? 15.008 22.219 -2.93 1 95.69 93 PRO B O 1
ATOM 2574 N N . PRO B 1 94 ? 16.203 24.062 -2.906 1 94.75 94 PRO B N 1
ATOM 2575 C CA . PRO B 1 94 ? 16.75 23.844 -4.25 1 94.75 94 PRO B CA 1
ATOM 2576 C C . PRO B 1 94 ? 17.406 22.469 -4.406 1 94.75 94 PRO B C 1
ATOM 2578 O O . PRO B 1 94 ? 17.203 21.797 -5.422 1 94.75 94 PRO B O 1
ATOM 2581 N N . LYS B 1 95 ? 18.156 22 -3.426 1 92.88 95 LYS B N 1
ATOM 2582 C CA . LYS B 1 95 ? 18.844 20.719 -3.525 1 92.88 95 LYS B CA 1
ATOM 2583 C C . LYS B 1 95 ? 17.844 19.562 -3.555 1 92.88 95 LYS B C 1
ATOM 2585 O O . LYS B 1 95 ? 18.109 18.516 -4.16 1 92.88 95 LYS B O 1
ATOM 2590 N N . LEU B 1 96 ? 16.734 19.734 -2.885 1 92.56 96 LEU B N 1
ATOM 2591 C CA . LEU B 1 96 ? 15.68 18.734 -2.945 1 92.56 96 LEU B CA 1
ATOM 2592 C C . LEU B 1 96 ? 14.961 18.781 -4.289 1 92.56 96 LEU B C 1
ATOM 2594 O O . LEU B 1 96 ? 14.727 17.75 -4.91 1 92.56 96 LEU B O 1
ATOM 2598 N N . ALA B 1 97 ? 14.68 19.953 -4.734 1 92.69 97 ALA B N 1
ATOM 2599 C CA . ALA B 1 97 ? 13.93 20.156 -5.973 1 92.69 97 ALA B CA 1
ATOM 2600 C C . ALA B 1 97 ? 14.703 19.625 -7.176 1 92.69 97 ALA B C 1
ATOM 2602 O O . ALA B 1 97 ? 14.109 19.109 -8.117 1 92.69 97 ALA B O 1
ATOM 2603 N N . SER B 1 98 ? 15.977 19.734 -7.133 1 93.56 98 SER B N 1
ATOM 2604 C CA . SER B 1 98 ? 16.812 19.312 -8.258 1 93.56 98 SER B CA 1
ATOM 2605 C C . SER B 1 98 ? 17.062 17.812 -8.234 1 93.56 98 SER B C 1
ATOM 2607 O O . SER B 1 98 ? 17.578 17.25 -9.203 1 93.56 98 SER B O 1
ATOM 2609 N N . GLY B 1 99 ? 16.75 17.172 -7.086 1 94.25 99 GLY B N 1
ATOM 2610 C CA . GLY B 1 99 ? 17.031 15.75 -6.918 1 94.25 99 GLY B CA 1
ATOM 2611 C C . GLY B 1 99 ? 18.391 15.477 -6.32 1 94.25 99 GLY B C 1
ATOM 2612 O O . GLY B 1 99 ? 18.719 14.336 -5.988 1 94.25 99 GLY B O 1
ATOM 2613 N N . GLU B 1 100 ? 19.188 16.5 -6.086 1 94.19 100 GLU B N 1
ATOM 2614 C CA . GLU B 1 100 ? 20.578 16.344 -5.645 1 94.19 100 GLU B CA 1
ATOM 2615 C C . GLU B 1 100 ? 20.641 15.734 -4.246 1 94.19 100 GLU B C 1
ATOM 2617 O O . GLU B 1 100 ? 21.547 14.969 -3.939 1 94.19 100 GLU B O 1
ATOM 2622 N N . PHE B 1 101 ? 19.75 16.078 -3.441 1 91.38 101 PHE B N 1
ATOM 2623 C CA . PHE B 1 101 ? 19.766 15.57 -2.076 1 91.38 101 PHE B CA 1
ATOM 2624 C C . PHE B 1 101 ? 19.656 14.047 -2.07 1 91.38 101 PHE B C 1
ATOM 2626 O O . PHE B 1 101 ? 20.484 13.367 -1.453 1 91.38 101 PHE B O 1
ATOM 2633 N N . TYR B 1 102 ? 18.75 13.453 -2.779 1 91.44 102 TYR B N 1
ATOM 2634 C CA . TYR B 1 102 ? 18.5 12.016 -2.77 1 91.44 102 TYR B CA 1
ATOM 2635 C C . TYR B 1 102 ? 19.578 11.281 -3.572 1 91.44 102 TYR B C 1
ATOM 2637 O O . TYR B 1 102 ? 19.875 10.117 -3.287 1 91.44 102 TYR B O 1
ATOM 2645 N N . PHE B 1 103 ? 20.141 11.961 -4.582 1 93.5 103 PHE B N 1
ATOM 2646 C CA . PHE B 1 103 ? 21.156 11.344 -5.43 1 93.5 103 PHE B CA 1
ATOM 2647 C C . PHE B 1 103 ? 22.531 11.383 -4.762 1 93.5 103 PHE B C 1
ATOM 2649 O O . PHE B 1 103 ? 23.172 10.344 -4.598 1 93.5 103 PHE B O 1
ATOM 2656 N N . ASP B 1 104 ? 22.922 12.531 -4.211 1 89.12 104 ASP B N 1
ATOM 2657 C CA . ASP B 1 104 ? 24.297 12.75 -3.734 1 89.12 104 ASP B CA 1
ATOM 2658 C C . ASP B 1 104 ? 24.406 12.438 -2.242 1 89.12 104 ASP B C 1
ATOM 2660 O O . ASP B 1 104 ? 25.391 11.852 -1.8 1 89.12 104 ASP B O 1
ATOM 2664 N N . LYS B 1 105 ? 23.438 12.836 -1.521 1 85.12 105 LYS B N 1
ATOM 2665 C CA . LYS B 1 105 ? 23.531 12.688 -0.071 1 85.12 105 LYS B CA 1
ATOM 2666 C C . LYS B 1 105 ? 23.062 11.305 0.374 1 85.12 105 LYS B C 1
ATOM 2668 O O . LYS B 1 105 ? 23.797 10.562 1.022 1 85.12 105 LYS B O 1
ATOM 2673 N N . LEU B 1 106 ? 21.906 10.844 -0.114 1 87.88 106 LEU B N 1
ATOM 2674 C CA . LEU B 1 106 ? 21.344 9.586 0.367 1 87.88 106 LEU B CA 1
ATOM 2675 C C . LEU B 1 106 ? 21.734 8.43 -0.554 1 87.88 106 LEU B C 1
ATOM 2677 O O . LEU B 1 106 ? 21.609 7.262 -0.177 1 87.88 106 LEU B O 1
ATOM 2681 N N . LYS B 1 107 ? 22.125 8.734 -1.81 1 92.44 107 LYS B N 1
ATOM 2682 C CA . LYS B 1 107 ? 22.516 7.742 -2.809 1 92.44 107 LYS B CA 1
ATOM 2683 C C . LYS B 1 107 ? 21.406 6.742 -3.068 1 92.44 107 LYS B C 1
ATOM 2685 O O . LYS B 1 107 ? 21.641 5.539 -3.178 1 92.44 107 LYS B O 1
ATOM 2690 N N . HIS B 1 108 ? 20.203 7.305 -3.162 1 95.25 108 HIS B N 1
ATOM 2691 C CA . HIS B 1 108 ? 19.016 6.465 -3.34 1 95.25 108 HIS B CA 1
ATOM 2692 C C . HIS B 1 108 ? 18.688 6.289 -4.816 1 95.25 108 HIS B C 1
ATOM 2694 O O . HIS B 1 108 ? 17.719 5.609 -5.164 1 95.25 108 HIS B O 1
ATOM 2700 N N . PHE B 1 109 ? 19.531 6.93 -5.684 1 97.88 109 PHE B N 1
ATOM 2701 C CA . PHE B 1 109 ? 19.281 6.809 -7.117 1 97.88 109 PHE B CA 1
ATOM 2702 C C . PHE B 1 109 ? 20.594 6.617 -7.871 1 97.88 109 PHE B C 1
ATOM 2704 O O . PHE B 1 109 ? 21.641 7.145 -7.465 1 97.88 109 PHE B O 1
ATOM 2711 N N . LYS B 1 110 ? 20.469 5.938 -8.945 1 97.06 110 LYS B N 1
ATOM 2712 C CA . LYS B 1 110 ? 21.641 5.668 -9.781 1 97.06 110 LYS B CA 1
ATOM 2713 C C . LYS B 1 110 ? 22.078 6.926 -10.523 1 97.06 110 LYS B C 1
ATOM 2715 O O . LYS B 1 110 ? 23.281 7.102 -10.797 1 97.06 110 LYS B O 1
ATOM 2720 N N . THR B 1 111 ? 21.141 7.828 -10.867 1 97.44 111 THR B N 1
ATOM 2721 C CA . THR B 1 111 ? 21.453 9.047 -11.602 1 97.44 111 THR B CA 1
ATOM 2722 C C . THR B 1 111 ? 20.656 10.227 -11.047 1 97.44 111 THR B C 1
ATOM 2724 O O . THR B 1 111 ? 19.625 10.039 -10.398 1 97.44 111 THR B O 1
ATOM 2727 N N . LEU B 1 112 ? 21.125 11.383 -11.336 1 97.38 112 LEU B N 1
ATOM 2728 C CA . LEU B 1 112 ? 20.406 12.602 -10.969 1 97.38 112 LEU B CA 1
ATOM 2729 C C . LEU B 1 112 ? 19.078 12.688 -11.703 1 97.38 112 LEU B C 1
ATOM 2731 O O . LEU B 1 112 ? 18.094 13.172 -11.141 1 97.38 112 LEU B O 1
ATOM 2735 N N . GLU B 1 113 ? 19.078 12.242 -12.93 1 97.69 113 GLU B N 1
ATOM 2736 C CA . GLU B 1 113 ? 17.859 12.258 -13.734 1 97.69 113 GLU B CA 1
ATOM 2737 C C . GLU B 1 113 ? 16.766 11.406 -13.086 1 97.69 113 GLU B C 1
ATOM 2739 O O . GLU B 1 113 ? 15.602 11.812 -13.031 1 97.69 113 GLU B O 1
ATOM 2744 N N . ALA B 1 114 ? 17.094 10.211 -12.578 1 97.88 114 ALA B N 1
ATOM 2745 C CA . ALA B 1 114 ? 16.141 9.344 -11.883 1 97.88 114 ALA B CA 1
ATOM 2746 C C . ALA B 1 114 ? 15.594 10.023 -10.633 1 97.88 114 ALA B C 1
ATOM 2748 O O . ALA B 1 114 ? 14.391 9.969 -10.359 1 97.88 114 ALA B O 1
ATOM 2749 N N . SER B 1 115 ? 16.484 10.633 -9.93 1 97.44 115 SER B N 1
ATOM 2750 C CA . SER B 1 115 ? 16.094 11.359 -8.719 1 97.44 115 SER B CA 1
ATOM 2751 C C . SER B 1 115 ? 15.133 12.492 -9.047 1 97.44 115 SER B C 1
ATOM 2753 O O . SER B 1 115 ? 14.07 12.609 -8.43 1 97.44 115 SER B O 1
ATOM 2755 N N . LYS B 1 116 ? 15.453 13.289 -10.023 1 97.25 116 LYS B N 1
ATOM 2756 C CA . LYS B 1 116 ? 14.617 14.422 -10.422 1 97.25 116 LYS B CA 1
ATOM 2757 C C . LYS B 1 116 ? 13.25 13.953 -10.906 1 97.25 116 LYS B C 1
ATOM 2759 O O . LYS B 1 116 ? 12.234 14.578 -10.609 1 97.25 116 LYS B O 1
ATOM 2764 N N . LYS B 1 117 ? 13.25 12.93 -11.695 1 97.62 117 LYS B N 1
ATOM 2765 C CA . LYS B 1 117 ? 12 12.352 -12.188 1 97.62 117 LYS B CA 1
ATOM 2766 C C . LYS B 1 117 ? 11.062 12.008 -11.039 1 97.62 117 LYS B C 1
ATOM 2768 O O . LYS B 1 117 ? 9.844 12.195 -11.141 1 97.62 117 LYS B O 1
ATOM 2773 N N . THR B 1 118 ? 11.594 11.469 -9.938 1 97.75 118 THR B N 1
ATOM 2774 C CA . THR B 1 118 ? 10.82 11.109 -8.75 1 97.75 118 THR B CA 1
ATOM 2775 C C . THR B 1 118 ? 10.289 12.359 -8.055 1 97.75 118 THR B C 1
ATOM 2777 O O . THR B 1 118 ? 9.094 12.438 -7.742 1 97.75 118 THR B O 1
ATOM 2780 N N . LEU B 1 119 ? 11.117 13.352 -7.906 1 95.81 119 LEU B N 1
ATOM 2781 C CA . LEU B 1 119 ? 10.742 14.547 -7.16 1 95.81 119 LEU B CA 1
ATOM 2782 C C . LEU B 1 119 ? 9.75 15.391 -7.949 1 95.81 119 LEU B C 1
ATOM 2784 O O . LEU B 1 119 ? 8.883 16.047 -7.367 1 95.81 119 LEU B O 1
ATOM 2788 N N . ASP B 1 120 ? 9.836 15.336 -9.305 1 96.19 120 ASP B N 1
ATOM 2789 C CA . ASP B 1 120 ? 8.922 16.078 -10.172 1 96.19 120 ASP B CA 1
ATOM 2790 C C . ASP B 1 120 ? 7.492 15.555 -10.031 1 96.19 120 ASP B C 1
ATOM 2792 O O . ASP B 1 120 ? 6.539 16.25 -10.391 1 96.19 120 ASP B O 1
ATOM 2796 N N . ARG B 1 121 ? 7.355 14.391 -9.484 1 96.69 121 ARG B N 1
ATOM 2797 C CA . ARG B 1 121 ? 6.039 13.766 -9.438 1 96.69 121 ARG B CA 1
ATOM 2798 C C . ARG B 1 121 ? 5.477 13.758 -8.023 1 96.69 121 ARG B C 1
ATOM 2800 O O . ARG B 1 121 ? 4.383 13.25 -7.785 1 96.69 121 ARG B O 1
ATOM 2807 N N . VAL B 1 122 ? 6.203 14.297 -7.129 1 96.62 122 VAL B N 1
ATOM 2808 C CA . VAL B 1 122 ? 5.742 14.367 -5.746 1 96.62 122 VAL B CA 1
ATOM 2809 C C . VAL B 1 122 ? 4.551 15.32 -5.648 1 96.62 122 VAL B C 1
ATOM 2811 O O . VAL B 1 122 ? 4.617 16.453 -6.113 1 96.62 122 VAL B O 1
ATOM 2814 N N . PRO B 1 123 ? 3.387 14.852 -5.086 1 98 123 PRO B N 1
ATOM 2815 C CA . PRO B 1 123 ? 2.299 15.805 -4.84 1 98 123 PRO B CA 1
ATOM 2816 C C . PRO B 1 123 ? 2.734 16.984 -3.979 1 98 123 PRO B C 1
ATOM 2818 O O . PRO B 1 123 ? 3.334 16.797 -2.916 1 98 123 PRO B O 1
ATOM 2821 N N . MET B 1 124 ? 2.465 18.125 -4.445 1 98.31 124 MET B N 1
ATOM 2822 C CA . MET B 1 124 ? 2.885 19.344 -3.766 1 98.31 124 MET B CA 1
ATOM 2823 C C . MET B 1 124 ? 1.76 20.375 -3.75 1 98.31 124 MET B C 1
ATOM 2825 O O . MET B 1 124 ? 1.212 20.719 -4.797 1 98.31 124 MET B O 1
ATOM 2829 N N . VAL B 1 125 ? 1.455 20.812 -2.549 1 98.81 125 VAL B N 1
ATOM 2830 C CA . VAL B 1 125 ? 0.56 21.953 -2.436 1 98.81 125 VAL B CA 1
ATOM 2831 C C . VAL B 1 125 ? 1.292 23.234 -2.861 1 98.81 125 VAL B C 1
ATOM 2833 O O . VAL B 1 125 ? 2.5 23.359 -2.648 1 98.81 125 VAL B O 1
ATOM 2836 N N . GLU B 1 126 ? 0.563 24.188 -3.463 1 98.62 126 GLU B N 1
ATOM 2837 C CA . GLU B 1 126 ? 1.188 25.406 -3.965 1 98.62 126 GLU B CA 1
ATOM 2838 C C . GLU B 1 126 ? 1.993 26.094 -2.873 1 98.62 126 GLU B C 1
ATOM 2840 O O . GLU B 1 126 ? 1.491 26.312 -1.767 1 98.62 126 GLU B O 1
ATOM 2845 N N . ALA B 1 127 ? 3.213 26.453 -3.209 1 98.62 127 ALA B N 1
ATOM 2846 C CA . ALA B 1 127 ? 4.113 27.078 -2.244 1 98.62 127 ALA B CA 1
ATOM 2847 C C . ALA B 1 127 ? 3.492 28.344 -1.656 1 98.62 127 ALA B C 1
ATOM 2849 O O . ALA B 1 127 ? 2.898 29.156 -2.381 1 98.62 127 ALA B O 1
ATOM 2850 N N . GLU B 1 128 ? 3.58 28.469 -0.356 1 98.44 128 GLU B N 1
ATOM 2851 C CA . GLU B 1 128 ? 3.182 29.641 0.421 1 98.44 128 GLU B CA 1
ATOM 2852 C C . GLU B 1 128 ? 1.669 29.844 0.386 1 98.44 128 GLU B C 1
ATOM 2854 O O . GLU B 1 128 ? 1.173 30.938 0.671 1 98.44 128 GLU B O 1
ATOM 2859 N N . SER B 1 129 ? 0.97 28.828 -0.027 1 98.75 129 SER B N 1
ATOM 2860 C CA . SER B 1 129 ? -0.487 28.906 -0.006 1 98.75 129 SER B CA 1
ATOM 2861 C C . SER B 1 129 ? -1.04 28.484 1.354 1 98.75 129 SER B C 1
ATOM 2863 O O . SER B 1 129 ? -2.217 28.703 1.646 1 98.75 129 SER B O 1
ATOM 2865 N N . THR B 1 130 ? -0.228 27.891 2.225 1 98.69 130 THR B N 1
ATOM 2866 C CA . THR B 1 130 ? -0.559 27.469 3.58 1 98.69 130 THR B CA 1
ATOM 2867 C C . THR B 1 130 ? 0.228 28.281 4.605 1 98.69 130 THR B C 1
ATOM 2869 O O . THR B 1 130 ? 1.44 28.453 4.469 1 98.69 130 THR B O 1
ATOM 2872 N N . VAL B 1 131 ? -0.435 28.781 5.621 1 98.38 131 VAL B N 1
ATOM 2873 C CA . VAL B 1 131 ? 0.28 29.625 6.574 1 98.38 131 VAL B CA 1
ATOM 2874 C C . VAL B 1 131 ? 0.536 28.844 7.863 1 98.38 131 VAL B C 1
ATOM 2876 O O . VAL B 1 131 ? 1.384 29.234 8.672 1 98.38 131 VAL B O 1
ATOM 2879 N N . ALA B 1 132 ? -0.256 27.75 8.07 1 98.75 132 ALA B N 1
ATOM 2880 C CA . ALA B 1 132 ? -0.079 26.891 9.25 1 98.75 132 ALA B CA 1
ATOM 2881 C C . ALA B 1 132 ? -0.686 25.516 9.023 1 98.75 132 ALA B C 1
ATOM 2883 O O . ALA B 1 132 ? -1.607 25.359 8.219 1 98.75 132 ALA B O 1
ATOM 2884 N N . THR B 1 133 ? -0.1 24.531 9.672 1 98.88 133 THR B N 1
ATOM 2885 C CA . THR B 1 133 ? -0.691 23.188 9.781 1 98.88 133 THR B CA 1
ATOM 2886 C C . THR B 1 133 ? -1.237 22.953 11.188 1 98.88 133 THR B C 1
ATOM 2888 O O . THR B 1 133 ? -0.607 23.344 12.172 1 98.88 133 THR B O 1
ATOM 2891 N N . LEU B 1 134 ? -2.4 22.422 11.273 1 98.88 134 LEU B N 1
ATOM 2892 C CA . LEU B 1 134 ? -3.012 22.062 12.539 1 98.88 134 LEU B CA 1
ATOM 2893 C C . LEU B 1 134 ? -2.998 20.547 12.734 1 98.88 134 LEU B C 1
ATOM 2895 O O . LEU B 1 134 ? -3.203 19.797 11.781 1 98.88 134 LEU B O 1
ATOM 2899 N N . TYR B 1 135 ? -2.762 20.109 13.977 1 98.88 135 TYR B N 1
ATOM 2900 C CA . TYR B 1 135 ? -2.725 18.703 14.328 1 98.88 135 TYR B CA 1
ATOM 2901 C C . TYR B 1 135 ? -3.547 18.438 15.586 1 98.88 135 TYR B C 1
ATOM 2903 O O . TYR B 1 135 ? -3.477 19.188 16.562 1 98.88 135 TYR B O 1
ATOM 2911 N N . ALA B 1 136 ? -4.293 17.359 15.578 1 98.94 136 ALA B N 1
ATOM 2912 C CA . ALA B 1 136 ? -5.023 16.891 16.75 1 98.94 136 ALA B CA 1
ATOM 2913 C C . ALA B 1 136 ? -5.441 15.43 16.578 1 98.94 136 ALA B C 1
ATOM 2915 O O . ALA B 1 136 ? -5.582 14.938 15.461 1 98.94 136 ALA B O 1
ATOM 2916 N N . PRO B 1 137 ? -5.57 14.695 17.703 1 98.94 137 PRO B N 1
ATOM 2917 C CA . PRO B 1 137 ? -6.305 13.438 17.547 1 98.94 137 PRO B CA 1
ATOM 2918 C C . PRO B 1 137 ? -7.723 13.648 17.016 1 98.94 137 PRO B C 1
ATOM 2920 O O . PRO B 1 137 ? -8.414 14.578 17.438 1 98.94 137 PRO B O 1
ATOM 2923 N N . LEU B 1 138 ? -8.141 12.805 16.125 1 98.94 138 LEU B N 1
ATOM 2924 C CA . LEU B 1 138 ? -9.438 12.977 15.484 1 98.94 138 LEU B CA 1
ATOM 2925 C C . LEU B 1 138 ? -10.562 12.938 16.516 1 98.94 138 LEU B C 1
ATOM 2927 O O . LEU B 1 138 ? -11.555 13.656 16.391 1 98.94 138 LEU B O 1
ATOM 2931 N N . GLU B 1 139 ? -10.422 12.094 17.516 1 98.88 139 GLU B N 1
ATOM 2932 C CA . GLU B 1 139 ? -11.484 11.836 18.469 1 98.88 139 GLU B CA 1
ATOM 2933 C C . GLU B 1 139 ? -11.664 13.016 19.422 1 98.88 139 GLU B C 1
ATOM 2935 O O . GLU B 1 139 ? -12.602 13.039 20.234 1 98.88 139 GLU B O 1
ATOM 2940 N N . SER B 1 140 ? -10.812 14.086 19.312 1 98.56 140 SER B N 1
ATOM 2941 C CA . SER B 1 140 ? -10.945 15.234 20.203 1 98.56 140 SER B CA 1
ATOM 2942 C C . SER B 1 140 ? -10.5 16.516 19.531 1 98.56 140 SER B C 1
ATOM 2944 O O . SER B 1 140 ? -10.203 17.516 20.203 1 98.56 140 SER B O 1
ATOM 2946 N N . ALA B 1 141 ? -10.406 16.547 18.234 1 98.44 141 ALA B N 1
ATOM 2947 C CA . ALA B 1 141 ? -10 17.734 17.5 1 98.44 141 ALA B CA 1
ATOM 2948 C C . ALA B 1 141 ? -10.984 18.875 17.703 1 98.44 141 ALA B C 1
ATOM 2950 O O . ALA B 1 141 ? -12.203 18.672 17.734 1 98.44 141 ALA B O 1
ATOM 2951 N N . SER B 1 142 ? -10.516 20.109 17.781 1 97.62 142 SER B N 1
ATOM 2952 C CA . SER B 1 142 ? -11.375 21.281 17.953 1 97.62 142 SER B CA 1
ATOM 2953 C C . SER B 1 142 ? -11.547 22.047 16.656 1 97.62 142 SER B C 1
ATOM 2955 O O . SER B 1 142 ? -12.094 23.156 16.641 1 97.62 142 SER B O 1
ATOM 2957 N N . PHE B 1 143 ? -11.039 21.594 15.586 1 97.19 143 PHE B N 1
ATOM 2958 C CA . PHE B 1 143 ? -11.133 22.188 14.25 1 97.19 143 PHE B CA 1
ATOM 2959 C C . PHE B 1 143 ? -11.57 21.156 13.227 1 97.19 143 PHE B C 1
ATOM 2961 O O . PHE B 1 143 ? -11.547 19.953 13.5 1 97.19 143 PHE B O 1
ATOM 2968 N N . MET B 1 144 ? -12.055 21.641 12.07 1 97.38 144 MET B N 1
ATOM 2969 C CA . MET B 1 144 ? -12.375 20.75 10.969 1 97.38 144 MET B CA 1
ATOM 2970 C C . MET B 1 144 ? -11.125 20.375 10.188 1 97.38 144 MET B C 1
ATOM 2972 O O . MET B 1 144 ? -10.43 21.25 9.664 1 97.38 144 MET B O 1
ATOM 2976 N N . PRO B 1 145 ? -10.844 19.109 10.148 1 98.5 145 PRO B N 1
ATOM 2977 C CA . PRO B 1 145 ? -9.664 18.688 9.375 1 98.5 145 PRO B CA 1
ATOM 2978 C C . PRO B 1 145 ? -9.914 18.719 7.871 1 98.5 145 PRO B C 1
ATOM 2980 O O . PRO B 1 145 ? -11.062 18.688 7.426 1 98.5 145 PRO B O 1
ATOM 2983 N N . ASP B 1 146 ? -8.812 18.828 7.113 1 98.62 146 ASP B N 1
ATOM 2984 C CA . ASP B 1 146 ? -8.828 18.594 5.676 1 98.62 146 ASP B CA 1
ATOM 2985 C C . ASP B 1 146 ? -8.562 17.125 5.359 1 98.62 146 ASP B C 1
ATOM 2987 O O . ASP B 1 146 ? -9.164 16.562 4.434 1 98.62 146 ASP B O 1
ATOM 2991 N N . VAL B 1 147 ? -7.66 16.516 6.129 1 98.88 147 VAL B N 1
ATOM 2992 C CA . VAL B 1 147 ? -7.199 15.141 5.934 1 98.88 147 VAL B CA 1
ATOM 2993 C C . VAL B 1 147 ? -7.098 14.438 7.285 1 98.88 147 VAL B C 1
ATOM 2995 O O . VAL B 1 147 ? -6.711 15.047 8.281 1 98.88 147 VAL B O 1
ATOM 2998 N N . ILE B 1 148 ? -7.461 13.18 7.355 1 98.94 148 ILE B N 1
ATOM 2999 C CA . ILE B 1 148 ? -7.23 12.305 8.492 1 98.94 148 ILE B CA 1
ATOM 3000 C C . ILE B 1 148 ? -6.121 11.305 8.164 1 98.94 148 ILE B C 1
ATOM 3002 O O . ILE B 1 148 ? -6.16 10.641 7.129 1 98.94 148 ILE B O 1
ATOM 3006 N N . VAL B 1 149 ? -5.133 11.227 9.008 1 98.94 149 VAL B N 1
ATOM 3007 C CA . VAL B 1 149 ? -4.02 10.312 8.781 1 98.94 149 VAL B CA 1
ATOM 3008 C C . VAL B 1 149 ? -4.062 9.18 9.805 1 98.94 149 VAL B C 1
ATOM 3010 O O . VAL B 1 149 ? -4.141 9.422 11.016 1 98.94 149 VAL B O 1
ATOM 3013 N N . ILE B 1 150 ? -4.062 7.973 9.328 1 98.94 150 ILE B N 1
ATOM 3014 C CA . ILE B 1 150 ? -4.02 6.777 10.172 1 98.94 150 ILE B CA 1
ATOM 3015 C C . ILE B 1 150 ? -2.729 6.008 9.898 1 98.94 150 ILE B C 1
ATOM 3017 O O . ILE B 1 150 ? -2.352 5.793 8.75 1 98.94 150 ILE B O 1
ATOM 3021 N N . ILE B 1 151 ? -2.006 5.723 10.906 1 98.88 151 ILE B N 1
ATOM 3022 C CA . ILE B 1 151 ? -0.852 4.828 10.859 1 98.88 151 ILE B CA 1
ATOM 3023 C C . ILE B 1 151 ? -1.208 3.496 11.516 1 98.88 151 ILE B C 1
ATOM 3025 O O . ILE B 1 151 ? -1.577 3.453 12.695 1 98.88 151 ILE B O 1
ATOM 3029 N N . GLY B 1 152 ? -1.208 2.434 10.773 1 98.69 152 GLY B N 1
ATOM 3030 C CA . GLY B 1 152 ? -1.642 1.137 11.266 1 98.69 152 GLY B CA 1
ATOM 3031 C C . GLY B 1 152 ? -1.095 -0.023 10.461 1 98.69 152 GLY B C 1
ATOM 3032 O O . GLY B 1 152 ? -0.218 0.162 9.609 1 98.69 152 GLY B O 1
ATOM 3033 N N . THR B 1 153 ? -1.535 -1.23 10.742 1 98.75 153 THR B N 1
ATOM 3034 C CA . THR B 1 153 ? -1.042 -2.453 10.117 1 98.75 153 THR B CA 1
ATOM 3035 C C . THR B 1 153 ? -1.692 -2.668 8.75 1 98.75 153 THR B C 1
ATOM 3037 O O . THR B 1 153 ? -2.752 -2.104 8.469 1 98.75 153 THR B O 1
ATOM 3040 N N . PRO B 1 154 ? -1.078 -3.516 7.926 1 98.75 154 PRO B N 1
ATOM 3041 C CA . PRO B 1 154 ? -1.682 -3.896 6.648 1 98.75 154 PRO B CA 1
ATOM 3042 C C . PRO B 1 154 ? -3.074 -4.5 6.809 1 98.75 154 PRO B C 1
ATOM 3044 O O . PRO B 1 154 ? -3.955 -4.262 5.977 1 98.75 154 PRO B O 1
ATOM 3047 N N . GLU B 1 155 ? -3.309 -5.242 7.852 1 98.69 155 GLU B N 1
ATOM 3048 C CA . GLU B 1 155 ? -4.645 -5.789 8.062 1 98.69 155 GLU B CA 1
ATOM 3049 C C . GLU B 1 155 ? -5.664 -4.68 8.305 1 98.69 155 GLU B C 1
ATOM 3051 O O . GLU B 1 155 ? -6.77 -4.715 7.754 1 98.69 155 GLU B O 1
ATOM 3056 N N . GLN B 1 156 ? -5.32 -3.715 9.133 1 98.69 156 GLN B N 1
ATOM 3057 C CA . GLN B 1 156 ? -6.203 -2.578 9.375 1 98.69 156 GLN B CA 1
ATOM 3058 C C . GLN B 1 156 ? -6.469 -1.807 8.086 1 98.69 156 GLN B C 1
ATOM 3060 O O . GLN B 1 156 ? -7.59 -1.353 7.848 1 98.69 156 GLN B O 1
ATOM 3065 N N . LEU B 1 157 ? -5.457 -1.688 7.258 1 98.56 157 LEU B N 1
ATOM 3066 C CA . LEU B 1 157 ? -5.633 -1 5.984 1 98.56 157 LEU B CA 1
ATOM 3067 C C . LEU B 1 157 ? -6.512 -1.817 5.039 1 98.56 157 LEU B C 1
ATOM 3069 O O . LEU B 1 157 ? -7.238 -1.256 4.223 1 98.56 157 LEU B O 1
ATOM 3073 N N . MET B 1 158 ? -6.387 -3.139 5.102 1 98.56 158 MET B N 1
ATOM 3074 C CA . MET B 1 158 ? -7.312 -3.961 4.328 1 98.56 158 MET B CA 1
ATOM 3075 C C . MET B 1 158 ? -8.758 -3.627 4.676 1 98.56 158 MET B C 1
ATOM 3077 O O . MET B 1 158 ? -9.586 -3.406 3.785 1 98.56 158 MET B O 1
ATOM 3081 N N . LEU B 1 159 ? -9.055 -3.525 5.949 1 98.38 159 LEU B N 1
ATOM 3082 C CA . LEU B 1 159 ? -10.406 -3.199 6.398 1 98.38 159 LEU B CA 1
ATOM 3083 C C . LEU B 1 159 ? -10.805 -1.801 5.941 1 98.38 159 LEU B C 1
ATOM 3085 O O . LEU B 1 159 ? -11.938 -1.589 5.496 1 98.38 159 LEU B O 1
ATOM 3089 N N . LEU B 1 160 ? -9.875 -0.869 6.008 1 98.56 160 LEU B N 1
ATOM 3090 C CA . LEU B 1 160 ? -10.133 0.489 5.539 1 98.56 160 LEU B CA 1
ATOM 3091 C C . LEU B 1 160 ? -10.422 0.501 4.043 1 98.56 160 LEU B C 1
ATOM 3093 O O . LEU B 1 160 ? -11.32 1.218 3.588 1 98.56 160 LEU B O 1
ATOM 3097 N N . THR B 1 161 ? -9.633 -0.275 3.309 1 98.44 161 THR B N 1
ATOM 3098 C CA . THR B 1 161 ? -9.812 -0.381 1.865 1 98.44 161 THR B CA 1
ATOM 3099 C C . THR B 1 161 ? -11.195 -0.919 1.532 1 98.44 161 THR B C 1
ATOM 3101 O O . THR B 1 161 ? -11.914 -0.338 0.715 1 98.44 161 THR B O 1
ATOM 3104 N N . GLN B 1 162 ? -11.562 -1.993 2.184 1 98.25 162 GLN B N 1
ATOM 3105 C CA . GLN B 1 162 ? -12.875 -2.594 1.96 1 98.25 162 GLN B CA 1
ATOM 3106 C C . GLN B 1 162 ? -13.992 -1.638 2.365 1 98.25 162 GLN B C 1
ATOM 3108 O O . GLN B 1 162 ? -15.008 -1.525 1.669 1 98.25 162 GLN B O 1
ATOM 3113 N N . ALA B 1 163 ? -13.805 -0.911 3.445 1 98.44 163 ALA B N 1
ATOM 3114 C CA . ALA B 1 163 ? -14.781 0.073 3.906 1 98.44 163 ALA B CA 1
ATOM 3115 C C . ALA B 1 163 ? -14.945 1.204 2.895 1 98.44 163 ALA B C 1
ATOM 3117 O O . ALA B 1 163 ? -16.062 1.629 2.6 1 98.44 163 ALA B O 1
ATOM 3118 N N . ALA B 1 164 ? -13.836 1.658 2.367 1 98.56 164 ALA B N 1
ATOM 3119 C CA . ALA B 1 164 ? -13.844 2.777 1.429 1 98.56 164 ALA B CA 1
ATOM 3120 C C . ALA B 1 164 ? -14.578 2.408 0.142 1 98.56 164 ALA B C 1
ATOM 3122 O O . ALA B 1 164 ? -15.141 3.277 -0.528 1 98.56 164 ALA B O 1
ATOM 3123 N N . LEU B 1 165 ? -14.602 1.146 -0.194 1 98.44 165 LEU B N 1
ATOM 3124 C CA . LEU B 1 165 ? -15.195 0.693 -1.451 1 98.44 165 LEU B CA 1
ATOM 3125 C C . LEU B 1 165 ? -16.625 0.197 -1.237 1 98.44 165 LEU B C 1
ATOM 3127 O O . LEU B 1 165 ? -17.297 -0.182 -2.193 1 98.44 165 LEU B O 1
ATOM 3131 N N . TYR B 1 166 ? -17.078 0.23 0.004 1 98.38 166 TYR B N 1
ATOM 3132 C CA . TYR B 1 166 ? -18.375 -0.344 0.385 1 98.38 166 TYR B CA 1
ATOM 3133 C C . TYR B 1 166 ? -19.5 0.297 -0.4 1 98.38 166 TYR B C 1
ATOM 3135 O O . TYR B 1 166 ? -20.375 -0.401 -0.927 1 98.38 166 TYR B O 1
ATOM 3143 N N . ASN B 1 167 ? -19.484 1.594 -0.526 1 98.06 167 ASN B N 1
ATOM 3144 C CA . ASN B 1 167 ? -20.625 2.314 -1.09 1 98.06 167 ASN B CA 1
ATOM 3145 C C . ASN B 1 167 ? -20.594 2.311 -2.615 1 98.06 167 ASN B C 1
ATOM 3147 O O . ASN B 1 167 ? -21.609 2.055 -3.262 1 98.06 167 ASN B O 1
ATOM 3151 N N . GLU B 1 168 ? -19.406 2.521 -3.201 1 97.75 168 GLU B N 1
ATOM 3152 C CA . GLU B 1 168 ? -19.375 2.801 -4.633 1 97.75 168 GLU B CA 1
ATOM 3153 C C . GLU B 1 168 ? -18.594 1.736 -5.391 1 97.75 168 GLU B C 1
ATOM 3155 O O . GLU B 1 168 ? -18.625 1.686 -6.621 1 97.75 168 GLU B O 1
ATOM 3160 N N . GLY B 1 169 ? -17.938 0.916 -4.734 1 98.19 169 GLY B N 1
ATOM 3161 C CA . GLY B 1 169 ? -17.109 -0.083 -5.383 1 98.19 169 GLY B CA 1
ATOM 3162 C C . GLY B 1 169 ? -15.891 0.512 -6.074 1 98.19 169 GLY B C 1
ATOM 3163 O O . GLY B 1 169 ? -15.5 1.645 -5.785 1 98.19 169 GLY B O 1
ATOM 3164 N N . GLY B 1 170 ? -15.25 -0.342 -6.867 1 97.75 170 GLY B N 1
ATOM 3165 C CA . GLY B 1 170 ? -14.047 0.072 -7.566 1 97.75 170 GLY B CA 1
ATOM 3166 C C . GLY B 1 170 ? -12.781 -0.491 -6.953 1 97.75 170 GLY B C 1
ATOM 3167 O O . GLY B 1 170 ? -12.766 -1.63 -6.48 1 97.75 170 GLY B O 1
ATOM 3168 N N . ARG B 1 171 ? -11.719 0.216 -7.102 1 98 171 ARG B N 1
ATOM 3169 C CA . ARG B 1 171 ? -10.422 -0.124 -6.531 1 98 171 ARG B CA 1
ATOM 3170 C C . ARG B 1 171 ? -9.758 1.098 -5.902 1 98 171 ARG B C 1
ATOM 3172 O O . ARG B 1 171 ? -10.031 2.232 -6.297 1 98 171 ARG B O 1
ATOM 3179 N N . ILE B 1 172 ? -8.938 0.903 -4.887 1 98.31 172 ILE B N 1
ATOM 3180 C CA . ILE B 1 172 ? -8.078 1.954 -4.344 1 98.31 172 ILE B CA 1
ATOM 3181 C C . ILE B 1 172 ? -6.82 2.084 -5.195 1 98.31 172 ILE B C 1
ATOM 3183 O O . ILE B 1 172 ? -6.172 1.083 -5.516 1 98.31 172 ILE B O 1
ATOM 3187 N N . GLU B 1 173 ? -6.543 3.291 -5.598 1 97.62 173 GLU B N 1
ATOM 3188 C CA . GLU B 1 173 ? -5.305 3.6 -6.301 1 97.62 173 GLU B CA 1
ATOM 3189 C C . GLU B 1 173 ? -4.324 4.34 -5.398 1 97.62 173 GLU B C 1
ATOM 3191 O O . GLU B 1 173 ? -4.684 5.348 -4.777 1 97.62 173 GLU B O 1
ATOM 3196 N N . ALA B 1 174 ? -3.189 3.82 -5.289 1 97.19 174 ALA B N 1
ATOM 3197 C CA . ALA B 1 174 ? -2.141 4.434 -4.477 1 97.19 174 ALA B CA 1
ATOM 3198 C C . ALA B 1 174 ? -0.878 4.672 -5.297 1 97.19 174 ALA B C 1
ATOM 3200 O O . ALA B 1 174 ? -0.607 3.947 -6.258 1 97.19 174 ALA B O 1
ATOM 3201 N N . GLU B 1 175 ? -0.178 5.727 -4.973 1 97.62 175 GLU B N 1
ATOM 3202 C CA . GLU B 1 175 ? 1.104 6.047 -5.59 1 97.62 175 GLU B CA 1
ATOM 3203 C C . GLU B 1 175 ? 2.104 6.559 -4.555 1 97.62 175 GLU B C 1
ATOM 3205 O O . GLU B 1 175 ? 1.781 7.441 -3.756 1 97.62 175 GLU B O 1
ATOM 3210 N N . PHE B 1 176 ? 3.268 6.008 -4.562 1 98.31 176 PHE B N 1
ATOM 3211 C CA . PHE B 1 176 ? 4.277 6.41 -3.588 1 98.31 176 PHE B CA 1
ATOM 3212 C C . PHE B 1 176 ? 5.676 6.078 -4.09 1 98.31 176 PHE B C 1
ATOM 3214 O O . PHE B 1 176 ? 5.832 5.32 -5.051 1 98.31 176 PHE B O 1
ATOM 3221 N N . ALA B 1 177 ? 6.715 6.637 -3.432 1 98.12 177 ALA B N 1
ATOM 3222 C CA . ALA B 1 177 ? 8.102 6.406 -3.838 1 98.12 177 ALA B CA 1
ATOM 3223 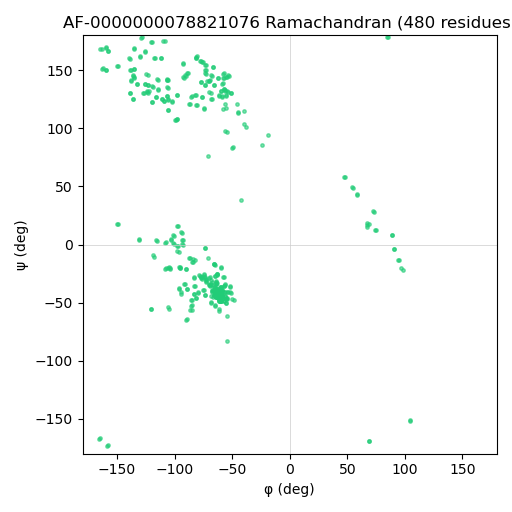C C . ALA B 1 177 ? 8.961 6.004 -2.645 1 98.12 177 ALA B C 1
ATOM 3225 O O . ALA B 1 177 ? 10.172 5.812 -2.781 1 98.12 177 ALA B O 1
ATOM 3226 N N . GLY B 1 178 ? 8.32 5.832 -1.509 1 97.12 178 GLY B N 1
ATOM 3227 C CA . GLY B 1 178 ? 9.133 5.648 -0.317 1 97.12 178 GLY B CA 1
ATOM 3228 C C . GLY B 1 178 ? 9.914 6.891 0.073 1 97.12 178 GLY B C 1
ATOM 3229 O O . GLY B 1 178 ? 11 6.797 0.653 1 97.12 178 GLY B O 1
ATOM 3230 N N . LYS B 1 179 ? 9.539 7.965 -0.403 1 96.06 179 LYS B N 1
ATOM 3231 C CA . LYS B 1 179 ? 10.055 9.312 -0.175 1 96.06 179 LYS B CA 1
ATOM 3232 C C . LYS B 1 179 ? 8.922 10.312 0.008 1 96.06 179 LYS B C 1
ATOM 3234 O O . LYS B 1 179 ? 7.863 10.18 -0.609 1 96.06 179 LYS B O 1
ATOM 3239 N N . GLN B 1 180 ? 9.141 11.32 0.854 1 96 180 GLN B N 1
ATOM 3240 C CA . GLN B 1 180 ? 8.109 12.32 1.086 1 96 180 GLN B CA 1
ATOM 3241 C C . GLN B 1 180 ? 6.754 11.672 1.338 1 96 180 GLN B C 1
ATOM 3243 O O . GLN B 1 180 ? 5.773 11.977 0.657 1 96 180 GLN B O 1
ATOM 3248 N N . SER B 1 181 ? 6.734 10.836 2.381 1 97.88 181 SER B N 1
ATOM 3249 C CA . SER B 1 181 ? 5.617 9.922 2.566 1 97.88 181 SER B CA 1
ATOM 3250 C C . SER B 1 181 ? 4.516 10.555 3.414 1 97.88 181 SER B C 1
ATOM 3252 O O . SER B 1 181 ? 3.479 10.961 2.891 1 97.88 181 SER B O 1
ATOM 3254 N N . LEU B 1 182 ? 4.762 10.859 4.664 1 98.75 182 LEU B N 1
ATOM 3255 C CA . LEU B 1 182 ? 3.701 11.336 5.543 1 98.75 182 LEU B CA 1
ATOM 3256 C C . LEU B 1 182 ? 3.232 12.727 5.133 1 98.75 182 LEU B C 1
ATOM 3258 O O . LEU B 1 182 ? 2.08 13.094 5.375 1 98.75 182 LEU B O 1
ATOM 3262 N N . CYS B 1 183 ? 4.133 13.516 4.52 1 98.88 183 CYS B N 1
ATOM 3263 C CA . CYS B 1 183 ? 3.807 14.891 4.152 1 98.88 183 CYS B CA 1
ATOM 3264 C C . CYS B 1 183 ? 3.119 14.938 2.793 1 98.88 183 CYS B C 1
ATOM 3266 O O . CYS B 1 183 ? 2.018 15.477 2.67 1 98.88 183 CYS B O 1
ATOM 3268 N N . SER B 1 184 ? 3.738 14.344 1.799 1 98.69 184 SER B N 1
ATOM 3269 C CA . SER B 1 184 ? 3.197 14.43 0.447 1 98.69 184 SER B CA 1
ATOM 3270 C C . SER B 1 184 ? 2.143 13.352 0.203 1 98.69 184 SER B C 1
ATOM 3272 O O . SER B 1 184 ? 0.979 13.672 -0.058 1 98.69 184 SER B O 1
ATOM 3274 N N . ASP B 1 185 ? 2.492 12.133 0.387 1 98.75 185 ASP B N 1
ATOM 3275 C CA . ASP B 1 185 ? 1.592 11.039 0.035 1 98.75 185 ASP B CA 1
ATOM 3276 C C . ASP B 1 185 ? 0.365 11.023 0.944 1 98.75 185 ASP B C 1
ATOM 3278 O O . ASP B 1 185 ? -0.753 10.781 0.483 1 98.75 185 ASP B O 1
ATOM 3282 N N . ALA B 1 186 ? 0.566 11.312 2.232 1 98.88 186 ALA B N 1
ATOM 3283 C CA . ALA B 1 186 ? -0.512 11.094 3.193 1 98.88 186 ALA B CA 1
ATOM 3284 C C . ALA B 1 186 ? -1.305 12.375 3.434 1 98.88 186 ALA B C 1
ATOM 3286 O O . ALA B 1 186 ? -2.424 12.328 3.949 1 98.88 186 ALA B O 1
ATOM 3287 N N . VAL B 1 187 ? -0.711 13.562 3.102 1 98.94 187 VAL B N 1
ATOM 3288 C CA . VAL B 1 187 ? -1.443 14.789 3.391 1 98.94 187 VAL B CA 1
ATOM 3289 C C . VAL B 1 187 ? -1.688 15.562 2.098 1 98.94 187 VAL B C 1
ATOM 3291 O O . VAL B 1 187 ? -2.838 15.82 1.728 1 98.94 187 VAL B O 1
ATOM 3294 N N . ALA B 1 188 ? -0.632 15.867 1.35 1 98.94 188 ALA B N 1
ATOM 3295 C CA . ALA B 1 188 ? -0.794 16.688 0.157 1 98.94 188 ALA B CA 1
ATOM 3296 C C . ALA B 1 188 ? -1.672 15.992 -0.878 1 98.94 188 ALA B C 1
ATOM 3298 O O . ALA B 1 188 ? -2.582 16.609 -1.442 1 98.94 188 ALA B O 1
ATOM 3299 N N . GLU B 1 189 ? -1.45 14.719 -1.128 1 98.81 189 GLU B N 1
ATOM 3300 C CA . GLU B 1 189 ? -2.18 13.984 -2.152 1 98.81 189 GLU B CA 1
ATOM 3301 C C . GLU B 1 189 ? -3.676 13.953 -1.852 1 98.81 189 GLU B C 1
ATOM 3303 O O . GLU B 1 189 ? -4.488 14.383 -2.67 1 98.81 189 GLU B O 1
ATOM 3308 N N . PRO B 1 190 ? -4.066 13.453 -0.687 1 98.81 190 PRO B N 1
ATOM 3309 C CA . PRO B 1 190 ? -5.512 13.453 -0.436 1 98.81 190 PRO B CA 1
ATOM 3310 C C . PRO B 1 190 ? -6.105 14.859 -0.388 1 98.81 190 PRO B C 1
ATOM 3312 O O . PRO B 1 190 ? -7.262 15.055 -0.769 1 98.81 190 PRO B O 1
ATOM 3315 N N . TYR B 1 191 ? -5.344 15.852 0.097 1 98.81 191 TYR B N 1
ATOM 3316 C CA . TYR B 1 191 ? -5.789 17.234 0.129 1 98.81 191 TYR B CA 1
ATOM 3317 C C . TYR B 1 191 ? -6.086 17.75 -1.277 1 98.81 191 TYR B C 1
ATOM 3319 O O . TYR B 1 191 ? -7.105 18.406 -1.504 1 98.81 191 TYR B O 1
ATOM 3327 N N . LEU B 1 192 ? -5.242 17.406 -2.242 1 98.75 192 LEU B N 1
ATOM 3328 C CA . LEU B 1 192 ? -5.309 17.922 -3.604 1 98.75 192 LEU B CA 1
ATOM 3329 C C . LEU B 1 192 ? -6.324 17.141 -4.434 1 98.75 192 LEU B C 1
ATOM 3331 O O . LEU B 1 192 ? -7.027 17.719 -5.266 1 98.75 192 LEU B O 1
ATOM 3335 N N . THR B 1 193 ? -6.457 15.844 -4.219 1 98.25 193 THR B N 1
ATOM 3336 C CA . THR B 1 193 ? -7.152 15 -5.188 1 98.25 193 THR B CA 1
ATOM 3337 C C . THR B 1 193 ? -8.516 14.562 -4.645 1 98.25 193 THR B C 1
ATOM 3339 O O . THR B 1 193 ? -9.375 14.117 -5.402 1 98.25 193 THR B O 1
ATOM 3342 N N . GLY B 1 194 ? -8.672 14.617 -3.312 1 98 194 GLY B N 1
ATOM 3343 C CA . GLY B 1 194 ? -9.883 14.086 -2.705 1 98 194 GLY B CA 1
ATOM 3344 C C . GLY B 1 194 ? -9.922 12.57 -2.674 1 98 194 GLY B C 1
ATOM 3345 O O . GLY B 1 194 ? -10.977 11.977 -2.438 1 98 194 GLY B O 1
ATOM 3346 N N . LYS B 1 195 ? -8.797 11.953 -2.939 1 97.81 195 LYS B N 1
ATOM 3347 C CA . LYS B 1 195 ? -8.648 10.5 -2.861 1 97.81 195 LYS B CA 1
ATOM 3348 C C . LYS B 1 195 ? -7.734 10.102 -1.708 1 97.81 195 LYS B C 1
ATOM 3350 O O . LYS B 1 195 ? -6.949 10.922 -1.22 1 97.81 195 LYS B O 1
ATOM 3355 N N . MET B 1 196 ? -7.832 8.898 -1.304 1 98.25 196 MET B N 1
ATOM 3356 C CA . MET B 1 196 ? -6.957 8.406 -0.24 1 98.25 196 MET B CA 1
ATOM 3357 C C . MET B 1 196 ? -5.504 8.375 -0.699 1 98.25 196 MET B C 1
ATOM 3359 O O . MET B 1 196 ? -5.215 8.016 -1.842 1 98.25 196 MET B O 1
ATOM 3363 N N . GLY B 1 197 ? -4.625 8.797 0.161 1 98.56 197 GLY B N 1
ATOM 3364 C CA . GLY B 1 197 ? -3.197 8.594 -0.016 1 98.56 197 GLY B CA 1
ATOM 3365 C C . GLY B 1 197 ? -2.645 7.465 0.838 1 98.56 197 GLY B C 1
ATOM 3366 O O . GLY B 1 197 ? -2.84 7.453 2.055 1 98.56 197 GLY B O 1
ATOM 3367 N N . ILE B 1 198 ? -2.027 6.484 0.234 1 98.56 198 ILE B N 1
ATOM 3368 C CA . ILE B 1 198 ? -1.446 5.359 0.957 1 98.56 198 ILE B CA 1
ATOM 3369 C C . ILE B 1 198 ? 0.06 5.312 0.715 1 98.56 198 ILE B C 1
ATOM 3371 O O . ILE B 1 198 ? 0.521 5.516 -0.41 1 98.56 198 ILE B O 1
ATOM 3375 N N . THR B 1 199 ? 0.812 5.09 1.791 1 98.44 199 THR B N 1
ATOM 3376 C CA . THR B 1 199 ? 2.264 5.059 1.645 1 98.44 199 THR B CA 1
ATOM 3377 C C . THR B 1 199 ? 2.891 4.105 2.654 1 98.44 199 THR B C 1
ATOM 3379 O O . THR B 1 199 ? 2.348 3.898 3.742 1 98.44 199 THR B O 1
ATOM 3382 N N . VAL B 1 200 ? 4.008 3.627 2.287 1 98.25 200 VAL B N 1
ATOM 3383 C CA . VAL B 1 200 ? 4.75 2.684 3.115 1 98.25 200 VAL B CA 1
ATOM 3384 C C . VAL B 1 200 ? 5.773 3.436 3.963 1 98.25 200 VAL B C 1
ATOM 3386 O O . VAL B 1 200 ? 6.641 2.82 4.59 1 98.25 200 VAL B O 1
ATOM 3389 N N . GLY B 1 201 ? 5.707 4.754 4.012 1 97.5 201 GLY B N 1
ATOM 3390 C CA . GLY B 1 201 ? 6.68 5.559 4.73 1 97.5 201 GLY B CA 1
ATOM 3391 C C . GLY B 1 201 ? 7.926 5.863 3.918 1 97.5 201 GLY B C 1
ATOM 3392 O O . GLY B 1 201 ? 8 5.508 2.74 1 97.5 201 GLY B O 1
ATOM 3393 N N . CYS B 1 202 ? 8.805 6.59 4.473 1 97.75 202 CYS B N 1
ATOM 3394 C CA . CYS B 1 202 ? 10.102 6.883 3.879 1 97.75 202 CYS B CA 1
ATOM 3395 C C . CYS B 1 202 ? 11.219 6.738 4.906 1 97.75 202 CYS B C 1
ATOM 3397 O O . CYS B 1 202 ? 10.953 6.578 6.098 1 97.75 202 CYS B O 1
ATOM 3399 N N . THR B 1 203 ? 12.438 6.758 4.426 1 95.62 203 THR B N 1
ATOM 3400 C CA . THR B 1 203 ? 13.578 6.582 5.312 1 95.62 203 THR B CA 1
ATOM 3401 C C . THR B 1 203 ? 13.57 7.633 6.422 1 95.62 203 THR B C 1
ATOM 3403 O O . THR B 1 203 ? 13.836 7.316 7.582 1 95.62 203 THR B O 1
ATOM 3406 N N . GLY B 1 204 ? 13.242 8.859 6.109 1 95.69 204 GLY B N 1
ATOM 3407 C CA . GLY B 1 204 ? 13.188 9.922 7.098 1 95.69 204 GLY B CA 1
ATOM 3408 C C . GLY B 1 204 ? 12.117 9.703 8.148 1 95.69 204 GLY B C 1
ATOM 3409 O O . GLY B 1 204 ? 12.398 9.773 9.352 1 95.69 204 GLY B O 1
ATOM 3410 N N . SER B 1 205 ? 10.875 9.453 7.707 1 97.25 205 SER B N 1
ATOM 3411 C CA . SER B 1 205 ? 9.805 9.258 8.68 1 97.25 205 SER B CA 1
ATOM 3412 C C . SER B 1 205 ? 10.102 8.07 9.594 1 97.25 205 SER B C 1
ATOM 3414 O O . SER B 1 205 ? 9.789 8.109 10.781 1 97.25 205 SER B O 1
ATOM 3416 N N . ARG B 1 206 ? 10.695 7.023 9.078 1 97.38 206 ARG B N 1
ATOM 3417 C CA . ARG B 1 206 ? 10.953 5.859 9.922 1 97.38 206 ARG B CA 1
ATOM 3418 C C . ARG B 1 206 ? 12.156 6.094 10.828 1 97.38 206 ARG B C 1
ATOM 3420 O O . ARG B 1 206 ? 12.219 5.559 11.938 1 97.38 206 ARG B O 1
ATOM 3427 N N . ALA B 1 207 ? 13.102 6.914 10.422 1 97.12 207 ALA B N 1
ATOM 3428 C CA . ALA B 1 207 ? 14.273 7.207 11.234 1 97.12 207 ALA B CA 1
ATOM 3429 C C . ALA B 1 207 ? 13.922 8.133 12.398 1 97.12 207 ALA B C 1
ATOM 3431 O O . ALA B 1 207 ? 14.523 8.039 13.469 1 97.12 207 ALA B O 1
ATOM 3432 N N . TYR B 1 208 ? 12.859 9 12.234 1 98.12 208 TYR B N 1
ATOM 3433 C CA . TYR B 1 208 ? 12.672 10.086 13.188 1 98.12 208 TYR B CA 1
ATOM 3434 C C . TYR B 1 208 ? 11.367 9.93 13.961 1 98.12 208 TYR B C 1
ATOM 3436 O O . TYR B 1 208 ? 10.953 10.836 14.688 1 98.12 208 TYR B O 1
ATOM 3444 N N . THR B 1 209 ? 10.68 8.875 13.742 1 98.5 209 THR B N 1
ATOM 3445 C CA . THR B 1 209 ? 9.422 8.633 14.445 1 98.5 209 THR B CA 1
ATOM 3446 C C . THR B 1 209 ? 9.422 7.242 15.07 1 98.5 209 THR B C 1
ATOM 3448 O O . THR B 1 209 ? 10.398 6.496 14.953 1 98.5 209 THR B O 1
ATOM 3451 N N . GLU B 1 210 ? 8.359 6.914 15.766 1 98.44 210 GLU B N 1
ATOM 3452 C CA . GLU B 1 210 ? 8.188 5.602 16.375 1 98.44 210 GLU B CA 1
ATOM 3453 C C . GLU B 1 210 ? 7.34 4.688 15.492 1 98.44 210 GLU B C 1
ATOM 3455 O O . GLU B 1 210 ? 6.766 3.709 15.969 1 98.44 210 GLU B O 1
ATOM 3460 N N . ILE B 1 211 ? 7.195 5.09 14.227 1 98.31 211 ILE B N 1
ATOM 3461 C CA . ILE B 1 211 ? 6.484 4.219 13.297 1 98.31 211 ILE B CA 1
ATOM 3462 C C . ILE B 1 211 ? 7.188 2.865 13.219 1 98.31 211 ILE B C 1
ATOM 3464 O O . ILE B 1 211 ? 8.398 2.799 12.977 1 98.31 211 ILE B O 1
ATOM 3468 N N . GLN B 1 212 ? 6.441 1.796 13.414 1 98.44 212 GLN B N 1
ATOM 3469 C CA . GLN B 1 212 ? 6.992 0.445 13.461 1 98.44 212 GLN B CA 1
ATOM 3470 C C . GLN B 1 212 ? 7.199 -0.112 12.055 1 98.44 212 GLN B C 1
ATOM 3472 O O . GLN B 1 212 ? 6.605 0.383 11.094 1 98.44 212 GLN B O 1
ATOM 3477 N N . GLU B 1 213 ? 8.047 -1.138 11.992 1 98.38 213 GLU B N 1
ATOM 3478 C CA . GLU B 1 213 ? 8.289 -1.814 10.719 1 98.38 213 GLU B CA 1
ATOM 3479 C C . GLU B 1 213 ? 7.004 -2.406 10.148 1 98.38 213 GLU B C 1
ATOM 3481 O O . GLU B 1 213 ? 6.871 -2.557 8.938 1 98.38 213 GLU B O 1
ATOM 3486 N N . SER B 1 214 ? 6.004 -2.59 11.062 1 98.62 214 SER B N 1
ATOM 3487 C CA . SER B 1 214 ? 4.758 -3.268 10.727 1 98.62 214 SER B CA 1
ATOM 3488 C C . SER B 1 214 ? 3.689 -2.271 10.289 1 98.62 214 SER B C 1
ATOM 3490 O O . SER B 1 214 ? 2.549 -2.656 10.016 1 98.62 214 SER B O 1
ATOM 3492 N N . GLU B 1 215 ? 4.055 -1.02 10.211 1 98.75 215 GLU B N 1
ATOM 3493 C CA . GLU B 1 215 ? 3.021 -0.009 10.016 1 98.75 215 GLU B CA 1
ATOM 3494 C C . GLU B 1 215 ? 3.172 0.681 8.664 1 98.75 215 GLU B C 1
ATOM 3496 O O . GLU B 1 215 ? 4.289 0.899 8.195 1 98.75 215 GLU B O 1
ATOM 3501 N N . LEU B 1 216 ? 2.057 0.984 8 1 98.38 216 LEU B N 1
ATOM 3502 C CA . LEU B 1 216 ? 1.991 1.916 6.883 1 98.38 216 LEU B CA 1
ATOM 3503 C C . LEU B 1 216 ? 1.047 3.074 7.191 1 98.38 216 LEU B C 1
ATOM 3505 O O . LEU B 1 216 ? 0.478 3.141 8.281 1 98.38 216 LEU B O 1
ATOM 3509 N N . THR B 1 217 ? 0.975 4.059 6.312 1 98.75 217 THR B N 1
ATOM 3510 C CA . THR B 1 217 ? 0.231 5.289 6.57 1 98.75 217 THR B CA 1
ATOM 3511 C C . THR B 1 217 ? -0.82 5.52 5.488 1 98.75 217 THR B C 1
ATOM 3513 O O . THR B 1 217 ? -0.551 5.324 4.301 1 98.75 217 THR B O 1
ATOM 3516 N N . VAL B 1 218 ? -2.029 5.934 5.895 1 98.81 218 VAL B N 1
ATOM 3517 C CA . VAL B 1 218 ? -3.09 6.305 4.965 1 98.81 218 VAL B CA 1
ATOM 3518 C C . VAL B 1 218 ? -3.605 7.703 5.301 1 98.81 218 VAL B C 1
ATOM 3520 O O . VAL B 1 218 ? -3.809 8.031 6.473 1 98.81 218 VAL B O 1
ATOM 3523 N N . GLY B 1 219 ? -3.684 8.539 4.309 1 98.88 219 GLY B N 1
ATOM 3524 C CA . GLY B 1 219 ? -4.379 9.82 4.371 1 98.88 219 GLY B CA 1
ATOM 3525 C C . GLY B 1 219 ? -5.777 9.766 3.787 1 98.88 219 GLY B C 1
ATOM 3526 O O . GLY B 1 219 ? -5.965 9.32 2.652 1 98.88 219 GLY B O 1
ATOM 3527 N N . ILE B 1 220 ? -6.719 10.227 4.52 1 98.88 220 ILE B N 1
ATOM 3528 C CA . ILE B 1 220 ? -8.133 10.156 4.156 1 98.88 220 ILE B CA 1
ATOM 3529 C C . ILE B 1 220 ? -8.711 11.562 4.059 1 98.88 220 ILE B C 1
ATOM 3531 O O . ILE B 1 220 ? -8.68 12.32 5.027 1 98.88 220 ILE B O 1
ATOM 3535 N N . PRO B 1 221 ? -9.281 11.914 2.871 1 98.75 221 PRO B N 1
ATOM 3536 C CA . PRO B 1 221 ? -9.969 13.211 2.816 1 98.75 221 PRO B CA 1
ATOM 3537 C C . PRO B 1 221 ? -11.125 13.305 3.811 1 98.75 221 PRO B C 1
ATOM 3539 O O . PRO B 1 221 ? -11.977 12.406 3.863 1 98.75 221 PRO B O 1
ATOM 3542 N N . ALA B 1 222 ? -11.164 14.359 4.527 1 98.19 222 ALA B N 1
ATOM 3543 C CA . ALA B 1 222 ? -12.172 14.516 5.57 1 98.19 222 ALA B CA 1
ATOM 3544 C C . ALA B 1 222 ? -13.578 14.367 5 1 98.19 222 ALA B C 1
ATOM 3546 O O . ALA B 1 222 ? -14.469 13.828 5.656 1 98.19 222 ALA B O 1
ATOM 3547 N N . LYS B 1 223 ? -13.812 14.805 3.793 1 97.44 223 LYS B N 1
ATOM 3548 C CA . LYS B 1 223 ? -15.133 14.805 3.168 1 97.44 223 LYS B CA 1
ATOM 3549 C C . LYS B 1 223 ? -15.641 13.383 2.949 1 97.44 223 LYS B C 1
ATOM 3551 O O . LYS B 1 223 ? -16.828 13.172 2.711 1 97.44 223 LYS B O 1
ATOM 3556 N N . THR B 1 224 ? -14.758 12.398 3.008 1 98.19 224 THR B N 1
ATOM 3557 C CA . THR B 1 224 ? -15.156 11.016 2.752 1 98.19 224 THR B CA 1
ATOM 3558 C C . THR B 1 224 ? -15.336 10.25 4.059 1 98.19 224 THR B C 1
ATOM 3560 O O . THR B 1 224 ? -15.68 9.07 4.051 1 98.19 224 THR B O 1
ATOM 3563 N N . LEU B 1 225 ? -15.133 10.891 5.133 1 98.19 225 LEU B N 1
ATOM 3564 C CA . LEU B 1 225 ? -15.062 10.234 6.438 1 98.19 225 LEU B CA 1
ATOM 3565 C C . LEU B 1 225 ? -16.391 9.555 6.773 1 98.19 225 LEU B C 1
ATOM 3567 O O . LEU B 1 225 ? -16.406 8.43 7.27 1 98.19 225 LEU B O 1
ATOM 3571 N N . LYS B 1 226 ? -17.484 10.242 6.559 1 97.75 226 LYS B N 1
ATOM 3572 C CA . LYS B 1 226 ? -18.812 9.688 6.867 1 97.75 226 LYS B CA 1
ATOM 3573 C C . LYS B 1 226 ? -19.031 8.359 6.152 1 97.75 226 LYS B C 1
ATOM 3575 O O . LYS B 1 226 ? -19.406 7.367 6.773 1 97.75 226 LYS B O 1
ATOM 3580 N N . ASP B 1 227 ? -18.766 8.375 4.871 1 98.06 227 ASP B N 1
ATOM 3581 C CA . ASP B 1 227 ? -18.938 7.168 4.074 1 98.06 227 ASP B CA 1
ATOM 3582 C C . ASP B 1 227 ? -17.984 6.07 4.531 1 98.06 227 ASP B C 1
ATOM 3584 O O . ASP B 1 227 ? -18.328 4.891 4.551 1 98.06 227 ASP B O 1
ATOM 3588 N N . LEU B 1 228 ? -16.781 6.465 4.867 1 98.56 228 LEU B N 1
ATOM 3589 C CA . LEU B 1 228 ? -15.789 5.496 5.332 1 98.56 228 LEU B CA 1
ATOM 3590 C C . LEU B 1 228 ? -16.266 4.801 6.602 1 98.56 228 LEU B C 1
ATOM 3592 O O . LEU B 1 228 ? -16.172 3.578 6.723 1 98.56 228 LEU B O 1
ATOM 3596 N N . VAL B 1 229 ? -16.75 5.57 7.527 1 98.25 229 VAL B N 1
ATOM 3597 C CA . VAL B 1 229 ? -17.203 5.012 8.797 1 98.25 229 VAL B CA 1
ATOM 3598 C C . VAL B 1 229 ? -18.406 4.105 8.57 1 98.25 229 VAL B C 1
ATOM 3600 O O . VAL B 1 229 ? -18.516 3.043 9.188 1 98.25 229 VAL B O 1
ATOM 3603 N N . GLU B 1 230 ? -19.328 4.484 7.715 1 97.88 230 GLU B N 1
ATOM 3604 C CA . GLU B 1 230 ? -20.422 3.6 7.336 1 97.88 230 GLU B CA 1
ATOM 3605 C C . GLU B 1 230 ? -19.906 2.264 6.816 1 97.88 230 GLU B C 1
ATOM 3607 O O . GLU B 1 230 ? -20.375 1.202 7.219 1 97.88 230 GLU B O 1
ATOM 3612 N N . GLY B 1 231 ? -18.938 2.34 5.945 1 98.25 231 GLY B N 1
ATOM 3613 C CA . GLY B 1 231 ? -18.312 1.13 5.43 1 98.25 231 GLY B CA 1
ATOM 3614 C C . GLY B 1 231 ? -17.656 0.294 6.508 1 98.25 231 GLY B C 1
ATOM 3615 O O . GLY B 1 231 ? -17.781 -0.933 6.516 1 98.25 231 GLY B O 1
ATOM 3616 N N . LEU B 1 232 ? -16.953 0.942 7.395 1 98.31 232 LEU B N 1
ATOM 3617 C CA . LEU B 1 232 ? -16.266 0.226 8.469 1 98.31 232 LEU B CA 1
ATOM 3618 C C . LEU B 1 232 ? -17.281 -0.512 9.344 1 98.31 232 LEU B C 1
ATOM 3620 O O . LEU B 1 232 ? -17.031 -1.646 9.766 1 98.31 232 LEU B O 1
ATOM 3624 N N . ARG B 1 233 ? -18.406 0.108 9.633 1 97.19 233 ARG B N 1
ATOM 3625 C CA . ARG B 1 233 ? -19.469 -0.538 10.406 1 97.19 233 ARG B CA 1
ATOM 3626 C C . ARG B 1 233 ? -19.953 -1.814 9.719 1 97.19 233 ARG B C 1
ATOM 3628 O O . ARG B 1 233 ? -20.156 -2.838 10.367 1 97.19 233 ARG B O 1
ATOM 3635 N N . ALA B 1 234 ? -20.031 -1.714 8.461 1 96.25 234 ALA B N 1
ATOM 3636 C CA . ALA B 1 234 ? -20.531 -2.852 7.695 1 96.25 234 ALA B CA 1
ATOM 3637 C C . ALA B 1 234 ? -19.484 -3.963 7.617 1 96.25 234 ALA B C 1
ATOM 3639 O O . ALA B 1 234 ? -19.828 -5.145 7.754 1 96.25 234 ALA B O 1
ATOM 3640 N N . ILE B 1 235 ? -18.266 -3.619 7.457 1 96.19 235 ILE B N 1
ATOM 3641 C CA . ILE B 1 235 ? -17.188 -4.57 7.203 1 96.19 235 ILE B CA 1
ATOM 3642 C C . ILE B 1 235 ? -16.75 -5.234 8.508 1 96.19 235 ILE B C 1
ATOM 3644 O O . ILE B 1 235 ? -16.469 -6.434 8.539 1 96.19 235 ILE B O 1
ATOM 3648 N N . VAL B 1 236 ? -16.656 -4.473 9.57 1 93 236 VAL B N 1
ATOM 3649 C CA . VAL B 1 236 ? -16.062 -4.918 10.828 1 93 236 VAL B CA 1
ATOM 3650 C C . VAL B 1 236 ? -17.172 -5.188 11.844 1 93 236 VAL B C 1
ATOM 3652 O O . VAL B 1 236 ? -17.062 -6.105 12.664 1 93 236 VAL B O 1
ATOM 3655 N N . GLY B 1 237 ? -18.016 -4.133 12.062 1 72.81 237 GLY B N 1
ATOM 3656 C CA . GLY B 1 237 ? -18.984 -4.066 13.156 1 72.81 237 GLY B CA 1
ATOM 3657 C C . GLY B 1 237 ? -19.922 -5.254 13.195 1 72.81 237 GLY B C 1
ATOM 3658 O O . GLY B 1 237 ? -20.188 -5.801 14.266 1 72.81 237 GLY B O 1
ATOM 3659 N N . LYS B 1 238 ? -21.141 -5.207 12.266 1 53.34 238 LYS B N 1
ATOM 3660 C CA . LYS B 1 238 ? -22.297 -6.078 12.367 1 53.34 238 LYS B CA 1
ATOM 3661 C C . LYS B 1 238 ? -21.953 -7.504 11.945 1 53.34 238 LYS B C 1
ATOM 3663 O O . LYS B 1 238 ? -22.859 -8.312 11.688 1 53.34 238 LYS B O 1
ATOM 3668 N N . ALA B 1 239 ? -20.828 -7.637 11.375 1 41.88 239 ALA B N 1
ATOM 3669 C CA . ALA B 1 239 ? -20.859 -8.938 10.703 1 41.88 239 ALA B CA 1
ATOM 3670 C C . ALA B 1 239 ? -21.172 -10.055 11.688 1 41.88 239 ALA B C 1
ATOM 3672 O O . ALA B 1 239 ? -20.656 -10.062 12.812 1 41.88 239 ALA B O 1
ATOM 3673 N N . PRO B 1 240 ? -22.188 -10.805 11.531 1 37.19 240 PRO B N 1
ATOM 3674 C CA . PRO B 1 240 ? -22.406 -12.039 12.297 1 37.19 240 PRO B CA 1
ATOM 3675 C C . PRO B 1 240 ? -21.109 -12.836 12.5 1 37.19 240 PRO B C 1
ATOM 3677 O O . PRO B 1 240 ? -20.219 -12.805 11.648 1 37.19 240 PRO B O 1
ATOM 3680 N N . ALA B 1 241 ? -20.594 -12.984 13.914 1 32.97 241 ALA B N 1
ATOM 3681 C CA . ALA B 1 241 ? -19.594 -14.023 14.148 1 32.97 241 ALA B CA 1
ATOM 3682 C C . ALA B 1 241 ? -19.688 -15.125 13.102 1 32.97 241 ALA B C 1
ATOM 3684 O O . ALA B 1 241 ? -20.703 -15.805 13 1 32.97 241 ALA B O 1
ATOM 3685 N N . HIS B 1 242 ? -18.953 -14.867 11.906 1 25.14 242 HIS B N 1
ATOM 3686 C CA . HIS B 1 242 ? -19 -16.047 11.039 1 25.14 242 HIS B CA 1
ATOM 3687 C C . HIS B 1 242 ? -18.453 -17.281 11.758 1 25.14 242 HIS B C 1
ATOM 3689 O O . HIS B 1 242 ? -17.469 -17.188 12.5 1 25.14 242 HIS B O 1
#

Radius of gyration: 23.0 Å; Cα contacts (8 Å, |Δi|>4): 1182; chains: 2; bounding box: 54×71×52 Å

Secondary structure (DSSP, 8-state):
-----PPPHHHHHHHHHHHHHHHHHHT-SS--EEEEEEETTPPPPTTPPBPSS-B-HHHHHHHHHHH---EEE-GGGBS-HHHHHHTTSSPPPHHHHTTHIIIIIS---SSHHHHHHHHTTS--PPTT-EEEEEEEEGGG-SS--SEEEEEE-HHHHHHHHHHHTTTT---EEEEE-SSSIIIIIIIIHHHHHSS-EEE---HHHHHHS---TT-EEEEEEGGGHHHHHHHHIIIIIS----/-----PPPHHHHHHHHHHHHHHHHHHT-SS--EEEEEEETTPPPPTTPPBPSS-B-HHHHHHHHHHH---EEE-GGGBS-HHHHHHTTSSPPPHHHHTTHIIIIIS--SSSHHHHHHHHTTS--PPTT-EEEEEEEEGGG-SS--SEEEEEE-HHHHHHHHHHHTTTT---EEEEE-SSSIIIIIIIIHHHHHSS-EEE---HHHHHHS---TT-EEEEEEGGGHHHHHHHHIIIIIS----